Protein AF-A0A919PIM5-F1 (afdb_monomer_lite)

Structure (mmCIF, N/CA/C/O backbone):
data_AF-A0A919PIM5-F1
#
_entry.id   AF-A0A919PIM5-F1
#
loop_
_atom_site.group_PDB
_atom_site.id
_atom_site.type_symbol
_atom_site.label_atom_id
_atom_site.label_alt_id
_atom_site.label_comp_id
_atom_site.label_asym_id
_atom_site.label_entity_id
_atom_site.label_seq_id
_atom_site.pdbx_PDB_ins_code
_atom_site.Cartn_x
_atom_site.Cartn_y
_atom_site.Cartn_z
_atom_site.occupancy
_atom_site.B_iso_or_equiv
_atom_site.auth_seq_id
_atom_site.auth_comp_id
_atom_site.auth_asym_id
_atom_site.auth_atom_id
_atom_site.pdbx_PDB_model_num
ATOM 1 N N . MET A 1 1 ? -26.908 -2.841 55.190 1.00 84.25 1 MET A N 1
ATOM 2 C CA . MET A 1 1 ? -27.556 -1.511 55.148 1.00 84.25 1 MET A CA 1
ATOM 3 C C . MET A 1 1 ? -28.757 -1.420 56.087 1.00 84.25 1 MET A C 1
ATOM 5 O O . MET A 1 1 ? -28.678 -0.662 57.043 1.00 84.25 1 MET A O 1
ATOM 9 N N . TYR A 1 2 ? -29.807 -2.235 55.910 1.00 88.81 2 TYR A N 1
ATOM 10 C CA . TYR A 1 2 ? -30.991 -2.214 56.789 1.00 88.81 2 TYR A CA 1
ATOM 11 C C . TYR A 1 2 ? -30.668 -2.354 58.286 1.00 88.81 2 TYR A C 1
ATOM 13 O O . TYR A 1 2 ? -31.055 -1.501 59.070 1.00 88.81 2 TYR A O 1
ATOM 21 N N . SER A 1 3 ? -29.875 -3.364 58.670 1.00 88.00 3 SER A N 1
ATOM 22 C CA . SER A 1 3 ? -29.486 -3.593 60.074 1.00 88.00 3 SER A CA 1
ATOM 23 C C . SER A 1 3 ? -28.775 -2.399 60.724 1.00 88.00 3 SER A C 1
ATOM 25 O O . SER A 1 3 ? -28.866 -2.227 61.934 1.00 88.00 3 SER A O 1
ATOM 27 N N . TRP A 1 4 ? -28.063 -1.589 59.940 1.00 91.88 4 TRP A N 1
ATOM 28 C CA . TRP A 1 4 ? -27.381 -0.394 60.434 1.00 91.88 4 TRP A CA 1
ATOM 29 C C . TRP A 1 4 ? -28.363 0.777 60.596 1.00 91.88 4 TRP A C 1
ATOM 31 O O . TRP A 1 4 ? -28.367 1.431 61.636 1.00 91.88 4 TRP A O 1
ATOM 41 N N . LEU A 1 5 ? -29.252 0.989 59.614 1.00 89.44 5 LEU A N 1
ATOM 42 C CA . LEU A 1 5 ? -30.330 1.986 59.691 1.00 89.44 5 LEU A CA 1
ATOM 43 C C . LEU A 1 5 ? -31.285 1.687 60.854 1.00 89.44 5 LEU A C 1
ATOM 45 O O . LEU A 1 5 ? -31.635 2.583 61.613 1.00 89.44 5 LEU A O 1
ATOM 49 N N . GLU A 1 6 ? -31.653 0.419 61.039 1.00 90.81 6 GLU A N 1
ATOM 50 C CA . GLU A 1 6 ? -32.501 -0.028 62.143 1.00 90.81 6 GLU A CA 1
ATOM 51 C C . GLU A 1 6 ? -31.842 0.248 63.503 1.00 90.81 6 GLU A C 1
ATOM 53 O O . GLU A 1 6 ? -32.480 0.811 64.390 1.00 90.81 6 GLU A O 1
ATOM 58 N N . GLN A 1 7 ? -30.557 -0.083 63.675 1.00 90.69 7 GLN A N 1
ATOM 59 C CA . GLN A 1 7 ? -29.828 0.212 64.914 1.00 90.69 7 GLN A CA 1
ATOM 60 C C . GLN A 1 7 ? -29.729 1.716 65.195 1.00 90.69 7 GLN A C 1
ATOM 62 O O . GLN A 1 7 ? -29.878 2.122 66.346 1.00 90.69 7 GLN A O 1
ATOM 67 N N . ARG A 1 8 ? -29.530 2.541 64.159 1.00 93.50 8 ARG A N 1
ATOM 68 C CA . ARG A 1 8 ? -29.472 4.005 64.277 1.00 93.50 8 ARG A CA 1
ATOM 69 C C . ARG A 1 8 ? -30.796 4.593 64.764 1.00 93.50 8 ARG A C 1
ATOM 71 O O . ARG A 1 8 ? -30.799 5.382 65.702 1.00 93.50 8 ARG A O 1
ATOM 78 N N . GLU A 1 9 ? -31.911 4.189 64.160 1.00 90.94 9 GLU A N 1
ATOM 79 C CA . GLU A 1 9 ? -33.246 4.688 64.524 1.00 90.94 9 GLU A CA 1
ATOM 80 C C . GLU A 1 9 ? -33.717 4.164 65.896 1.00 90.94 9 GLU A C 1
ATOM 82 O O . GLU A 1 9 ? -34.540 4.799 66.554 1.00 90.94 9 GLU A O 1
ATOM 87 N N . LEU A 1 10 ? -33.194 3.018 66.355 1.00 91.31 10 LEU A N 1
ATOM 88 C CA . LEU A 1 10 ? -33.500 2.440 67.671 1.00 91.31 10 LEU A CA 1
ATOM 89 C C . LEU A 1 10 ? -32.611 2.964 68.813 1.00 91.31 10 LEU A C 1
ATOM 91 O O . LEU A 1 10 ? -32.917 2.681 69.973 1.00 91.31 10 LEU A O 1
ATOM 95 N N . ALA A 1 11 ? -31.528 3.692 68.518 1.00 90.56 11 ALA A N 1
ATOM 96 C CA . ALA A 1 11 ? -30.457 4.007 69.472 1.00 90.56 11 ALA A CA 1
ATOM 97 C C . ALA A 1 11 ? -30.903 4.839 70.690 1.00 90.56 11 ALA A C 1
ATOM 99 O O . ALA A 1 11 ? -30.301 4.736 71.756 1.00 90.56 11 ALA A O 1
ATOM 100 N N . THR A 1 12 ? -31.961 5.640 70.553 1.00 86.88 12 THR A N 1
ATOM 101 C CA . THR A 1 12 ? -32.475 6.536 71.605 1.00 86.88 12 THR A CA 1
ATOM 102 C C . THR A 1 12 ? -33.744 6.015 72.288 1.00 86.88 12 THR A C 1
ATOM 104 O O . THR A 1 12 ? -34.266 6.668 73.190 1.00 86.88 12 THR A O 1
ATOM 107 N N . LEU A 1 13 ? -34.246 4.839 71.887 1.00 89.56 13 LEU A N 1
ATOM 108 C CA . LEU A 1 13 ? -35.541 4.315 72.325 1.00 89.56 13 LEU A CA 1
ATOM 109 C C . LEU A 1 13 ? -35.400 3.213 73.382 1.00 89.56 13 LEU A C 1
ATOM 111 O O . LEU A 1 13 ? -34.677 2.227 73.205 1.00 89.56 13 LEU A O 1
ATOM 115 N N . GLY A 1 14 ? -36.169 3.340 74.467 1.00 86.88 14 GLY A N 1
ATOM 116 C CA . GLY A 1 14 ? -36.226 2.353 75.545 1.00 86.88 14 GLY A CA 1
ATOM 117 C C . GLY A 1 14 ? -36.721 0.979 75.075 1.00 86.88 14 GLY A C 1
ATOM 118 O O . GLY A 1 14 ? -37.491 0.855 74.123 1.00 86.88 14 GLY A O 1
ATOM 119 N N . ARG A 1 15 ? -36.303 -0.093 75.762 1.00 82.81 15 ARG A N 1
ATOM 120 C CA . ARG A 1 15 ? -36.605 -1.486 75.365 1.00 82.81 15 ARG A CA 1
ATOM 121 C C . ARG A 1 15 ? -38.103 -1.835 75.403 1.00 82.81 15 ARG A C 1
ATOM 123 O O . ARG A 1 15 ? -38.510 -2.768 74.719 1.00 82.81 15 ARG A O 1
ATOM 130 N N . PHE A 1 16 ? -38.896 -1.081 76.167 1.00 90.25 16 PHE A N 1
ATOM 131 C CA . PHE A 1 16 ? -40.342 -1.270 76.342 1.00 90.25 16 PHE A CA 1
ATOM 132 C C . PHE A 1 16 ? -41.207 -0.278 75.542 1.00 90.25 16 PHE A C 1
ATOM 134 O O . PHE A 1 16 ? -42.430 -0.373 75.591 1.00 90.25 16 PHE A O 1
ATOM 141 N N . ASP A 1 17 ? -40.608 0.648 74.783 1.00 91.38 17 ASP A N 1
ATOM 142 C CA . ASP A 1 17 ? -41.349 1.551 73.891 1.00 91.38 17 ASP A CA 1
ATOM 143 C C . ASP A 1 17 ? -41.721 0.831 72.583 1.00 91.38 17 ASP A C 1
ATOM 145 O O . ASP A 1 17 ? -41.105 1.003 71.531 1.00 91.38 17 ASP A O 1
ATOM 149 N N . PHE A 1 18 ? -42.701 -0.068 72.655 1.00 89.38 18 PHE A N 1
ATOM 150 C CA . PHE A 1 18 ? -43.084 -0.908 71.518 1.00 89.38 18 PHE A CA 1
ATOM 151 C C . PHE A 1 18 ? -43.616 -0.100 70.325 1.00 89.38 18 PHE A C 1
ATOM 153 O O . PHE A 1 18 ? -43.355 -0.472 69.179 1.00 89.38 18 PHE A O 1
ATOM 160 N N . ALA A 1 19 ? -44.329 1.001 70.584 1.00 91.38 19 ALA A N 1
ATOM 161 C CA . ALA A 1 19 ? -44.872 1.872 69.546 1.00 91.38 19 ALA A CA 1
ATOM 162 C C . ALA A 1 19 ? -43.752 2.650 68.838 1.00 91.38 19 ALA A C 1
ATOM 164 O O . ALA A 1 19 ? -43.601 2.516 67.621 1.00 91.38 19 ALA A O 1
ATOM 165 N N . GLY A 1 20 ? -42.889 3.345 69.590 1.00 91.19 20 GLY A N 1
ATOM 166 C CA . GLY A 1 20 ? -41.771 4.100 69.022 1.00 91.19 20 GLY A CA 1
ATOM 167 C C . GLY A 1 20 ? -40.767 3.209 68.291 1.00 91.19 20 GLY A C 1
ATOM 168 O O . GLY A 1 20 ? -40.281 3.566 67.218 1.00 91.19 20 GLY A O 1
ATOM 169 N N . ARG A 1 21 ? -40.507 1.991 68.791 1.00 92.25 21 ARG A N 1
ATOM 170 C CA . ARG A 1 21 ? -39.642 1.011 68.104 1.00 92.25 21 ARG A CA 1
ATOM 171 C C . ARG A 1 21 ? -40.252 0.492 66.797 1.00 92.25 21 ARG A C 1
ATOM 173 O O . ARG A 1 21 ? -39.505 0.221 65.856 1.00 92.25 21 ARG A O 1
ATOM 180 N N . ARG A 1 22 ? -41.581 0.337 66.711 1.00 91.56 22 ARG A N 1
ATOM 181 C CA . ARG A 1 22 ? -42.273 -0.051 65.466 1.00 91.56 22 ARG A CA 1
ATOM 182 C C . ARG A 1 22 ? -42.184 1.062 64.421 1.00 91.56 22 ARG A C 1
ATOM 184 O O . ARG A 1 22 ? -41.858 0.776 63.271 1.00 91.56 22 ARG A O 1
ATOM 191 N N . GLU A 1 23 ? -42.402 2.309 64.829 1.00 92.69 23 GLU A N 1
ATOM 192 C CA . GLU A 1 23 ? -42.236 3.478 63.959 1.00 92.69 23 GLU A CA 1
ATOM 193 C C . GLU A 1 23 ? -40.781 3.660 63.506 1.00 92.69 23 GLU A C 1
ATOM 195 O O . GLU A 1 23 ? -40.531 3.921 62.333 1.00 92.69 23 GLU A O 1
ATOM 200 N N . ALA A 1 24 ? -39.807 3.456 64.398 1.00 91.00 24 ALA A N 1
ATOM 201 C CA . ALA A 1 24 ? -38.383 3.511 64.068 1.00 91.00 24 ALA A CA 1
ATOM 202 C C . ALA A 1 24 ? -37.991 2.473 63.005 1.00 91.00 24 ALA A C 1
ATOM 204 O O . ALA A 1 24 ? -37.291 2.800 62.049 1.00 91.00 24 ALA A O 1
ATOM 205 N N . LYS A 1 25 ? -38.498 1.237 63.112 1.00 91.38 25 LYS A N 1
ATOM 206 C CA . LYS A 1 25 ? -38.302 0.201 62.083 1.00 91.38 25 LYS A CA 1
ATOM 207 C C . LYS A 1 25 ? -38.941 0.579 60.742 1.00 91.38 25 LYS A C 1
ATOM 209 O O . LYS A 1 25 ? -38.349 0.300 59.702 1.00 91.38 25 LYS A O 1
ATOM 214 N N . GLN A 1 26 ? -40.116 1.219 60.749 1.00 91.56 26 GLN A N 1
ATOM 215 C CA . GLN A 1 26 ? -40.754 1.729 59.527 1.00 91.56 26 GLN A CA 1
ATOM 216 C C . GLN A 1 26 ? -39.964 2.886 58.900 1.00 91.56 26 GLN A C 1
ATOM 218 O O . GLN A 1 26 ? -39.766 2.884 57.687 1.00 91.56 26 GLN A O 1
ATOM 223 N N . ARG A 1 27 ? -39.442 3.826 59.701 1.00 92.50 27 ARG A N 1
ATOM 224 C CA . ARG A 1 27 ? -38.530 4.875 59.212 1.00 92.50 27 ARG A CA 1
ATOM 225 C C . ARG A 1 27 ? -37.257 4.279 58.615 1.00 92.50 27 ARG A C 1
ATOM 227 O O . ARG A 1 27 ? -36.856 4.685 57.531 1.00 92.50 27 ARG A O 1
ATOM 234 N N . ALA A 1 28 ? -36.661 3.279 59.268 1.00 91.25 28 ALA A N 1
ATOM 235 C CA . ALA A 1 28 ? -35.485 2.579 58.753 1.00 91.25 28 ALA A CA 1
ATOM 236 C C . ALA A 1 28 ? -35.754 1.862 57.415 1.00 91.25 28 ALA A C 1
ATOM 238 O O . ALA A 1 28 ? -34.879 1.862 56.551 1.00 91.25 28 ALA A O 1
ATOM 239 N N . LEU A 1 29 ? -36.951 1.288 57.224 1.00 92.19 29 LEU A N 1
ATOM 240 C CA . LEU A 1 29 ? -37.386 0.725 55.936 1.00 92.19 29 LEU A CA 1
ATOM 241 C C . LEU A 1 29 ? -37.535 1.815 54.864 1.00 92.19 29 LEU A C 1
ATOM 243 O O . LEU A 1 29 ? -36.939 1.691 53.803 1.00 92.19 29 LEU A O 1
ATOM 247 N N . GLY A 1 30 ? -38.236 2.916 55.152 1.00 90.69 30 GLY A N 1
ATOM 248 C CA . GLY A 1 30 ? -38.385 4.014 54.186 1.00 90.69 30 GLY A CA 1
ATOM 249 C C . GLY A 1 30 ? -37.049 4.666 53.800 1.00 90.69 30 GLY A C 1
ATOM 250 O O . GLY A 1 30 ? -36.832 5.007 52.640 1.00 90.69 30 GLY A O 1
ATOM 251 N N . LEU A 1 31 ? -36.115 4.780 54.752 1.00 93.25 31 LEU A N 1
ATOM 252 C CA . LEU A 1 31 ? -34.742 5.223 54.491 1.00 93.25 31 LEU A CA 1
ATOM 253 C C . LEU A 1 31 ? -33.964 4.219 53.633 1.00 93.25 31 LEU A C 1
ATOM 255 O O . LEU A 1 31 ? -33.189 4.641 52.777 1.00 93.25 31 LEU A O 1
ATOM 259 N N . LEU A 1 32 ? -34.149 2.912 53.846 1.00 92.19 32 LEU A N 1
ATOM 260 C CA . LEU A 1 32 ? -33.545 1.879 53.005 1.00 92.19 32 LEU A CA 1
ATOM 261 C C . LEU A 1 32 ? -34.045 2.001 51.564 1.00 92.19 32 LEU A C 1
ATOM 263 O O . LEU A 1 32 ? -33.215 2.070 50.662 1.00 92.19 32 LEU A O 1
ATOM 267 N N . ASP A 1 33 ? -35.360 2.080 51.363 1.00 91.94 33 ASP A N 1
ATOM 268 C CA . ASP A 1 33 ? -35.970 2.197 50.035 1.00 91.94 33 ASP A CA 1
ATOM 269 C C . ASP A 1 33 ? -35.486 3.462 49.315 1.00 91.94 33 ASP A C 1
ATOM 271 O O . ASP A 1 33 ? -35.055 3.397 48.164 1.00 91.94 33 ASP A O 1
ATOM 275 N N . ALA A 1 34 ? -35.454 4.602 50.016 1.00 91.81 34 ALA A N 1
ATOM 276 C CA . ALA A 1 34 ? -34.923 5.853 49.480 1.00 91.81 34 ALA A CA 1
ATOM 277 C C . ALA A 1 34 ? -33.426 5.759 49.131 1.00 91.81 34 ALA A C 1
ATOM 279 O O . ALA A 1 34 ? -33.002 6.267 48.093 1.00 91.81 34 ALA A O 1
ATOM 280 N N . THR A 1 35 ? -32.623 5.088 49.964 1.00 92.25 35 THR A N 1
ATOM 281 C CA . THR A 1 35 ? -31.182 4.908 49.715 1.00 92.25 35 THR A CA 1
ATOM 282 C C . THR A 1 35 ? -30.939 4.002 48.509 1.00 92.25 35 THR A C 1
ATOM 284 O O . THR A 1 35 ? -30.123 4.331 47.653 1.00 92.25 35 THR A O 1
ATOM 287 N N . VAL A 1 36 ? -31.676 2.892 48.402 1.00 92.31 36 VAL A N 1
ATOM 288 C CA . VAL A 1 36 ? -31.594 1.974 47.257 1.00 92.31 36 VAL A CA 1
ATOM 289 C C . VAL A 1 36 ? -32.025 2.678 45.970 1.00 92.31 36 VAL A C 1
ATOM 291 O O . VAL A 1 36 ? -31.332 2.562 44.963 1.00 92.31 36 VAL A O 1
ATOM 294 N N . ALA A 1 37 ? -33.116 3.447 45.999 1.00 93.50 37 ALA A N 1
ATOM 295 C CA . ALA A 1 37 ? -33.576 4.215 44.845 1.00 93.50 37 ALA A CA 1
ATOM 296 C C . ALA A 1 37 ? -32.545 5.268 44.402 1.00 93.50 37 ALA A C 1
ATOM 298 O O . ALA A 1 37 ? -32.279 5.402 43.208 1.00 93.50 37 ALA A O 1
ATOM 299 N N . ALA A 1 38 ? -31.917 5.976 45.348 1.00 93.94 38 ALA A N 1
ATOM 300 C CA . ALA A 1 38 ? -30.8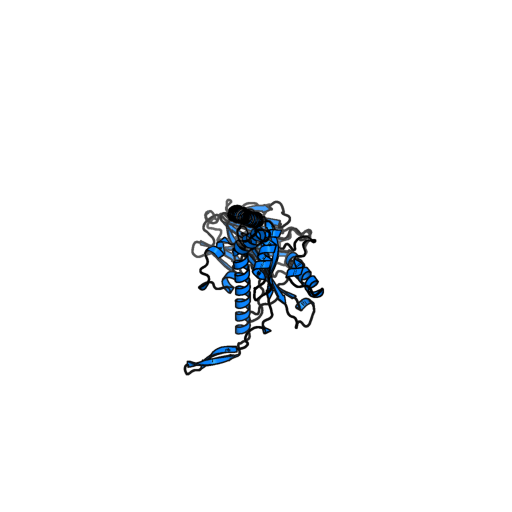59 6.941 45.050 1.00 93.94 38 ALA A CA 1
ATOM 301 C C . ALA A 1 38 ? -29.618 6.270 44.438 1.00 93.94 38 ALA A C 1
ATOM 303 O O . ALA A 1 38 ? -29.063 6.771 43.461 1.00 93.94 38 ALA A O 1
ATOM 304 N N . GLU A 1 39 ? -29.203 5.113 44.962 1.00 93.31 39 GLU A N 1
ATOM 305 C CA . GLU A 1 39 ? -28.069 4.352 44.430 1.00 93.31 39 GLU A CA 1
ATOM 306 C C . GLU A 1 39 ? -28.361 3.795 43.026 1.00 93.31 39 GLU A C 1
ATOM 308 O O . GLU A 1 39 ? -27.506 3.851 42.140 1.00 93.31 39 GLU A O 1
ATOM 313 N N . GLN A 1 40 ? -29.584 3.311 42.788 1.00 93.88 40 GLN A N 1
ATOM 314 C CA . GLN A 1 40 ? -30.034 2.876 41.465 1.00 93.88 40 GLN A CA 1
ATOM 315 C C . GLN A 1 40 ? -30.070 4.035 40.465 1.00 93.88 40 GLN A C 1
ATOM 317 O O . GLN A 1 40 ? -29.575 3.878 39.351 1.00 93.88 40 GLN A O 1
ATOM 322 N N . ALA A 1 41 ? -30.595 5.199 40.858 1.00 94.12 41 ALA A N 1
ATOM 323 C CA . ALA A 1 41 ? -30.610 6.393 40.017 1.00 94.12 41 ALA A CA 1
ATOM 324 C C . ALA A 1 41 ? -29.189 6.878 39.691 1.00 94.12 41 ALA A C 1
ATOM 326 O O . ALA A 1 41 ? -28.906 7.204 38.541 1.00 94.12 41 ALA A O 1
ATOM 327 N N . ALA A 1 42 ? -28.275 6.856 40.668 1.00 93.69 42 ALA A N 1
ATOM 328 C CA . ALA A 1 42 ? -26.872 7.203 40.453 1.00 93.69 42 ALA A CA 1
ATOM 329 C C . ALA A 1 42 ? -26.199 6.249 39.452 1.00 93.69 42 ALA A C 1
ATOM 331 O O . ALA A 1 42 ? -25.600 6.706 38.482 1.00 93.69 42 ALA A O 1
ATOM 332 N N . ARG A 1 43 ? -26.362 4.927 39.624 1.00 93.81 43 ARG A N 1
ATOM 333 C CA . ARG A 1 43 ? -25.834 3.919 38.685 1.00 93.81 43 ARG A CA 1
ATOM 334 C C . ARG A 1 43 ? -26.429 4.057 37.286 1.00 93.81 43 ARG A C 1
ATOM 336 O O . ARG A 1 43 ? -25.697 3.950 36.307 1.00 93.81 43 ARG A O 1
ATOM 343 N N . ALA A 1 44 ? -27.736 4.306 37.191 1.00 93.38 44 ALA A N 1
ATOM 344 C CA . ALA A 1 44 ? -28.408 4.543 35.918 1.00 93.38 44 ALA A CA 1
ATOM 345 C C . ALA A 1 44 ? -27.865 5.804 35.228 1.00 93.38 44 ALA A C 1
ATOM 347 O O . ALA A 1 44 ? -27.597 5.764 34.030 1.00 93.38 44 ALA A O 1
ATOM 348 N N . GLY A 1 45 ? -27.631 6.881 35.985 1.00 92.25 45 GLY A N 1
ATOM 349 C CA . GLY A 1 45 ? -27.005 8.105 35.487 1.00 92.25 45 GLY A CA 1
ATOM 350 C C . GLY A 1 45 ? -25.587 7.871 34.961 1.00 92.25 45 GLY A C 1
ATOM 351 O O . GLY A 1 45 ? -25.286 8.272 33.840 1.00 92.25 45 GLY A O 1
ATOM 352 N N . THR A 1 46 ? -24.736 7.160 35.713 1.00 93.56 46 THR A N 1
ATOM 353 C CA . THR A 1 46 ? -23.383 6.788 35.257 1.00 93.56 46 THR A CA 1
ATOM 354 C C . THR A 1 46 ? -23.431 5.951 33.979 1.00 93.56 46 THR A C 1
ATOM 356 O O . THR A 1 46 ? -22.705 6.237 33.031 1.00 93.56 46 THR A O 1
ATOM 359 N N . TYR A 1 47 ? -24.314 4.950 33.924 1.00 90.06 47 TYR A N 1
ATOM 360 C CA . TYR A 1 47 ? -24.465 4.088 32.751 1.00 90.06 47 TYR A CA 1
ATOM 361 C C . TYR A 1 47 ? -24.948 4.862 31.515 1.00 90.06 47 TYR A C 1
ATOM 363 O O . TYR A 1 47 ? -24.431 4.662 30.419 1.00 90.06 47 TYR A O 1
ATOM 371 N N . GLN A 1 48 ? -25.913 5.772 31.678 1.00 91.81 48 GLN A N 1
ATOM 372 C CA . GLN A 1 48 ? -26.393 6.627 30.589 1.00 91.81 48 GLN A CA 1
ATOM 373 C C . GLN A 1 48 ? -25.307 7.576 30.080 1.00 91.81 48 GLN A C 1
ATOM 375 O O . GLN A 1 48 ? -25.159 7.718 28.868 1.00 91.81 48 GLN A O 1
ATOM 380 N N . ALA A 1 49 ? -24.532 8.188 30.981 1.00 91.69 49 ALA A N 1
ATOM 381 C CA . ALA A 1 49 ? -23.413 9.048 30.606 1.00 91.69 49 ALA A CA 1
ATOM 382 C C . ALA A 1 49 ? -22.352 8.270 29.813 1.00 91.69 49 ALA A C 1
ATOM 384 O O . ALA A 1 49 ? -21.945 8.713 28.743 1.00 91.69 49 ALA A O 1
ATOM 385 N N . GLN A 1 50 ? -21.982 7.073 30.280 1.00 91.69 50 GLN A N 1
ATOM 386 C CA . GLN A 1 50 ? -21.045 6.201 29.571 1.00 91.69 50 GLN A CA 1
ATOM 387 C C . GLN A 1 50 ? -21.567 5.821 28.177 1.00 91.69 50 GLN A C 1
ATOM 389 O O . GLN A 1 50 ? -20.853 5.973 27.190 1.00 91.69 50 GLN A O 1
ATOM 394 N N . ARG A 1 51 ? -22.836 5.406 28.072 1.00 92.25 51 ARG A N 1
ATOM 395 C CA . ARG A 1 51 ? -23.477 5.074 26.789 1.00 92.25 51 ARG A CA 1
ATOM 396 C C . ARG A 1 51 ? -23.514 6.258 25.827 1.00 92.25 51 ARG A C 1
ATOM 398 O O . ARG A 1 51 ? -23.372 6.052 24.627 1.00 92.25 51 ARG A O 1
ATOM 405 N N . ALA A 1 52 ? -23.715 7.475 26.330 1.00 91.06 52 ALA A N 1
ATOM 406 C CA . ALA A 1 52 ? -23.689 8.681 25.509 1.00 91.06 52 ALA A CA 1
ATOM 407 C C . ALA A 1 52 ? -22.285 8.943 24.940 1.00 91.06 52 ALA A C 1
ATOM 409 O O . ALA A 1 52 ? -22.163 9.226 23.751 1.00 91.06 52 ALA A O 1
ATOM 410 N N . THR A 1 53 ? -21.233 8.782 25.751 1.00 89.56 53 THR A N 1
ATOM 411 C CA . THR A 1 53 ? -19.837 8.894 25.296 1.00 89.56 53 THR A CA 1
ATOM 412 C C . THR A 1 53 ? -19.483 7.815 24.273 1.00 89.56 53 THR A C 1
ATOM 414 O O . THR A 1 53 ? -18.955 8.137 23.213 1.00 89.56 53 THR A O 1
ATOM 417 N N . GLU A 1 54 ? -19.821 6.551 24.544 1.00 88.38 54 GLU A N 1
ATOM 418 C CA . GLU A 1 54 ? -19.590 5.432 23.618 1.00 88.38 54 GLU A CA 1
ATOM 419 C C . GLU A 1 54 ? -20.323 5.640 22.284 1.00 88.38 54 GLU A C 1
ATOM 421 O O . GLU A 1 54 ? -19.757 5.408 21.219 1.00 88.38 54 GLU A O 1
ATOM 426 N N . MET A 1 55 ? -21.570 6.122 22.325 1.00 92.38 55 MET A N 1
ATOM 427 C CA . MET A 1 55 ? -22.349 6.416 21.120 1.00 92.38 55 MET A CA 1
ATOM 428 C C . MET A 1 55 ? -21.762 7.580 20.314 1.00 92.38 55 MET A C 1
ATOM 430 O O . MET A 1 55 ? -21.767 7.532 19.085 1.00 92.38 55 MET A O 1
ATOM 434 N N . ALA A 1 56 ? -21.254 8.617 20.985 1.00 89.31 56 ALA A N 1
ATOM 435 C CA . ALA A 1 56 ? -20.596 9.737 20.320 1.00 89.31 56 ALA A CA 1
ATOM 436 C C . ALA A 1 56 ? -19.301 9.284 19.627 1.00 89.31 56 ALA A C 1
ATOM 438 O O . ALA A 1 56 ? -19.103 9.593 18.455 1.00 89.31 56 ALA A O 1
ATOM 439 N N . ALA A 1 57 ? -18.474 8.486 20.312 1.00 84.38 57 ALA A N 1
ATOM 440 C CA . ALA A 1 57 ? -17.259 7.909 19.738 1.00 84.38 57 ALA A CA 1
ATOM 441 C C . ALA A 1 57 ? -17.569 6.985 18.547 1.00 84.38 57 ALA A C 1
ATOM 443 O O . ALA A 1 57 ? -16.926 7.077 17.504 1.00 84.38 57 ALA A O 1
ATOM 444 N N . TRP A 1 58 ? -18.598 6.139 18.666 1.00 90.00 58 TRP A N 1
ATOM 445 C CA . TRP A 1 58 ? -19.049 5.282 17.568 1.00 90.00 58 TRP A CA 1
ATOM 446 C C . TRP A 1 58 ? -19.535 6.089 16.359 1.00 90.00 58 TRP A C 1
ATOM 448 O O . TRP A 1 58 ? -19.192 5.761 15.227 1.00 90.00 58 TRP A O 1
ATOM 458 N N . THR A 1 59 ? -20.307 7.154 16.590 1.00 93.00 59 THR A N 1
ATOM 459 C CA . THR A 1 59 ? -20.776 8.044 15.516 1.00 93.00 59 THR A CA 1
ATOM 460 C C . THR A 1 59 ? -19.597 8.675 14.778 1.00 93.00 59 THR A C 1
ATOM 462 O O . THR A 1 59 ? -19.527 8.552 13.559 1.00 93.00 59 THR A O 1
ATOM 465 N N . ALA A 1 60 ? -18.636 9.255 15.504 1.00 87.06 60 ALA A N 1
ATOM 466 C CA . ALA A 1 60 ? -17.445 9.865 14.908 1.00 87.06 60 ALA A CA 1
ATOM 467 C C . ALA A 1 60 ? -16.636 8.858 14.071 1.00 87.06 60 ALA A C 1
ATOM 469 O O . ALA A 1 60 ? -16.208 9.163 12.961 1.00 87.06 60 ALA A O 1
ATOM 470 N N . LEU A 1 61 ? -16.495 7.624 14.562 1.00 91.56 61 LEU A N 1
ATOM 471 C CA . LEU A 1 61 ? -15.813 6.552 13.842 1.00 91.56 61 LEU A CA 1
ATOM 472 C C . LEU A 1 61 ? -16.540 6.144 12.548 1.00 91.56 61 LEU A C 1
ATOM 474 O O . LEU A 1 61 ? -15.897 5.897 11.531 1.00 91.56 61 LEU A O 1
ATOM 478 N N . VAL A 1 62 ? -17.875 6.064 12.566 1.00 90.69 62 VAL A N 1
ATOM 479 C CA . VAL A 1 62 ? -18.687 5.744 11.375 1.00 90.69 62 VAL A CA 1
ATOM 480 C C . VAL A 1 62 ? -18.659 6.879 10.350 1.00 90.69 62 VAL A C 1
ATOM 482 O O . VAL A 1 62 ? -18.678 6.617 9.150 1.00 90.69 62 VAL A O 1
ATOM 485 N N . GLU A 1 63 ? -18.580 8.125 10.810 1.00 89.31 63 GLU A N 1
ATOM 486 C CA . GLU A 1 63 ? -18.428 9.314 9.965 1.00 89.31 63 GLU A CA 1
ATOM 487 C C . GLU A 1 63 ? -16.992 9.497 9.440 1.00 89.31 63 GLU A C 1
ATOM 489 O O . GLU A 1 63 ? -16.733 10.440 8.693 1.00 89.31 63 GLU A O 1
ATOM 494 N N . ASN A 1 64 ? -16.078 8.575 9.772 1.00 88.62 64 ASN A N 1
ATOM 495 C CA . ASN A 1 64 ? -14.655 8.631 9.442 1.00 88.62 64 ASN A CA 1
ATOM 496 C C . ASN A 1 64 ? -13.974 9.919 9.932 1.00 88.62 64 ASN A C 1
ATOM 498 O O . ASN A 1 64 ? -13.102 10.455 9.245 1.00 88.62 64 ASN A O 1
ATOM 502 N N . ASP A 1 65 ? -14.357 10.417 11.115 1.00 85.31 65 ASP A N 1
ATOM 503 C CA . ASP A 1 65 ? -13.622 11.501 11.765 1.00 85.31 65 ASP A CA 1
ATOM 504 C C . ASP A 1 65 ? -12.141 11.097 11.893 1.00 85.31 65 ASP A C 1
ATOM 506 O O . ASP A 1 65 ? -11.848 10.055 12.495 1.00 85.31 65 ASP A O 1
ATOM 510 N N . PRO A 1 66 ? -11.195 11.879 11.334 1.00 79.25 66 PRO A N 1
ATOM 511 C CA . PRO A 1 66 ? -9.796 11.477 11.304 1.00 79.25 66 PRO A CA 1
ATOM 512 C C . PRO A 1 66 ? -9.217 11.215 12.694 1.00 79.25 66 PRO A C 1
ATOM 514 O O . PRO A 1 66 ? -8.458 10.268 12.865 1.00 79.25 66 PRO A O 1
ATOM 517 N N . GLY A 1 67 ? -9.596 12.012 13.698 1.00 75.62 67 GLY A N 1
ATOM 518 C CA . GLY A 1 67 ? -9.133 11.820 15.070 1.00 75.62 67 GLY A CA 1
ATOM 519 C C . GLY A 1 67 ? -9.628 10.499 15.649 1.00 75.62 67 GLY A C 1
ATOM 520 O O . GLY A 1 67 ? -8.824 9.701 16.122 1.00 75.62 67 GLY A O 1
ATOM 521 N N . ALA A 1 68 ? -10.932 10.236 15.540 1.00 84.94 68 ALA A N 1
ATOM 522 C CA . ALA A 1 68 ? -11.544 9.009 16.043 1.00 84.94 68 ALA A CA 1
ATOM 523 C C . ALA A 1 68 ? -11.000 7.746 15.356 1.00 84.94 68 ALA A C 1
ATOM 525 O O . ALA A 1 68 ? -10.755 6.740 16.024 1.00 84.94 68 ALA A O 1
ATOM 526 N N . VAL A 1 69 ? -10.793 7.785 14.034 1.00 85.69 69 VAL A N 1
ATOM 527 C CA . VAL A 1 69 ? -10.206 6.662 13.287 1.00 85.69 69 VAL A CA 1
ATOM 528 C C . VAL A 1 69 ? -8.779 6.399 13.760 1.00 85.69 69 VAL A C 1
ATOM 530 O O . VAL A 1 69 ? -8.444 5.256 14.068 1.00 85.69 69 VAL A O 1
ATOM 533 N N . LEU A 1 70 ? -7.946 7.437 13.846 1.00 81.12 70 LEU A N 1
ATOM 534 C CA . LEU A 1 70 ? -6.549 7.290 14.251 1.00 81.12 70 LEU A CA 1
ATOM 535 C C . LEU A 1 70 ? -6.411 6.810 15.704 1.00 81.12 70 LEU A C 1
ATOM 537 O O . LEU A 1 70 ? -5.603 5.919 15.949 1.00 81.12 70 LEU A O 1
ATOM 541 N N . ASP A 1 71 ? -7.234 7.307 16.634 1.00 79.94 71 ASP A N 1
ATOM 542 C CA . ASP A 1 71 ? -7.243 6.861 18.039 1.00 79.94 71 ASP A CA 1
ATOM 543 C C . ASP A 1 71 ? -7.561 5.358 18.154 1.00 79.94 71 ASP A C 1
ATOM 545 O O . ASP A 1 71 ? -6.939 4.619 18.921 1.00 79.94 71 ASP A O 1
ATOM 549 N N . VAL A 1 72 ? -8.534 4.880 17.371 1.00 90.75 72 VAL A N 1
ATOM 550 C CA . VAL A 1 72 ? -8.925 3.464 17.362 1.00 90.75 72 VAL A CA 1
ATOM 551 C C . VAL A 1 72 ? -7.850 2.589 16.713 1.00 90.75 72 VAL A C 1
ATOM 553 O O . VAL A 1 72 ? -7.603 1.484 17.196 1.00 90.75 72 VAL A O 1
ATOM 556 N N . LEU A 1 73 ? -7.191 3.066 15.651 1.00 87.31 73 LEU A N 1
ATOM 557 C CA . LEU A 1 73 ? -6.061 2.364 15.032 1.00 87.31 73 LEU A CA 1
ATOM 558 C C . LEU A 1 73 ? -4.864 2.265 15.980 1.00 87.31 73 LEU A C 1
ATOM 560 O O . LEU A 1 73 ? -4.260 1.203 16.078 1.00 87.31 73 LEU A O 1
ATOM 564 N N . GLU A 1 74 ? -4.540 3.338 16.700 1.00 83.81 74 GLU A N 1
ATOM 565 C CA . GLU A 1 74 ? -3.468 3.342 17.699 1.00 83.81 74 GLU A CA 1
ATOM 566 C C . GLU A 1 74 ? -3.742 2.322 18.810 1.00 83.81 74 GLU A C 1
ATOM 568 O O . GLU A 1 74 ? -2.877 1.508 19.134 1.00 83.81 74 GLU A O 1
ATOM 573 N N . ALA A 1 75 ? -4.969 2.303 19.342 1.00 86.81 75 ALA A N 1
ATOM 574 C CA . ALA A 1 75 ? -5.370 1.326 20.348 1.00 86.81 75 ALA A CA 1
ATOM 575 C C . ALA A 1 75 ? -5.316 -0.118 19.821 1.00 86.81 75 ALA A C 1
ATOM 577 O O . ALA A 1 75 ? -4.931 -1.019 20.565 1.00 86.81 75 ALA A O 1
ATOM 578 N N . ALA A 1 76 ? -5.697 -0.335 18.558 1.00 91.56 76 ALA A N 1
ATOM 579 C CA . ALA A 1 76 ? -5.658 -1.647 17.920 1.00 91.56 76 ALA A CA 1
ATOM 580 C C . ALA A 1 76 ? -4.224 -2.129 17.673 1.00 91.56 76 ALA A C 1
ATOM 582 O O . ALA A 1 76 ? -3.929 -3.288 17.895 1.00 91.56 76 ALA A O 1
ATOM 583 N N . PHE A 1 77 ? -3.312 -1.248 17.259 1.00 91.19 77 PHE A N 1
ATOM 584 C CA . PHE A 1 77 ? -1.939 -1.643 16.939 1.00 91.19 77 PHE A CA 1
ATOM 585 C C . PHE A 1 77 ? -1.015 -1.757 18.153 1.00 91.19 77 PHE A C 1
ATOM 587 O O . PHE A 1 77 ? 0.130 -2.186 18.003 1.00 91.19 77 PHE A O 1
ATOM 594 N N . ALA A 1 78 ? -1.483 -1.387 19.346 1.00 86.38 78 ALA A N 1
ATOM 595 C CA . ALA A 1 78 ? -0.675 -1.354 20.560 1.00 86.38 78 ALA A CA 1
ATOM 596 C C . ALA A 1 78 ? -0.089 -2.723 20.963 1.00 86.38 78 ALA A C 1
ATOM 598 O O . ALA A 1 78 ? 0.932 -2.765 21.654 1.00 86.38 78 ALA A O 1
ATOM 599 N N . ASP A 1 79 ? -0.709 -3.834 20.555 1.00 87.75 79 ASP A N 1
ATOM 600 C CA . ASP A 1 79 ? -0.257 -5.199 20.848 1.00 87.75 79 ASP A CA 1
ATOM 601 C C . ASP A 1 79 ? 0.383 -5.919 19.647 1.00 87.75 79 ASP A C 1
ATOM 603 O O . ASP A 1 79 ? 0.759 -7.092 19.758 1.00 87.75 79 ASP A O 1
ATOM 607 N N . ASN A 1 80 ? 0.583 -5.222 18.523 1.00 87.62 80 ASN A N 1
ATOM 608 C CA . ASN A 1 80 ? 1.223 -5.802 17.349 1.00 87.62 80 ASN A CA 1
ATOM 609 C C . ASN A 1 80 ? 2.701 -6.142 17.597 1.00 87.62 80 ASN A C 1
ATOM 611 O O . ASN A 1 80 ? 3.460 -5.378 18.191 1.00 87.62 80 ASN A O 1
ATOM 615 N N . GLU A 1 81 ? 3.151 -7.284 17.057 1.00 85.56 81 GLU A N 1
ATOM 616 C CA . GLU A 1 81 ? 4.567 -7.693 17.129 1.00 85.56 81 GLU A CA 1
ATOM 617 C C . GLU A 1 81 ? 5.504 -6.690 16.436 1.00 85.56 81 GLU A C 1
ATOM 619 O O . GLU A 1 81 ? 6.677 -6.567 16.791 1.00 85.56 81 GLU A O 1
ATOM 624 N N . SER A 1 82 ? 4.999 -6.019 15.400 1.00 88.44 82 SER A N 1
ATOM 625 C CA . SER A 1 82 ? 5.692 -4.970 14.654 1.00 88.44 82 SER A CA 1
ATOM 626 C C . SER A 1 82 ? 4.983 -3.647 14.899 1.00 88.44 82 SER A C 1
ATOM 628 O O . SER A 1 82 ? 3.773 -3.561 14.714 1.00 88.44 82 SER A O 1
ATOM 630 N N . GLU A 1 83 ? 5.741 -2.627 15.299 1.00 88.00 83 GLU A N 1
ATOM 631 C CA . GLU A 1 83 ? 5.205 -1.293 15.577 1.00 88.00 83 GLU A CA 1
ATOM 632 C C . GLU A 1 83 ? 4.523 -0.730 14.320 1.00 88.00 83 GLU A C 1
ATOM 634 O O . GLU A 1 83 ? 5.122 -0.682 13.243 1.00 88.00 83 GLU A O 1
ATOM 639 N N . ALA A 1 84 ? 3.260 -0.334 14.450 1.00 90.00 84 ALA A N 1
ATOM 640 C CA . ALA A 1 84 ? 2.461 0.213 13.365 1.00 90.00 84 ALA A CA 1
ATOM 641 C C . ALA A 1 84 ? 1.648 1.408 13.861 1.00 90.00 84 ALA A C 1
ATOM 643 O O . ALA A 1 84 ? 1.217 1.434 15.011 1.00 90.00 84 ALA A O 1
ATOM 644 N N . VAL A 1 85 ? 1.427 2.394 12.993 1.00 82.62 85 VAL A N 1
ATOM 645 C CA . VAL A 1 85 ? 0.656 3.596 13.332 1.00 82.62 85 VAL A CA 1
ATOM 646 C C . VAL A 1 85 ? -0.136 4.088 12.126 1.00 82.62 85 VAL A C 1
ATOM 648 O O . VAL A 1 85 ? 0.330 4.004 10.986 1.00 82.62 85 VAL A O 1
ATOM 651 N N . GLY A 1 86 ? -1.335 4.615 12.373 1.00 82.50 86 GLY A N 1
ATOM 652 C CA . GLY A 1 86 ? -2.042 5.442 11.400 1.00 82.50 86 GLY A CA 1
ATOM 653 C C . GLY A 1 86 ? -1.504 6.872 11.447 1.00 82.50 86 GLY A C 1
ATOM 654 O O . GLY A 1 86 ? -1.482 7.480 12.510 1.00 82.50 86 GLY A O 1
ATOM 655 N N . VAL A 1 87 ? -1.073 7.417 10.311 1.00 77.25 87 VAL A N 1
ATOM 656 C CA . VAL A 1 87 ? -0.530 8.790 10.224 1.00 77.25 87 VAL A CA 1
ATOM 657 C C . VAL A 1 87 ? -1.482 9.772 9.547 1.00 77.25 87 VAL A C 1
ATOM 659 O O . VAL A 1 87 ? -1.308 10.982 9.665 1.00 77.25 87 VAL A O 1
ATOM 662 N N . ASN A 1 88 ? -2.482 9.263 8.826 1.00 75.94 88 ASN A N 1
ATOM 663 C CA . ASN A 1 88 ? -3.503 10.069 8.170 1.00 75.94 88 ASN A CA 1
ATOM 664 C C . ASN A 1 88 ? -4.801 9.270 8.013 1.00 75.94 88 ASN A C 1
ATOM 666 O O . ASN A 1 88 ? -4.768 8.045 7.875 1.00 75.94 88 ASN A O 1
ATOM 670 N N . CYS A 1 89 ? -5.921 9.982 7.982 1.00 79.69 89 CYS A N 1
ATOM 671 C CA . CYS A 1 89 ? -7.219 9.473 7.569 1.00 79.69 89 CYS A CA 1
ATOM 672 C C . CYS A 1 89 ? -7.913 10.574 6.770 1.00 79.69 89 CYS A C 1
ATOM 674 O O . CYS A 1 89 ? -8.168 11.654 7.301 1.00 79.69 89 CYS A O 1
ATOM 676 N N . GLU A 1 90 ? -8.210 10.306 5.503 1.00 80.12 90 GLU A N 1
ATOM 677 C CA . GLU A 1 90 ? -8.818 11.276 4.598 1.00 80.12 90 GLU A CA 1
ATOM 678 C C . GLU A 1 90 ? -10.102 10.732 3.966 1.00 80.12 90 GLU A C 1
ATOM 680 O O . GLU A 1 90 ? -10.199 9.534 3.679 1.00 80.12 90 GLU A O 1
ATOM 685 N N . PRO A 1 91 ? -11.118 11.585 3.761 1.00 77.19 91 PRO A N 1
ATOM 686 C CA . PRO A 1 91 ? -12.358 11.170 3.129 1.00 77.19 91 PRO A CA 1
ATOM 687 C C . PRO A 1 91 ? -12.136 10.862 1.644 1.00 77.19 91 PRO A C 1
ATOM 689 O O . PRO A 1 91 ? -11.472 11.608 0.927 1.00 77.19 91 PRO A O 1
ATOM 692 N N . THR A 1 92 ? -12.769 9.795 1.165 1.00 79.12 92 THR A N 1
ATOM 693 C CA . THR A 1 92 ? -12.830 9.421 -0.253 1.00 79.12 92 THR A CA 1
ATOM 694 C C . THR A 1 92 ? -14.290 9.348 -0.711 1.00 79.12 92 THR A C 1
ATOM 696 O O . THR A 1 92 ? -15.197 9.258 0.122 1.00 79.12 92 THR A O 1
ATOM 699 N N . PRO A 1 93 ? -14.580 9.346 -2.027 1.00 79.81 93 PRO A N 1
ATOM 700 C CA . PRO A 1 93 ? -15.953 9.200 -2.517 1.00 79.81 93 PRO A CA 1
ATOM 701 C C . PRO A 1 93 ? -16.664 7.925 -2.032 1.00 79.81 93 PRO A C 1
ATOM 703 O O . PRO A 1 93 ? -17.891 7.899 -1.954 1.00 79.81 93 PRO A O 1
ATOM 706 N N . SER A 1 94 ? -15.909 6.868 -1.717 1.00 79.81 94 SER A N 1
ATOM 707 C CA . SER A 1 94 ? -16.426 5.577 -1.252 1.00 79.81 94 SER A CA 1
ATOM 708 C C . SER A 1 94 ? -16.351 5.367 0.264 1.00 79.81 94 SER A C 1
ATOM 710 O O . SER A 1 94 ? -16.862 4.355 0.741 1.00 79.81 94 SER A O 1
ATOM 712 N N . GLY A 1 95 ? -15.743 6.283 1.023 1.00 90.50 95 GLY A N 1
ATOM 713 C CA . GLY A 1 95 ? -15.548 6.148 2.467 1.00 90.50 95 GLY A CA 1
ATOM 714 C C . GLY A 1 95 ? -14.366 6.979 2.956 1.00 90.50 95 GLY A C 1
ATOM 715 O O . GLY A 1 95 ? -14.393 8.204 2.879 1.00 90.50 95 GLY A O 1
ATOM 716 N N . ALA A 1 96 ? -13.340 6.313 3.478 1.00 88.12 96 ALA A N 1
ATOM 717 C CA . ALA A 1 96 ? -12.071 6.945 3.833 1.00 88.12 96 ALA A CA 1
ATOM 718 C C . ALA A 1 96 ? -10.857 6.091 3.440 1.00 88.12 96 ALA A C 1
ATOM 720 O O . ALA A 1 96 ? -10.957 4.859 3.335 1.00 88.12 96 ALA A O 1
ATOM 721 N N . LEU A 1 97 ? -9.723 6.766 3.253 1.00 87.50 97 LEU A N 1
ATOM 722 C CA . LEU A 1 97 ? -8.391 6.208 3.049 1.00 87.50 97 LEU A CA 1
ATOM 723 C C . LEU A 1 97 ? -7.540 6.493 4.289 1.00 87.50 97 LEU A C 1
ATOM 725 O O . LEU A 1 97 ? -7.431 7.636 4.727 1.00 87.50 97 LEU A O 1
ATOM 729 N N . VAL A 1 98 ? -6.925 5.452 4.849 1.00 87.62 98 VAL A N 1
ATOM 730 C CA . VAL A 1 98 ? -5.952 5.590 5.942 1.00 87.62 98 VAL A CA 1
ATOM 731 C C . VAL A 1 98 ? -4.530 5.370 5.447 1.00 87.62 98 VAL A C 1
ATOM 733 O O . VAL A 1 98 ? -4.264 4.438 4.686 1.00 87.62 98 VAL A O 1
ATOM 736 N N . SER A 1 99 ? -3.602 6.198 5.919 1.00 85.94 99 SER A N 1
ATOM 737 C CA . SER A 1 99 ? -2.164 6.008 5.716 1.00 85.94 99 SER A CA 1
ATOM 738 C C . SER A 1 99 ? -1.568 5.312 6.925 1.00 85.94 99 SER A C 1
ATOM 740 O O . SER A 1 99 ? -1.648 5.831 8.037 1.00 85.94 99 SER A O 1
ATOM 742 N N . LEU A 1 100 ? -0.943 4.162 6.710 1.00 90.94 100 LEU A N 1
ATOM 743 C CA . LEU A 1 100 ? -0.327 3.344 7.744 1.00 90.94 100 LEU A CA 1
ATOM 744 C C . LEU A 1 100 ? 1.188 3.314 7.549 1.00 90.94 100 LEU A C 1
ATOM 746 O O . LEU A 1 100 ? 1.677 3.123 6.433 1.00 90.94 100 LEU A O 1
ATOM 750 N N . VAL A 1 101 ? 1.935 3.439 8.640 1.00 87.94 101 VAL A N 1
ATOM 751 C CA . VAL A 1 101 ? 3.377 3.178 8.666 1.00 87.94 101 VAL A CA 1
ATOM 752 C C . VAL A 1 101 ? 3.620 1.934 9.505 1.00 87.94 101 VAL A C 1
ATOM 754 O O . VAL A 1 101 ? 3.132 1.846 10.627 1.00 87.94 101 VAL A O 1
ATOM 757 N N . VAL A 1 102 ? 4.362 0.972 8.956 1.00 94.38 102 VAL A N 1
ATOM 758 C CA . VAL A 1 102 ? 4.693 -0.296 9.619 1.00 94.38 102 VAL A CA 1
ATOM 759 C C . VAL A 1 102 ? 6.203 -0.428 9.732 1.00 94.38 102 VAL A C 1
ATOM 761 O O . VAL A 1 102 ? 6.924 -0.389 8.734 1.00 94.38 102 VAL A O 1
ATOM 764 N N . MET A 1 103 ? 6.687 -0.623 10.949 1.00 91.19 103 MET A N 1
ATOM 765 C CA . MET A 1 103 ? 8.101 -0.770 11.254 1.00 91.19 103 MET A CA 1
ATOM 766 C C . MET A 1 103 ? 8.506 -2.234 11.265 1.00 91.19 103 MET A C 1
ATOM 768 O O . MET A 1 103 ? 7.912 -3.059 11.952 1.00 91.19 103 MET A O 1
ATOM 772 N N . VAL A 1 104 ? 9.575 -2.559 10.544 1.00 93.94 104 VAL A N 1
ATOM 773 C CA . VAL A 1 104 ? 10.118 -3.919 10.485 1.00 93.94 104 VAL A CA 1
ATOM 774 C C . VAL A 1 104 ? 11.588 -3.961 10.885 1.00 93.94 104 VAL A C 1
ATOM 776 O O . VAL A 1 104 ? 12.354 -3.027 10.651 1.00 93.94 104 VAL A O 1
ATOM 779 N N . GLY A 1 105 ? 12.006 -5.075 11.482 1.00 91.62 105 GLY A N 1
ATOM 780 C CA . GLY A 1 105 ? 13.414 -5.355 11.755 1.00 91.62 105 GLY A CA 1
ATOM 781 C C . GLY A 1 105 ? 14.183 -5.809 10.512 1.00 91.62 105 GLY A C 1
ATOM 782 O O . GLY A 1 105 ? 13.652 -5.903 9.402 1.00 91.62 105 GLY A O 1
ATOM 783 N N . THR A 1 106 ? 15.459 -6.127 10.702 1.00 91.25 106 THR A N 1
ATOM 784 C CA . THR A 1 106 ? 16.317 -6.699 9.657 1.00 91.25 106 THR A CA 1
ATOM 785 C C . THR A 1 106 ? 16.183 -8.221 9.596 1.00 91.25 106 THR A C 1
ATOM 787 O O . THR A 1 106 ? 15.569 -8.851 10.453 1.00 91.25 106 THR A O 1
ATOM 790 N N . THR A 1 107 ? 16.828 -8.858 8.617 1.00 87.75 107 THR A N 1
ATOM 791 C CA . THR A 1 107 ? 16.909 -10.326 8.550 1.00 87.75 107 THR A CA 1
ATOM 792 C C . THR A 1 107 ? 17.620 -10.957 9.752 1.00 87.75 107 THR A C 1
ATOM 794 O O . THR A 1 107 ? 17.548 -12.172 9.913 1.00 87.75 107 THR A O 1
ATOM 797 N N . ALA A 1 108 ? 18.313 -10.172 10.588 1.00 85.75 108 ALA A N 1
ATOM 798 C CA . ALA A 1 108 ? 19.018 -10.668 11.769 1.00 85.75 108 ALA A CA 1
ATOM 799 C C . ALA A 1 108 ? 18.073 -11.207 12.856 1.00 85.75 108 ALA A C 1
ATOM 801 O O . ALA A 1 108 ? 18.498 -12.000 13.691 1.00 85.75 108 ALA A O 1
ATOM 802 N N . THR A 1 109 ? 16.796 -10.814 12.840 1.00 82.19 109 THR A N 1
ATOM 803 C CA . THR A 1 109 ? 15.783 -11.337 13.771 1.00 82.19 109 THR A CA 1
ATOM 804 C C . THR A 1 109 ? 15.225 -12.694 13.335 1.00 82.19 109 THR A C 1
ATOM 806 O O . THR A 1 109 ? 14.512 -13.344 14.098 1.00 82.19 109 THR A O 1
ATOM 809 N N . LEU A 1 110 ? 15.543 -13.152 12.118 1.00 89.75 110 LEU A N 1
ATOM 810 C CA . LEU A 1 110 ? 14.993 -14.387 11.572 1.00 89.75 110 LEU A CA 1
ATOM 811 C C . LEU A 1 110 ? 15.789 -15.631 11.994 1.00 89.75 110 LEU A C 1
ATOM 813 O O . LEU A 1 110 ? 17.017 -15.592 12.087 1.00 89.75 110 LEU A O 1
ATOM 817 N N . PRO A 1 111 ? 15.125 -16.793 12.143 1.00 91.69 111 PRO A N 1
ATOM 818 C CA . PRO A 1 111 ? 15.806 -18.044 12.459 1.00 91.69 111 PRO A CA 1
ATOM 819 C C . PRO A 1 111 ? 16.813 -18.465 11.379 1.00 91.69 111 PRO A C 1
ATOM 821 O O . PRO A 1 111 ? 16.434 -18.771 10.249 1.00 91.69 111 PRO A O 1
ATOM 824 N N . GLU A 1 112 ? 18.090 -18.610 11.744 1.00 91.94 112 GLU A N 1
ATOM 825 C CA . GLU A 1 112 ? 19.160 -19.013 10.814 1.00 91.94 112 GLU A CA 1
ATOM 826 C C . GLU A 1 112 ? 19.069 -20.468 10.327 1.00 91.94 112 GLU A C 1
ATOM 828 O O . GLU A 1 112 ? 19.726 -20.850 9.354 1.00 91.94 112 GLU A O 1
ATOM 833 N N . ARG A 1 113 ? 18.295 -21.321 11.007 1.00 93.69 113 ARG A N 1
ATOM 834 C CA . ARG A 1 113 ? 18.142 -22.744 10.668 1.00 93.69 113 ARG A CA 1
ATOM 835 C C . ARG A 1 113 ? 16.717 -23.052 10.222 1.00 93.69 113 ARG A C 1
ATOM 837 O O . ARG A 1 113 ? 15.758 -22.411 10.648 1.00 93.69 113 ARG A O 1
ATOM 844 N N . LYS A 1 114 ? 16.576 -24.053 9.351 1.00 92.38 114 LYS A N 1
ATOM 845 C CA . LYS A 1 114 ? 15.283 -24.596 8.918 1.00 92.38 114 LYS A CA 1
ATOM 846 C C . LYS A 1 114 ? 15.137 -26.068 9.310 1.00 92.38 114 LYS A C 1
ATOM 848 O O . LYS A 1 114 ? 16.135 -26.799 9.258 1.00 92.38 114 LYS A O 1
ATOM 853 N N . PRO A 1 115 ? 13.924 -26.517 9.678 1.00 93.31 115 PRO A N 1
ATOM 854 C CA . PRO A 1 115 ? 13.634 -27.935 9.833 1.00 93.31 115 PRO A CA 1
ATOM 855 C C . PRO A 1 115 ? 13.885 -28.670 8.515 1.00 93.31 115 PRO A C 1
ATOM 857 O O . PRO A 1 115 ? 13.548 -28.183 7.438 1.00 93.31 115 PRO A O 1
ATOM 860 N N . THR A 1 116 ? 14.493 -29.844 8.602 1.00 93.12 116 THR A N 1
ATOM 861 C CA . THR A 1 116 ? 14.774 -30.739 7.473 1.00 93.12 116 THR A CA 1
ATOM 862 C C . THR A 1 116 ? 14.602 -32.186 7.927 1.00 93.12 116 THR A C 1
ATOM 864 O O . THR A 1 116 ? 14.284 -32.451 9.088 1.00 93.12 116 THR A O 1
ATOM 867 N N . ARG A 1 117 ? 14.811 -33.142 7.022 1.00 94.06 117 ARG A N 1
ATOM 868 C CA . ARG A 1 117 ? 14.902 -34.562 7.363 1.00 94.06 117 ARG A CA 1
ATOM 869 C C . ARG A 1 117 ? 16.214 -35.134 6.845 1.00 94.06 117 ARG A C 1
ATOM 871 O O . ARG A 1 117 ? 16.714 -34.688 5.814 1.00 94.06 117 ARG A O 1
ATOM 878 N N . THR A 1 118 ? 16.782 -36.096 7.565 1.00 92.44 118 THR A N 1
ATOM 879 C CA . THR A 1 118 ? 17.920 -36.883 7.067 1.00 92.44 118 THR A CA 1
ATOM 880 C C . THR A 1 118 ? 17.472 -37.799 5.925 1.00 92.44 118 THR A C 1
ATOM 882 O O . THR A 1 118 ? 16.274 -37.998 5.719 1.00 92.44 118 THR A O 1
ATOM 885 N N . ALA A 1 119 ? 18.418 -38.420 5.215 1.00 89.31 119 ALA A N 1
ATOM 886 C CA . ALA A 1 119 ? 18.102 -39.429 4.197 1.00 89.31 119 ALA A CA 1
ATOM 887 C C . ALA A 1 119 ? 17.271 -40.608 4.753 1.00 89.31 119 ALA A C 1
ATOM 889 O O . ALA A 1 119 ? 16.490 -41.208 4.025 1.00 89.31 119 ALA A O 1
ATOM 890 N N . ALA A 1 120 ? 17.390 -40.896 6.055 1.00 91.62 120 ALA A N 1
ATOM 891 C CA . ALA A 1 120 ? 16.602 -41.907 6.762 1.00 91.62 120 ALA A CA 1
ATOM 892 C C . ALA A 1 120 ? 15.244 -41.384 7.291 1.00 91.62 120 ALA A C 1
ATOM 894 O O . ALA A 1 120 ? 14.557 -42.086 8.025 1.00 91.62 120 ALA A O 1
ATOM 895 N N . GLY A 1 121 ? 14.858 -40.142 6.975 1.00 90.88 121 GLY A N 1
ATOM 896 C CA . GLY A 1 121 ? 13.572 -39.548 7.356 1.00 90.88 121 GLY A CA 1
ATOM 897 C C . GLY A 1 121 ? 13.506 -38.948 8.767 1.00 90.88 121 GLY A C 1
ATOM 898 O O . GLY A 1 121 ? 12.483 -38.351 9.118 1.00 90.88 121 GLY A O 1
ATOM 899 N N . ALA A 1 122 ? 14.573 -39.042 9.566 1.00 92.62 122 ALA A N 1
ATOM 900 C CA . ALA A 1 122 ? 14.613 -38.481 10.918 1.00 92.62 122 ALA A CA 1
ATOM 901 C C . ALA A 1 122 ? 14.611 -36.936 10.890 1.00 92.62 122 ALA A C 1
ATOM 903 O O . ALA A 1 122 ? 15.271 -36.360 10.018 1.00 92.62 122 ALA A O 1
ATOM 904 N N . PRO A 1 123 ? 13.911 -36.246 11.816 1.00 95.12 123 PRO A N 1
ATOM 905 C CA . PRO A 1 123 ? 13.963 -34.788 11.928 1.00 95.12 123 PRO A CA 1
ATOM 906 C C . PRO A 1 123 ? 15.397 -34.279 12.115 1.00 95.12 123 PRO A C 1
ATOM 908 O O . PRO A 1 123 ? 16.167 -34.828 12.899 1.00 95.12 123 PRO A O 1
ATOM 911 N N . SER A 1 124 ? 15.756 -33.222 11.395 1.00 93.44 124 SER A N 1
ATOM 912 C CA . SER A 1 124 ? 17.068 -32.573 11.450 1.00 93.44 124 SER A CA 1
ATOM 913 C C . SER A 1 124 ? 16.923 -31.061 11.252 1.00 93.44 124 SER A C 1
ATOM 915 O O . SER A 1 124 ? 15.840 -30.558 10.953 1.00 93.44 124 SER A O 1
ATOM 917 N N . SER A 1 125 ? 18.014 -30.309 11.389 1.00 94.25 125 SER A N 1
ATOM 918 C CA . SER A 1 125 ? 18.054 -28.878 11.088 1.00 94.25 125 SER A CA 1
ATOM 919 C C . SER A 1 125 ? 19.242 -28.532 10.197 1.00 94.25 125 SER A C 1
ATOM 921 O O . SER A 1 125 ? 20.378 -28.923 10.469 1.00 94.25 125 SER A O 1
ATOM 923 N N . ALA A 1 126 ? 18.996 -27.739 9.159 1.00 93.19 126 ALA A N 1
ATOM 924 C CA . ALA A 1 126 ? 20.030 -27.244 8.255 1.00 93.19 126 ALA A CA 1
ATOM 925 C C . ALA A 1 126 ? 20.145 -25.723 8.362 1.00 93.19 126 ALA A C 1
ATOM 927 O O . ALA A 1 126 ? 19.162 -25.049 8.673 1.00 93.19 126 ALA A O 1
ATOM 928 N N . LYS A 1 127 ? 21.336 -25.179 8.093 1.00 95.75 127 LYS A N 1
ATOM 929 C CA . LYS A 1 127 ? 21.513 -23.730 7.948 1.00 95.75 127 LYS A CA 1
ATOM 930 C C . LYS A 1 127 ? 20.699 -23.251 6.743 1.00 95.75 127 LYS A C 1
ATOM 932 O O . LYS A 1 127 ? 20.707 -23.898 5.696 1.00 95.75 127 LYS A O 1
ATOM 937 N N . ARG A 1 128 ? 19.979 -22.143 6.897 1.00 94.94 128 ARG A N 1
ATOM 938 C CA . ARG A 1 128 ? 19.277 -21.489 5.795 1.00 94.94 128 ARG A CA 1
ATOM 939 C C . ARG A 1 128 ? 20.288 -20.885 4.834 1.00 94.94 128 ARG A C 1
ATOM 941 O O . ARG A 1 128 ? 21.293 -20.305 5.243 1.00 94.94 128 ARG A O 1
ATOM 948 N N . THR A 1 129 ? 20.020 -21.037 3.546 1.00 93.69 129 THR A N 1
ATOM 949 C CA . THR A 1 129 ? 20.760 -20.315 2.515 1.00 93.69 129 THR A CA 1
ATOM 950 C C . THR A 1 129 ? 20.369 -18.838 2.525 1.00 93.69 129 THR A C 1
ATOM 952 O O . THR A 1 129 ? 19.343 -18.448 3.082 1.00 93.69 129 THR A O 1
ATOM 955 N N . LYS A 1 130 ? 21.163 -18.011 1.843 1.00 90.88 130 LYS A N 1
ATOM 956 C CA . LYS A 1 130 ? 20.860 -16.591 1.638 1.00 90.88 130 LYS A CA 1
ATOM 957 C C . LYS A 1 130 ? 19.483 -16.377 0.984 1.00 90.88 130 LYS A C 1
ATOM 959 O O . LYS A 1 130 ? 18.720 -15.522 1.415 1.00 90.88 130 LYS A O 1
ATOM 964 N N . LYS A 1 131 ? 19.135 -17.223 0.006 1.00 90.94 131 LYS A N 1
ATOM 965 C CA . LYS A 1 131 ? 17.819 -17.225 -0.649 1.00 90.94 131 LYS A CA 1
ATOM 966 C C . LYS A 1 131 ? 16.692 -17.621 0.313 1.00 90.94 131 LYS A C 1
ATOM 968 O O . LYS A 1 131 ? 15.672 -16.947 0.342 1.00 90.94 131 LYS A O 1
ATOM 973 N N . ASP A 1 132 ? 16.893 -18.662 1.131 1.00 93.38 132 ASP A N 1
ATOM 974 C CA . ASP A 1 132 ? 15.890 -19.090 2.124 1.00 93.38 132 ASP A CA 1
ATOM 975 C C . ASP A 1 132 ? 15.575 -17.981 3.146 1.00 93.38 132 ASP A C 1
ATOM 977 O O . ASP A 1 132 ? 14.443 -17.881 3.615 1.00 93.38 132 ASP A O 1
ATOM 981 N N . LEU A 1 133 ? 16.581 -17.188 3.538 1.00 94.00 133 LEU A N 1
ATOM 982 C CA . LEU A 1 133 ? 16.400 -16.058 4.454 1.00 94.00 133 LEU A CA 1
ATOM 983 C C . LEU A 1 133 ? 15.665 -14.897 3.781 1.00 94.00 133 LEU A C 1
ATOM 985 O O . LEU A 1 133 ? 14.741 -14.356 4.380 1.00 94.00 133 LEU A O 1
ATOM 989 N N . ALA A 1 134 ? 16.030 -14.549 2.544 1.00 91.88 134 ALA A N 1
ATOM 990 C CA . ALA A 1 134 ? 15.352 -13.500 1.781 1.00 91.88 134 ALA A CA 1
ATOM 991 C C . ALA A 1 134 ? 13.863 -13.820 1.557 1.00 91.88 134 ALA A C 1
ATOM 993 O O . ALA A 1 134 ? 13.005 -12.959 1.743 1.00 91.88 134 ALA A O 1
ATOM 994 N N . GLU A 1 135 ? 13.549 -15.072 1.218 1.00 92.62 135 GLU A N 1
ATOM 995 C CA . GLU A 1 135 ? 12.172 -15.536 1.035 1.00 92.62 135 GLU A CA 1
ATOM 996 C C . GLU A 1 135 ? 11.380 -15.525 2.348 1.00 92.62 135 GLU A C 1
ATOM 998 O O . GLU A 1 135 ? 10.245 -15.049 2.383 1.00 92.62 135 GLU A O 1
ATOM 1003 N N . LEU A 1 136 ? 11.988 -15.998 3.444 1.00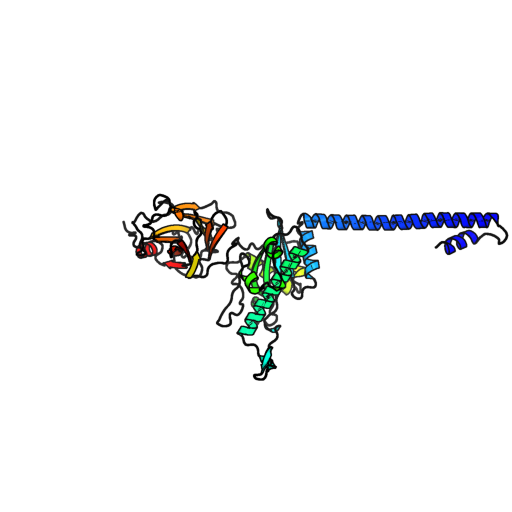 95.06 136 LEU A N 1
ATOM 1004 C CA . LEU A 1 136 ? 11.359 -15.959 4.764 1.00 95.06 136 LEU A CA 1
ATOM 1005 C C . LEU A 1 136 ? 11.083 -14.519 5.213 1.00 95.06 136 LEU A C 1
ATOM 1007 O O . LEU A 1 136 ? 10.008 -14.250 5.741 1.00 95.06 136 LEU A O 1
ATOM 1011 N N . TYR A 1 137 ? 12.026 -13.606 4.977 1.00 95.25 137 TYR A N 1
ATOM 1012 C CA . TYR A 1 137 ? 11.880 -12.193 5.315 1.00 95.25 137 TYR A CA 1
ATOM 1013 C C . TYR A 1 137 ? 10.746 -11.532 4.543 1.00 95.25 137 TYR A C 1
ATOM 1015 O O . TYR A 1 137 ? 9.900 -10.884 5.151 1.00 95.25 137 TYR A O 1
ATOM 1023 N N . LEU A 1 138 ? 10.680 -11.747 3.225 1.00 95.06 138 LEU A N 1
ATOM 1024 C CA . LEU A 1 138 ? 9.602 -11.208 2.402 1.00 95.06 138 LEU A CA 1
ATOM 1025 C C . LEU A 1 138 ? 8.237 -11.752 2.837 1.00 95.06 138 LEU A C 1
ATOM 1027 O O . LEU A 1 138 ? 7.280 -10.992 2.930 1.00 95.06 138 LEU A O 1
ATOM 1031 N N . ARG A 1 139 ? 8.148 -13.052 3.144 1.00 95.19 139 ARG A N 1
ATOM 1032 C CA . ARG A 1 139 ? 6.908 -13.666 3.635 1.00 95.19 139 ARG A CA 1
ATOM 1033 C C . ARG A 1 139 ? 6.484 -13.116 4.992 1.00 95.19 139 ARG A C 1
ATOM 1035 O O . ARG A 1 139 ? 5.298 -12.859 5.183 1.00 95.19 139 ARG A O 1
ATOM 1042 N N . TRP A 1 140 ? 7.425 -12.949 5.918 1.00 95.81 140 TRP A N 1
ATOM 1043 C CA . TRP A 1 140 ? 7.154 -12.346 7.221 1.00 95.81 140 TRP A CA 1
ATOM 1044 C C . TRP A 1 140 ? 6.664 -10.903 7.059 1.00 95.81 140 TRP A C 1
ATOM 1046 O O . TRP A 1 140 ? 5.558 -10.611 7.495 1.00 95.81 140 TRP A O 1
ATOM 1056 N N . LEU A 1 141 ? 7.395 -10.062 6.315 1.00 96.50 141 LEU A N 1
ATOM 1057 C CA . LEU A 1 141 ? 7.006 -8.675 6.029 1.00 96.50 141 LEU A CA 1
ATOM 1058 C C . LEU A 1 141 ? 5.610 -8.598 5.405 1.00 96.50 141 LEU A C 1
ATOM 1060 O O . LEU A 1 141 ? 4.770 -7.834 5.868 1.00 96.50 141 LEU A O 1
ATOM 1064 N N . ALA A 1 142 ? 5.345 -9.416 4.385 1.00 96.06 142 ALA A N 1
ATOM 1065 C CA . ALA A 1 142 ? 4.042 -9.466 3.734 1.00 96.06 142 ALA A CA 1
ATOM 1066 C C . ALA A 1 142 ? 2.921 -9.867 4.704 1.00 96.06 142 ALA A C 1
ATOM 1068 O O . ALA A 1 142 ? 1.835 -9.296 4.667 1.00 96.06 142 ALA A O 1
ATOM 1069 N N . SER A 1 143 ? 3.188 -10.828 5.594 1.00 95.62 143 SER A N 1
ATOM 1070 C CA . SER A 1 143 ? 2.213 -11.268 6.595 1.00 95.62 143 SER A CA 1
ATOM 1071 C C . SER A 1 143 ? 1.931 -10.170 7.616 1.00 95.62 143 SER A C 1
ATOM 1073 O O . SER A 1 143 ? 0.768 -9.946 7.936 1.00 95.62 143 SER A O 1
ATOM 1075 N N . THR A 1 144 ? 2.967 -9.456 8.070 1.00 96.00 144 THR A N 1
ATOM 1076 C CA . THR A 1 144 ? 2.832 -8.299 8.964 1.00 96.00 144 THR A CA 1
ATOM 1077 C C . THR A 1 144 ? 1.957 -7.226 8.325 1.00 96.00 144 THR A C 1
ATOM 1079 O O . THR A 1 144 ? 0.965 -6.824 8.919 1.00 96.00 144 THR A O 1
ATOM 1082 N N . VAL A 1 145 ? 2.251 -6.829 7.081 1.00 96.81 145 VAL A N 1
ATOM 1083 C CA . VAL A 1 145 ? 1.462 -5.815 6.359 1.00 96.81 145 VAL A CA 1
ATOM 1084 C C . VAL A 1 145 ? -0.006 -6.220 6.255 1.00 96.81 145 VAL A C 1
ATOM 1086 O O . VAL A 1 145 ? -0.889 -5.437 6.598 1.00 96.81 145 VAL A O 1
ATOM 1089 N N . LEU A 1 146 ? -0.288 -7.447 5.809 1.00 96.12 146 LEU A N 1
ATOM 1090 C CA . LEU A 1 146 ? -1.669 -7.899 5.639 1.00 96.12 146 LEU A CA 1
ATOM 1091 C C . LEU A 1 146 ? -2.413 -8.045 6.970 1.00 96.12 146 LEU A C 1
ATOM 1093 O O . LEU A 1 146 ? -3.618 -7.796 7.006 1.00 96.12 146 LEU A O 1
ATOM 1097 N N . ALA A 1 147 ? -1.725 -8.428 8.049 1.00 95.38 147 ALA A N 1
ATOM 1098 C CA . ALA A 1 147 ? -2.306 -8.469 9.388 1.00 95.38 147 ALA A CA 1
ATOM 1099 C C . ALA A 1 147 ? -2.694 -7.061 9.862 1.00 95.38 147 ALA A C 1
ATOM 1101 O O . ALA A 1 147 ? -3.853 -6.852 10.215 1.00 95.38 147 ALA A O 1
ATOM 1102 N N . THR A 1 148 ? -1.783 -6.088 9.753 1.00 96.88 148 THR A N 1
ATOM 1103 C CA . THR A 1 148 ? -2.039 -4.688 10.124 1.00 96.88 148 THR A CA 1
ATOM 1104 C C . THR A 1 148 ? -3.185 -4.084 9.308 1.00 96.88 148 THR A C 1
ATOM 1106 O O . THR A 1 148 ? -4.079 -3.452 9.862 1.00 96.88 148 THR A O 1
ATOM 1109 N N . VAL A 1 149 ? -3.224 -4.315 7.991 1.00 97.00 149 VAL A N 1
ATOM 1110 C CA . VAL A 1 149 ? -4.318 -3.824 7.130 1.00 97.00 149 VAL A CA 1
ATOM 1111 C C . VAL A 1 149 ? -5.655 -4.467 7.503 1.00 97.00 149 VAL A C 1
ATOM 1113 O O . VAL A 1 149 ? -6.684 -3.792 7.560 1.00 97.00 149 VAL A O 1
ATOM 1116 N N . LYS A 1 150 ? -5.664 -5.780 7.762 1.00 95.56 150 LYS A N 1
ATOM 1117 C CA . LYS A 1 150 ? -6.874 -6.496 8.181 1.00 95.56 150 LYS A CA 1
ATOM 1118 C C . LYS A 1 150 ? -7.417 -5.936 9.491 1.00 95.56 150 LYS A C 1
ATOM 1120 O O . LYS A 1 150 ? -8.626 -5.753 9.612 1.00 95.56 150 LYS A O 1
ATOM 1125 N N . GLU A 1 151 ? -6.536 -5.692 10.450 1.00 96.19 151 GLU A N 1
ATOM 1126 C CA . GLU A 1 151 ? -6.878 -5.105 11.738 1.00 96.19 151 GLU A CA 1
ATOM 1127 C C . GLU A 1 151 ? -7.422 -3.685 11.584 1.00 96.19 151 GLU A C 1
ATOM 1129 O O . GLU A 1 151 ? -8.508 -3.405 12.087 1.00 96.19 151 GLU A O 1
ATOM 1134 N N . ALA A 1 152 ? -6.763 -2.843 10.780 1.00 96.44 152 ALA A N 1
ATOM 1135 C CA . ALA A 1 152 ? -7.230 -1.492 10.479 1.00 96.44 152 ALA A CA 1
ATOM 1136 C C . ALA A 1 152 ? -8.678 -1.489 9.969 1.00 96.44 152 ALA A C 1
ATOM 1138 O O . ALA A 1 152 ? -9.540 -0.762 10.467 1.00 96.44 152 ALA A O 1
ATOM 1139 N N . PHE A 1 153 ? -8.978 -2.366 9.008 1.00 96.38 153 PHE A N 1
ATOM 1140 C CA . PHE A 1 153 ? -10.334 -2.500 8.489 1.00 96.38 153 PHE A CA 1
ATOM 1141 C C . PHE A 1 153 ? -11.315 -3.105 9.498 1.00 96.38 153 PHE A C 1
ATOM 1143 O O . PHE A 1 153 ? -12.508 -2.796 9.439 1.00 96.38 153 PHE A O 1
ATOM 1150 N N . ALA A 1 154 ? -10.861 -3.964 10.409 1.00 94.69 154 ALA A N 1
ATOM 1151 C CA . ALA A 1 154 ? -11.724 -4.551 11.427 1.00 94.69 154 ALA A CA 1
ATOM 1152 C C . ALA A 1 154 ? -12.209 -3.504 12.439 1.00 94.69 154 ALA A C 1
ATOM 1154 O O . ALA A 1 154 ? -13.369 -3.560 12.848 1.00 94.69 154 ALA A O 1
ATOM 1155 N N . VAL A 1 155 ? -11.350 -2.550 12.808 1.00 95.25 155 VAL A N 1
ATOM 1156 C CA . VAL A 1 155 ? -11.650 -1.570 13.860 1.00 95.25 155 VAL A CA 1
ATOM 1157 C C . VAL A 1 155 ? -12.258 -0.267 13.340 1.00 95.25 155 VAL A C 1
ATOM 1159 O O . VAL A 1 155 ? -13.025 0.356 14.063 1.00 95.25 155 VAL A O 1
ATOM 1162 N N . ALA A 1 156 ? -11.998 0.118 12.086 1.00 95.31 156 ALA A N 1
ATOM 1163 C CA . ALA A 1 156 ? -12.527 1.344 11.485 1.00 95.31 156 ALA A CA 1
ATOM 1164 C C . ALA A 1 156 ? -13.485 1.027 10.317 1.00 95.31 156 ALA A C 1
ATOM 1166 O O . ALA A 1 156 ? -13.043 0.937 9.174 1.00 95.31 156 ALA A O 1
ATOM 1167 N N . PRO A 1 157 ? -14.795 0.813 10.550 1.00 93.06 157 PRO A N 1
ATOM 1168 C CA . PRO A 1 157 ? -15.714 0.230 9.564 1.00 93.06 157 PRO A CA 1
ATOM 1169 C C . PRO A 1 157 ? -15.953 1.081 8.307 1.00 93.06 157 PRO A C 1
ATOM 1171 O O . PRO A 1 157 ? -16.191 0.508 7.243 1.00 93.06 157 PRO A O 1
ATOM 1174 N N . GLY A 1 158 ? -15.889 2.412 8.410 1.00 92.75 158 GLY A N 1
ATOM 1175 C CA . GLY A 1 158 ? -16.086 3.329 7.279 1.00 92.75 158 GLY A CA 1
ATOM 1176 C C . GLY A 1 158 ? -14.844 3.525 6.399 1.00 92.75 158 GLY A C 1
ATOM 1177 O O . GLY A 1 158 ? -14.954 4.050 5.289 1.00 92.75 158 GLY A O 1
ATOM 1178 N N . VAL A 1 159 ? -13.676 3.057 6.851 1.00 94.56 159 VAL A N 1
ATOM 1179 C CA . VAL A 1 159 ? -12.432 3.089 6.076 1.00 94.56 159 VAL A CA 1
ATOM 1180 C C . VAL A 1 159 ? -12.514 2.041 4.977 1.00 94.56 159 VAL A C 1
ATOM 1182 O O . VAL A 1 159 ? -12.669 0.851 5.252 1.00 94.56 159 VAL A O 1
ATOM 1185 N N . THR A 1 160 ? -12.402 2.459 3.724 1.00 94.50 160 THR A N 1
ATOM 1186 C CA . THR A 1 160 ? -12.512 1.567 2.559 1.00 94.50 160 THR A CA 1
ATOM 1187 C C . THR A 1 160 ? -11.169 1.226 1.939 1.00 94.50 160 THR A C 1
ATOM 1189 O O . THR A 1 160 ? -11.058 0.206 1.252 1.00 94.50 160 THR A O 1
ATOM 1192 N N . GLU A 1 161 ? -10.150 2.031 2.227 1.00 93.81 161 GLU A N 1
ATOM 1193 C CA . GLU A 1 161 ? -8.823 1.920 1.641 1.00 93.81 161 GLU A CA 1
ATOM 1194 C C . GLU A 1 161 ? -7.750 2.120 2.709 1.00 93.81 161 GLU A C 1
ATOM 1196 O O . GLU A 1 161 ? -7.923 2.899 3.644 1.00 93.81 161 GLU A O 1
ATOM 1201 N N . ALA A 1 162 ? -6.641 1.403 2.575 1.00 94.62 162 ALA A N 1
ATOM 1202 C CA . ALA A 1 162 ? -5.464 1.570 3.410 1.00 94.62 162 ALA A CA 1
ATOM 1203 C C . ALA A 1 162 ? -4.230 1.593 2.517 1.00 94.62 162 ALA A C 1
ATOM 1205 O O . ALA A 1 162 ? -4.004 0.658 1.750 1.00 94.62 162 ALA A O 1
ATOM 1206 N N . GLN A 1 163 ? -3.417 2.632 2.631 1.00 92.75 163 GLN A N 1
ATOM 1207 C CA . GLN A 1 163 ? -2.096 2.676 2.019 1.00 92.75 163 GLN A CA 1
ATOM 1208 C C . GLN A 1 163 ? -1.034 2.489 3.087 1.00 92.75 163 GLN A C 1
ATOM 1210 O O . GLN A 1 163 ? -1.134 3.029 4.184 1.00 92.75 163 GLN A O 1
ATOM 1215 N N . VAL A 1 164 ? -0.029 1.683 2.778 1.00 94.94 164 VAL A N 1
ATOM 1216 C CA . VAL A 1 164 ? 0.960 1.224 3.747 1.00 94.94 164 VAL A CA 1
ATOM 1217 C C . VAL A 1 164 ? 2.341 1.608 3.262 1.00 94.94 164 VAL A C 1
ATOM 1219 O O . VAL A 1 164 ? 2.697 1.280 2.134 1.00 94.94 164 VAL A O 1
ATOM 1222 N N . LEU A 1 165 ? 3.131 2.229 4.133 1.00 93.25 165 LEU A N 1
ATOM 1223 C CA . LEU A 1 165 ? 4.573 2.378 3.987 1.00 93.25 165 LEU A CA 1
ATOM 1224 C C . LEU A 1 165 ? 5.266 1.491 5.023 1.00 93.25 165 LEU A C 1
ATOM 1226 O O . LEU A 1 165 ? 5.076 1.649 6.227 1.00 93.25 165 LEU A O 1
ATOM 1230 N N . VAL A 1 166 ? 6.101 0.566 4.563 1.00 95.88 166 VAL A N 1
ATOM 1231 C CA . VAL A 1 166 ? 6.928 -0.264 5.442 1.00 95.88 166 VAL A CA 1
ATOM 1232 C C . VAL A 1 166 ? 8.309 0.352 5.555 1.00 95.88 166 VAL A C 1
ATOM 1234 O O . VAL A 1 166 ? 8.998 0.519 4.546 1.00 95.88 166 VAL A O 1
ATOM 1237 N N . ILE A 1 167 ? 8.746 0.627 6.779 1.00 93.19 167 ILE A N 1
ATOM 1238 C CA . ILE A 1 167 ? 10.067 1.171 7.080 1.00 93.19 167 ILE A CA 1
ATOM 1239 C C . ILE A 1 167 ? 10.852 0.132 7.872 1.00 93.19 167 ILE A C 1
ATOM 1241 O O . ILE A 1 167 ? 10.439 -0.329 8.933 1.00 93.19 167 ILE A O 1
ATOM 1245 N N . ARG A 1 168 ? 12.023 -0.247 7.368 1.00 94.44 168 ARG A N 1
ATOM 1246 C CA . ARG A 1 168 ? 12.964 -1.075 8.113 1.00 94.44 168 ARG A CA 1
ATOM 1247 C C . ARG A 1 168 ? 13.798 -0.213 9.034 1.00 94.44 168 ARG A C 1
ATOM 1249 O O . ARG A 1 168 ? 14.419 0.740 8.572 1.00 94.44 168 ARG A O 1
ATOM 1256 N N . ARG A 1 169 ? 13.899 -0.636 10.290 1.00 91.25 169 ARG A N 1
ATOM 1257 C CA . ARG A 1 169 ? 14.847 -0.115 11.272 1.00 91.25 169 ARG A CA 1
ATOM 1258 C C . ARG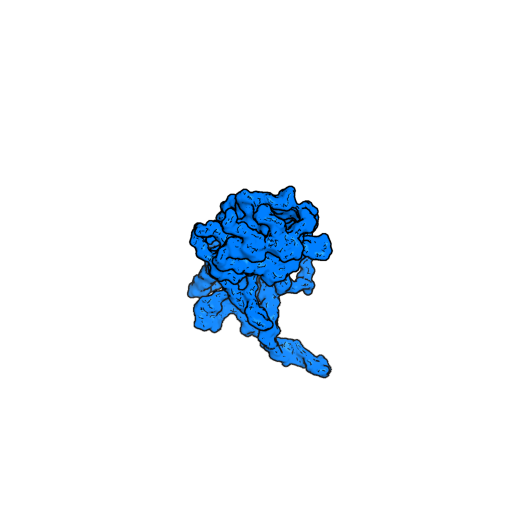 A 1 169 ? 16.056 -1.034 11.382 1.00 91.25 169 ARG A C 1
ATOM 1260 O O . ARG A 1 169 ? 15.910 -2.228 11.648 1.00 91.25 169 ARG A O 1
ATOM 1267 N N . ASP A 1 170 ? 17.245 -0.470 11.216 1.00 91.25 170 ASP A N 1
ATOM 1268 C CA . ASP A 1 170 ? 18.517 -1.163 11.407 1.00 91.25 170 ASP A CA 1
ATOM 1269 C C . ASP A 1 170 ? 19.394 -0.423 12.430 1.00 91.25 170 ASP A C 1
ATOM 1271 O O . ASP A 1 170 ? 20.174 0.459 12.069 1.00 91.25 170 ASP A O 1
ATOM 1275 N N . PRO A 1 171 ? 19.303 -0.781 13.726 1.00 86.69 171 PRO A N 1
ATOM 1276 C CA . PRO A 1 171 ? 20.148 -0.193 14.765 1.00 86.69 171 PRO A CA 1
ATOM 1277 C C . PRO A 1 171 ? 21.647 -0.458 14.576 1.00 86.69 171 PRO A C 1
ATOM 1279 O O . PRO A 1 171 ? 22.458 0.193 15.227 1.00 86.69 171 PRO A O 1
ATOM 1282 N N . ALA A 1 172 ? 22.016 -1.423 13.727 1.00 87.38 172 ALA A N 1
ATOM 1283 C CA . ALA A 1 172 ? 23.399 -1.767 13.419 1.00 87.38 172 ALA A CA 1
ATOM 1284 C C . ALA A 1 172 ? 23.898 -1.116 12.115 1.00 87.38 172 ALA A C 1
ATOM 1286 O O . ALA A 1 172 ? 25.004 -1.431 11.667 1.00 87.38 172 ALA A O 1
ATOM 1287 N N . ALA A 1 173 ? 23.110 -0.225 11.501 1.00 85.31 173 ALA A N 1
ATOM 1288 C CA . ALA A 1 173 ? 23.509 0.486 10.297 1.00 85.31 173 ALA A CA 1
ATOM 1289 C C . ALA A 1 173 ? 24.813 1.268 10.519 1.00 85.31 173 ALA A C 1
ATOM 1291 O O . ALA A 1 173 ? 24.990 1.963 11.520 1.00 85.31 173 ALA A O 1
ATOM 1292 N N . ALA A 1 174 ? 25.734 1.155 9.559 1.00 80.62 174 ALA A N 1
ATOM 1293 C CA . ALA A 1 174 ? 27.028 1.833 9.620 1.00 80.62 174 ALA A CA 1
ATOM 1294 C C . ALA A 1 174 ? 26.914 3.351 9.402 1.00 80.62 174 ALA A C 1
ATOM 1296 O O . ALA A 1 174 ? 27.793 4.097 9.832 1.00 80.62 174 ALA A O 1
ATOM 1297 N N . ASP A 1 175 ? 25.850 3.801 8.732 1.00 76.94 175 ASP A N 1
ATOM 1298 C CA . ASP A 1 175 ? 25.568 5.208 8.479 1.00 76.94 175 ASP A CA 1
ATOM 1299 C C . ASP A 1 175 ? 24.160 5.598 8.989 1.00 76.94 175 ASP A C 1
ATOM 1301 O O . ASP A 1 175 ? 23.262 4.748 9.025 1.00 76.94 175 ASP A O 1
ATOM 1305 N N . PRO A 1 176 ? 23.935 6.874 9.368 1.00 70.12 176 PRO A N 1
ATOM 1306 C CA . PRO A 1 176 ? 22.633 7.336 9.860 1.00 70.12 176 PRO A CA 1
ATOM 1307 C C . PRO A 1 176 ? 21.490 7.243 8.839 1.00 70.12 176 PRO A C 1
ATOM 1309 O O . PRO A 1 176 ? 20.338 7.094 9.232 1.00 70.12 176 PRO A O 1
ATOM 1312 N N . SER A 1 177 ? 21.783 7.323 7.538 1.00 68.81 177 SER A N 1
ATOM 1313 C CA . SER A 1 177 ? 20.778 7.195 6.473 1.00 68.81 177 SER A CA 1
ATOM 1314 C C . SER A 1 177 ? 20.316 5.750 6.244 1.00 68.81 177 SER A C 1
ATOM 1316 O O . SER A 1 177 ? 19.238 5.532 5.706 1.00 68.81 177 SER A O 1
ATOM 1318 N N . GLY A 1 178 ? 21.093 4.763 6.693 1.00 77.81 178 GLY A N 1
ATOM 1319 C CA . GLY A 1 178 ? 20.761 3.342 6.669 1.00 77.81 178 GLY A CA 1
ATOM 1320 C C . GLY A 1 178 ? 19.982 2.871 7.897 1.00 77.81 178 GLY A C 1
ATOM 1321 O O . GLY A 1 178 ? 19.478 1.746 7.890 1.00 77.81 178 GLY A O 1
ATOM 1322 N N . TYR A 1 179 ? 19.869 3.715 8.930 1.00 87.19 179 TYR A N 1
ATOM 1323 C CA . TYR A 1 179 ? 19.135 3.402 10.157 1.00 87.19 179 TYR A CA 1
ATOM 1324 C C . TYR A 1 179 ? 17.642 3.184 9.892 1.00 87.19 179 TYR A C 1
ATOM 1326 O O . TYR A 1 179 ? 17.056 2.257 10.452 1.00 87.19 179 TYR A O 1
ATOM 1334 N N . LEU A 1 180 ? 17.044 3.992 9.011 1.00 89.75 180 LEU A N 1
ATOM 1335 C CA . LEU A 1 180 ? 15.681 3.811 8.518 1.00 89.75 180 LEU A CA 1
ATOM 1336 C C . LEU A 1 180 ? 15.680 3.702 6.999 1.00 89.75 180 LEU A C 1
ATOM 1338 O O . LEU A 1 180 ? 16.300 4.507 6.312 1.00 89.75 180 LEU A O 1
ATOM 1342 N N . ALA A 1 181 ? 14.939 2.737 6.468 1.00 92.31 181 ALA A N 1
ATOM 1343 C CA . ALA A 1 181 ? 14.819 2.546 5.031 1.00 92.31 181 ALA A CA 1
ATOM 1344 C C . ALA A 1 181 ? 13.392 2.164 4.641 1.00 92.31 181 ALA A C 1
ATOM 1346 O O . ALA A 1 181 ? 12.855 1.189 5.160 1.00 92.31 181 ALA A O 1
ATOM 1347 N N . ALA A 1 182 ? 12.793 2.882 3.693 1.00 92.38 182 ALA A N 1
ATOM 1348 C CA . ALA A 1 182 ? 11.530 2.465 3.090 1.00 92.38 182 ALA A CA 1
ATOM 1349 C C . ALA A 1 182 ? 11.742 1.154 2.316 1.00 92.38 182 ALA A C 1
ATOM 1351 O O . ALA A 1 182 ? 12.609 1.085 1.449 1.00 92.38 182 ALA A O 1
ATOM 1352 N N . MET A 1 183 ? 10.980 0.109 2.631 1.00 94.56 183 MET A N 1
ATOM 1353 C CA . MET A 1 183 ? 11.136 -1.228 2.041 1.00 94.56 183 MET A CA 1
ATOM 1354 C C . MET A 1 183 ? 9.994 -1.610 1.106 1.00 94.56 183 MET A C 1
ATOM 1356 O O . MET A 1 183 ? 10.195 -2.390 0.174 1.00 94.56 183 MET A O 1
ATOM 1360 N N . TYR A 1 184 ? 8.797 -1.101 1.382 1.00 95.25 184 TYR A N 1
ATOM 1361 C CA . TYR A 1 184 ? 7.594 -1.379 0.613 1.00 95.25 184 TYR A CA 1
ATOM 1362 C C . TYR A 1 184 ? 6.622 -0.210 0.717 1.00 95.25 184 TYR A C 1
ATOM 1364 O O . TYR A 1 184 ? 6.515 0.396 1.781 1.00 95.25 184 TYR A O 1
ATOM 1372 N N . ALA A 1 185 ? 5.899 0.064 -0.364 1.00 91.44 185 ALA A N 1
ATOM 1373 C CA . ALA A 1 185 ? 4.698 0.884 -0.334 1.00 91.44 185 ALA A CA 1
ATOM 1374 C C . ALA A 1 185 ? 3.595 0.184 -1.136 1.00 91.44 185 ALA A C 1
ATOM 1376 O O . ALA A 1 185 ? 3.910 -0.471 -2.124 1.00 91.44 185 ALA A O 1
ATOM 1377 N N . GLY A 1 186 ? 2.333 0.289 -0.736 1.00 87.62 186 GLY A N 1
ATOM 1378 C CA . GLY A 1 186 ? 1.220 -0.262 -1.516 1.00 87.62 186 GLY A CA 1
ATOM 1379 C C . GLY A 1 186 ? -0.142 0.076 -0.927 1.00 87.62 186 GLY A C 1
ATOM 1380 O O . GLY A 1 186 ? -0.236 0.479 0.234 1.00 87.62 186 GLY A O 1
ATOM 1381 N N . ARG A 1 187 ? -1.195 -0.078 -1.730 1.00 89.38 187 ARG A N 1
ATOM 1382 C CA . ARG A 1 187 ? -2.578 0.257 -1.377 1.00 89.38 187 ARG A CA 1
ATOM 1383 C C . ARG A 1 187 ? -3.456 -0.992 -1.337 1.00 89.38 187 ARG A C 1
ATOM 1385 O O . ARG A 1 187 ? -3.308 -1.914 -2.131 1.00 89.38 187 ARG A O 1
ATOM 1392 N N . PHE A 1 188 ? -4.389 -1.034 -0.395 1.00 92.12 188 PHE A N 1
ATOM 1393 C CA . PHE A 1 188 ? -5.290 -2.155 -0.152 1.00 92.12 188 PHE A CA 1
ATOM 1394 C C . PHE A 1 188 ? -6.727 -1.661 -0.046 1.00 92.12 188 PHE A C 1
ATOM 1396 O O . PHE A 1 188 ? -7.002 -0.684 0.641 1.00 92.12 188 PHE A O 1
ATOM 1403 N N . HIS A 1 189 ? -7.657 -2.388 -0.665 1.00 91.38 189 HIS A N 1
ATOM 1404 C CA . HIS A 1 189 ? -9.087 -2.091 -0.592 1.00 91.38 189 HIS A CA 1
ATOM 1405 C C . HIS A 1 189 ? -9.805 -3.108 0.292 1.00 91.38 189 HIS A C 1
ATOM 1407 O O . HIS A 1 189 ? -9.637 -4.322 0.121 1.00 91.38 189 HIS A O 1
ATOM 1413 N N . ARG A 1 190 ? -10.684 -2.628 1.178 1.00 93.81 190 ARG A N 1
ATOM 1414 C CA . ARG A 1 190 ? -11.494 -3.461 2.082 1.00 93.81 190 ARG A CA 1
ATOM 1415 C C . ARG A 1 190 ? -12.232 -4.575 1.341 1.00 93.81 190 ARG A C 1
ATOM 1417 O O . ARG A 1 190 ? -12.224 -5.720 1.789 1.00 93.81 190 ARG A O 1
ATOM 1424 N N . GLN A 1 191 ? -12.868 -4.249 0.213 1.00 88.31 191 GLN A N 1
ATOM 1425 C CA . GLN A 1 191 ? -13.688 -5.201 -0.545 1.00 88.31 191 GLN A CA 1
ATOM 1426 C C . GLN A 1 191 ? -12.886 -6.417 -1.022 1.00 88.31 191 GLN A C 1
ATOM 1428 O O . GLN A 1 191 ? -13.397 -7.535 -0.992 1.00 88.31 191 GLN A O 1
ATOM 1433 N N . ARG A 1 192 ? -11.614 -6.222 -1.392 1.00 85.81 192 ARG A N 1
ATOM 1434 C CA . ARG A 1 192 ? -10.733 -7.313 -1.816 1.00 85.81 192 ARG A CA 1
ATOM 1435 C C . ARG A 1 192 ? -10.470 -8.285 -0.667 1.00 85.81 192 ARG A C 1
ATOM 1437 O O . ARG A 1 192 ? -10.621 -9.488 -0.853 1.00 85.81 192 ARG A O 1
ATOM 1444 N N . LEU A 1 193 ? -10.133 -7.768 0.517 1.00 89.06 193 LEU A N 1
ATOM 1445 C CA . LEU A 1 193 ? -9.821 -8.580 1.700 1.00 89.06 193 LEU A CA 1
ATOM 1446 C C . LEU A 1 193 ? -11.057 -9.287 2.276 1.00 89.06 193 LEU A C 1
ATOM 1448 O O . LEU A 1 193 ? -10.937 -10.381 2.828 1.00 89.06 193 LEU A O 1
ATOM 1452 N N . ALA A 1 194 ? -12.245 -8.691 2.144 1.00 85.75 194 ALA A N 1
ATOM 1453 C CA . ALA A 1 194 ? -13.493 -9.265 2.651 1.00 85.75 194 ALA A CA 1
ATOM 1454 C C . ALA A 1 194 ? -13.833 -10.628 2.016 1.00 85.75 194 ALA A C 1
ATOM 1456 O O . ALA A 1 194 ? -14.462 -11.465 2.660 1.00 85.75 194 ALA A O 1
ATOM 1457 N N . GLY A 1 195 ? -13.395 -10.867 0.774 1.00 84.88 195 GLY A N 1
ATOM 1458 C CA . GLY A 1 195 ? -13.605 -12.130 0.060 1.00 84.88 195 GLY A CA 1
ATOM 1459 C C . GLY A 1 195 ? -12.543 -13.206 0.316 1.00 84.88 195 GLY A C 1
ATOM 1460 O O . GLY A 1 195 ? -12.633 -14.293 -0.254 1.00 84.88 195 GLY A O 1
ATOM 1461 N N . TRP A 1 196 ? -11.511 -12.930 1.119 1.00 89.06 196 TRP A N 1
ATOM 1462 C CA . TRP A 1 196 ? -10.370 -13.834 1.252 1.00 89.06 196 TRP A CA 1
ATOM 1463 C C . TRP A 1 196 ? -10.634 -15.034 2.160 1.00 89.06 196 TRP A C 1
ATOM 1465 O O . TRP A 1 196 ? -11.085 -14.915 3.300 1.00 89.06 196 TRP A O 1
ATOM 1475 N N . ASN A 1 197 ? -10.196 -16.204 1.694 1.00 90.19 197 ASN A N 1
ATOM 1476 C CA . ASN A 1 197 ? -9.986 -17.368 2.544 1.00 90.19 197 ASN A CA 1
ATOM 1477 C C . ASN A 1 197 ? -8.593 -17.285 3.193 1.00 90.19 197 ASN A C 1
ATOM 1479 O O . ASN A 1 197 ? -7.635 -17.849 2.671 1.00 90.19 197 ASN A O 1
ATOM 1483 N N . TRP A 1 198 ? -8.480 -16.566 4.314 1.00 90.31 198 TRP A N 1
ATOM 1484 C CA . TRP A 1 198 ? -7.204 -16.236 4.974 1.00 90.31 198 TRP A CA 1
ATOM 1485 C C . TRP A 1 198 ? -6.197 -17.396 5.121 1.00 90.31 198 TRP A C 1
ATOM 1487 O O . TRP A 1 198 ? -5.032 -17.186 4.796 1.00 90.31 198 TRP A O 1
ATOM 1497 N N . PRO A 1 199 ? -6.583 -18.622 5.532 1.00 92.00 199 PRO A N 1
ATOM 1498 C CA . PRO A 1 199 ? -5.657 -19.759 5.596 1.00 92.00 199 PRO A CA 1
ATOM 1499 C C . PRO A 1 199 ? -5.019 -20.176 4.260 1.00 92.00 199 PRO A C 1
ATOM 1501 O O . PRO A 1 199 ? -4.009 -20.874 4.266 1.00 92.00 199 PRO A O 1
ATOM 1504 N N . ALA A 1 200 ? -5.624 -19.806 3.130 1.00 89.00 200 ALA A N 1
ATOM 1505 C CA . ALA A 1 200 ? -5.164 -20.144 1.785 1.00 89.00 200 ALA A CA 1
ATOM 1506 C C . ALA A 1 200 ? -4.488 -18.968 1.059 1.00 89.00 200 ALA A C 1
ATOM 1508 O O . ALA A 1 200 ? -4.027 -19.141 -0.067 1.00 89.00 200 ALA A O 1
ATOM 1509 N N . VAL A 1 201 ? -4.438 -17.784 1.676 1.00 89.62 201 VAL A N 1
ATOM 1510 C CA . VAL A 1 201 ? -3.801 -16.600 1.092 1.00 89.62 201 VAL A CA 1
ATOM 1511 C C . VAL A 1 201 ? -2.284 -16.780 1.099 1.00 89.62 201 VAL A C 1
ATOM 1513 O O . VAL A 1 201 ? -1.695 -17.033 2.152 1.00 89.62 201 VAL A O 1
ATOM 1516 N N . ASP A 1 202 ? -1.640 -16.611 -0.060 1.00 89.50 202 ASP A N 1
ATOM 1517 C CA . ASP A 1 202 ? -0.196 -16.377 -0.100 1.00 89.50 202 ASP A CA 1
ATOM 1518 C C . ASP A 1 202 ? 0.058 -14.881 0.131 1.00 89.50 202 ASP A C 1
ATOM 1520 O O . ASP A 1 202 ? -0.250 -14.060 -0.741 1.00 89.50 202 ASP A O 1
ATOM 1524 N N . PRO A 1 203 ? 0.619 -14.496 1.289 1.00 91.81 203 PRO A N 1
ATOM 1525 C CA . PRO A 1 203 ? 0.777 -13.093 1.627 1.00 91.81 203 PRO A CA 1
ATOM 1526 C C . PRO A 1 203 ? 1.719 -12.370 0.661 1.00 91.81 203 PRO A C 1
ATOM 1528 O O . PRO A 1 203 ? 1.526 -11.188 0.396 1.00 91.81 203 PRO A O 1
ATOM 1531 N N . VAL A 1 204 ? 2.719 -13.060 0.101 1.00 87.19 204 VAL A N 1
ATOM 1532 C CA . VAL A 1 204 ? 3.688 -12.445 -0.815 1.00 87.19 204 VAL A CA 1
ATOM 1533 C C . VAL A 1 204 ? 3.031 -12.124 -2.148 1.00 87.19 204 VAL A C 1
ATOM 1535 O O . VAL A 1 204 ? 3.267 -11.049 -2.695 1.00 87.19 204 VAL A O 1
ATOM 1538 N N . GLU A 1 205 ? 2.203 -13.029 -2.674 1.00 81.69 205 GLU A N 1
ATOM 1539 C CA . GLU A 1 205 ? 1.469 -12.749 -3.908 1.00 81.69 205 GLU A CA 1
ATOM 1540 C C . GLU A 1 205 ? 0.517 -11.570 -3.729 1.00 81.69 205 GLU A C 1
ATOM 1542 O O . GLU A 1 205 ? 0.486 -10.681 -4.578 1.00 81.69 205 GLU A O 1
ATOM 1547 N N . GLU A 1 206 ? -0.219 -11.524 -2.619 1.00 86.94 206 GLU A N 1
ATOM 1548 C CA . GLU A 1 206 ? -1.171 -10.442 -2.379 1.00 86.94 206 GLU A CA 1
ATOM 1549 C C . GLU A 1 206 ? -0.482 -9.097 -2.132 1.00 86.94 206 GLU A C 1
ATOM 1551 O O . GLU A 1 206 ? -0.939 -8.089 -2.667 1.00 86.94 206 GLU A O 1
ATOM 1556 N N . LEU A 1 207 ? 0.656 -9.082 -1.428 1.00 87.06 207 LEU A N 1
ATOM 1557 C CA . LEU A 1 207 ? 1.491 -7.890 -1.256 1.00 87.06 207 LEU A CA 1
ATOM 1558 C C . LEU A 1 207 ? 1.983 -7.341 -2.607 1.00 87.06 207 LEU A C 1
ATOM 1560 O O . LEU A 1 207 ? 1.960 -6.133 -2.834 1.00 87.06 207 LEU A O 1
ATOM 1564 N N . LEU A 1 208 ? 2.421 -8.224 -3.512 1.00 78.31 208 LEU A N 1
ATOM 1565 C CA . LEU A 1 208 ? 2.908 -7.850 -4.847 1.00 78.31 208 LEU A CA 1
ATOM 1566 C C . LEU A 1 208 ? 1.781 -7.464 -5.814 1.00 78.31 208 LEU A C 1
ATOM 1568 O O . LEU A 1 208 ? 2.026 -6.734 -6.771 1.00 78.31 208 LEU A O 1
ATOM 1572 N N . ARG A 1 209 ? 0.565 -7.976 -5.593 1.00 77.94 209 ARG A N 1
ATOM 1573 C CA . ARG A 1 209 ? -0.638 -7.640 -6.368 1.00 77.94 209 ARG A CA 1
ATOM 1574 C C . ARG A 1 209 ? -1.397 -6.440 -5.805 1.00 77.94 209 ARG A C 1
ATOM 1576 O O . ARG A 1 209 ? -2.445 -6.099 -6.352 1.00 77.94 209 ARG A O 1
ATOM 1583 N N . ALA A 1 210 ? -0.982 -5.885 -4.672 1.00 76.56 210 ALA A N 1
ATOM 1584 C CA . ALA A 1 210 ? -1.599 -4.683 -4.134 1.00 76.56 210 ALA A CA 1
ATOM 1585 C C . ALA A 1 210 ? -1.473 -3.556 -5.176 1.00 76.56 210 ALA A C 1
ATOM 1587 O O . ALA A 1 210 ? -0.402 -3.437 -5.784 1.00 76.56 210 ALA A O 1
ATOM 1588 N N . PRO A 1 211 ? -2.539 -2.775 -5.427 1.00 74.38 211 PRO A N 1
ATOM 1589 C CA . PRO A 1 211 ? -2.423 -1.543 -6.189 1.00 74.38 211 PRO A CA 1
ATOM 1590 C C . PRO A 1 211 ? -1.209 -0.738 -5.729 1.00 74.38 211 PRO A C 1
ATOM 1592 O O . PRO A 1 211 ? -0.925 -0.625 -4.533 1.00 74.38 211 PRO A O 1
ATOM 1595 N N . ASP A 1 212 ? -0.446 -0.281 -6.713 1.00 72.06 212 ASP A N 1
ATOM 1596 C CA . ASP A 1 212 ? 0.703 0.598 -6.521 1.00 72.06 212 ASP A CA 1
ATOM 1597 C C . ASP A 1 212 ? 1.822 0.015 -5.643 1.00 72.06 212 ASP A C 1
ATOM 1599 O O . ASP A 1 212 ? 2.623 0.736 -5.044 1.00 72.06 212 ASP A O 1
ATOM 1603 N N . ALA A 1 213 ? 1.905 -1.318 -5.586 1.00 79.69 213 ALA A N 1
ATOM 1604 C CA . ALA A 1 213 ? 2.955 -2.029 -4.876 1.00 79.69 213 ALA A CA 1
ATOM 1605 C C . ALA A 1 213 ? 4.352 -1.640 -5.392 1.00 79.69 213 ALA A C 1
ATOM 1607 O O . ALA A 1 213 ? 4.766 -1.994 -6.500 1.00 79.69 213 ALA A O 1
ATOM 1608 N N . ARG A 1 214 ? 5.129 -0.979 -4.536 1.00 84.56 214 ARG A N 1
ATOM 1609 C CA . ARG A 1 214 ? 6.545 -0.665 -4.728 1.00 84.56 214 ARG A CA 1
ATOM 1610 C C . ARG A 1 214 ? 7.372 -1.587 -3.860 1.00 84.56 214 ARG A C 1
ATOM 1612 O O . ARG A 1 214 ? 7.238 -1.594 -2.640 1.00 84.56 214 ARG A O 1
ATOM 1619 N N . LEU A 1 215 ? 8.241 -2.367 -4.493 1.00 89.31 215 LEU A N 1
ATOM 1620 C CA . LEU A 1 215 ? 9.111 -3.315 -3.811 1.00 89.31 215 LEU A CA 1
ATOM 1621 C C . LEU A 1 215 ? 10.359 -3.586 -4.649 1.00 89.31 215 LEU A C 1
ATOM 1623 O O . LEU A 1 215 ? 10.256 -4.032 -5.792 1.00 89.31 215 LEU A O 1
ATOM 1627 N N . HIS A 1 216 ? 11.544 -3.380 -4.078 1.00 86.69 216 HIS A N 1
ATOM 1628 C CA . HIS A 1 216 ? 12.803 -3.610 -4.785 1.00 86.69 216 HIS A CA 1
ATOM 1629 C C . HIS A 1 216 ? 13.491 -4.888 -4.305 1.00 86.69 216 HIS A C 1
ATOM 1631 O O . HIS A 1 216 ? 13.665 -5.120 -3.109 1.00 86.69 216 HIS A O 1
ATOM 1637 N N . ARG A 1 217 ? 13.913 -5.732 -5.256 1.00 87.56 217 ARG A N 1
ATOM 1638 C CA . ARG A 1 217 ? 14.695 -6.948 -4.988 1.00 87.56 217 ARG A CA 1
ATOM 1639 C C . ARG A 1 217 ? 15.958 -6.971 -5.828 1.00 87.56 217 ARG A C 1
ATOM 1641 O O . ARG A 1 217 ? 15.910 -6.649 -7.012 1.00 87.56 217 ARG A O 1
ATOM 1648 N N . LYS A 1 218 ? 17.080 -7.390 -5.239 1.00 80.19 218 LYS A N 1
ATOM 1649 C CA . LYS A 1 218 ? 18.384 -7.399 -5.917 1.00 80.19 218 LYS A CA 1
ATOM 1650 C C . LYS A 1 218 ? 19.099 -8.745 -5.811 1.00 80.19 218 LYS A C 1
ATOM 1652 O O . LYS A 1 218 ? 19.012 -9.462 -4.815 1.00 80.19 218 LYS A O 1
ATOM 1657 N N . GLY A 1 219 ? 19.870 -9.050 -6.856 1.00 81.12 219 GLY A N 1
ATOM 1658 C CA . GLY A 1 219 ? 20.746 -10.216 -6.924 1.00 81.12 219 GLY A CA 1
ATOM 1659 C C . GLY A 1 219 ? 20.006 -11.546 -7.090 1.00 81.12 219 GLY A C 1
ATOM 1660 O O . GLY A 1 219 ? 18.783 -11.616 -7.121 1.00 81.12 219 GLY A O 1
ATOM 1661 N N . VAL A 1 220 ? 20.774 -12.635 -7.181 1.00 77.44 220 VAL A N 1
ATOM 1662 C CA . VAL A 1 220 ? 20.250 -13.991 -7.450 1.00 77.44 220 VAL A CA 1
ATOM 1663 C C . VAL A 1 220 ? 19.382 -14.527 -6.302 1.00 77.44 220 VAL A C 1
ATOM 1665 O O . VAL A 1 220 ? 18.481 -15.333 -6.518 1.00 77.44 220 VAL A O 1
ATOM 1668 N N . ALA A 1 221 ? 19.639 -14.069 -5.075 1.00 78.06 221 ALA A N 1
ATOM 1669 C CA . ALA A 1 221 ? 18.845 -14.425 -3.902 1.00 78.06 221 ALA A CA 1
ATOM 1670 C C . ALA A 1 221 ? 17.538 -13.617 -3.783 1.00 78.06 221 ALA A C 1
ATOM 1672 O O . ALA A 1 221 ? 16.738 -13.942 -2.912 1.00 78.06 221 ALA A O 1
ATOM 1673 N N . LEU A 1 222 ? 17.321 -12.615 -4.654 1.00 84.56 222 LEU A N 1
ATOM 1674 C CA . LEU A 1 222 ? 16.169 -11.706 -4.637 1.00 84.56 222 LEU A CA 1
ATOM 1675 C C . LEU A 1 222 ? 15.973 -11.019 -3.277 1.00 84.56 222 LEU A C 1
ATOM 1677 O O . LEU A 1 222 ? 14.861 -10.955 -2.755 1.00 84.56 222 LEU A O 1
ATOM 1681 N N . GLU A 1 223 ? 17.062 -10.512 -2.701 1.00 87.75 223 GLU A N 1
ATOM 1682 C CA . GLU A 1 223 ? 17.022 -9.836 -1.403 1.00 87.75 223 GLU A CA 1
ATOM 1683 C C . GLU A 1 223 ? 16.231 -8.544 -1.491 1.00 87.75 223 GLU A C 1
ATOM 1685 O O . GLU A 1 223 ? 16.422 -7.778 -2.437 1.00 87.75 223 GLU A O 1
ATOM 1690 N N . LEU A 1 224 ? 15.391 -8.294 -0.489 1.00 90.50 224 LEU A N 1
ATOM 1691 C CA . LEU A 1 224 ? 14.677 -7.034 -0.368 1.00 90.50 224 LEU A CA 1
ATOM 1692 C C . LEU A 1 224 ? 15.677 -5.902 -0.108 1.00 90.50 224 LEU A C 1
ATOM 1694 O O . LEU A 1 224 ? 16.464 -5.964 0.840 1.00 90.50 224 LEU A O 1
ATOM 1698 N N . VAL A 1 225 ? 15.641 -4.876 -0.951 1.00 89.62 225 VAL A N 1
ATOM 1699 C CA . VAL A 1 225 ? 16.473 -3.676 -0.819 1.00 89.62 225 VAL A CA 1
ATOM 1700 C C . VAL A 1 225 ? 15.583 -2.444 -0.658 1.00 89.62 225 VAL A C 1
ATOM 1702 O O . VAL A 1 225 ? 14.416 -2.502 -1.047 1.00 89.62 225 VAL A O 1
ATOM 1705 N N . PRO A 1 226 ? 16.104 -1.352 -0.070 1.00 91.62 226 PRO A N 1
ATOM 1706 C CA . PRO A 1 226 ? 15.339 -0.123 0.086 1.00 91.62 226 PRO A CA 1
ATOM 1707 C C . PRO A 1 226 ? 14.762 0.397 -1.236 1.00 91.62 226 PRO A C 1
ATOM 1709 O O . PRO A 1 226 ? 15.361 0.230 -2.305 1.00 91.62 226 PRO A O 1
ATOM 1712 N N . LEU A 1 227 ? 13.607 1.049 -1.142 1.00 86.88 227 LEU A N 1
ATOM 1713 C CA . LEU A 1 227 ? 13.014 1.811 -2.229 1.00 86.88 227 LEU A CA 1
ATOM 1714 C C . LEU A 1 227 ? 13.915 2.996 -2.582 1.00 86.88 227 LEU A C 1
ATOM 1716 O O . LEU A 1 227 ? 14.522 3.625 -1.713 1.00 86.88 227 LEU A O 1
ATOM 1720 N N . GLU A 1 228 ? 13.983 3.309 -3.871 1.00 84.06 228 GLU A N 1
ATOM 1721 C CA . GLU A 1 228 ? 14.634 4.528 -4.340 1.00 84.06 228 GLU A CA 1
ATOM 1722 C C . GLU A 1 228 ? 13.625 5.668 -4.222 1.00 84.06 228 GLU A C 1
ATOM 1724 O O . GLU A 1 228 ? 12.643 5.714 -4.954 1.00 84.06 228 GLU A O 1
ATOM 1729 N N . LEU A 1 229 ? 13.844 6.566 -3.261 1.00 76.75 229 LEU A N 1
ATOM 1730 C CA . LEU A 1 229 ? 12.881 7.622 -2.932 1.00 76.75 229 LEU A CA 1
ATOM 1731 C C . LEU A 1 229 ? 13.081 8.913 -3.728 1.00 76.75 229 LEU A C 1
ATOM 1733 O O . LEU A 1 229 ? 12.413 9.905 -3.459 1.00 76.75 229 LEU A O 1
ATOM 1737 N N . ARG A 1 230 ? 14.005 8.920 -4.697 1.00 73.31 230 ARG A N 1
ATOM 1738 C CA . ARG A 1 230 ? 14.312 10.109 -5.504 1.00 73.31 230 ARG A CA 1
ATOM 1739 C C . ARG A 1 230 ? 13.065 10.668 -6.193 1.00 73.31 230 ARG A C 1
ATOM 1741 O O . ARG A 1 230 ? 12.921 11.882 -6.259 1.00 73.31 230 ARG A O 1
ATOM 1748 N N . ASP A 1 231 ? 12.188 9.779 -6.646 1.00 60.31 231 ASP A N 1
ATOM 1749 C CA . ASP A 1 231 ? 10.953 10.117 -7.358 1.00 60.31 231 ASP A CA 1
ATOM 1750 C C . ASP A 1 231 ? 9.708 10.036 -6.448 1.00 60.31 231 ASP A C 1
ATOM 1752 O O . ASP A 1 231 ? 8.577 10.160 -6.912 1.00 60.31 231 ASP A O 1
ATOM 1756 N N . GLU A 1 232 ? 9.912 9.855 -5.136 1.00 68.12 232 GLU A N 1
ATOM 1757 C CA . GLU A 1 232 ? 8.861 9.641 -4.133 1.00 68.12 232 GLU A CA 1
ATOM 1758 C C . GLU A 1 232 ? 8.959 10.662 -2.988 1.00 68.12 232 GLU A C 1
ATOM 1760 O O . GLU A 1 232 ? 9.232 10.285 -1.843 1.00 68.12 232 GLU A O 1
ATOM 1765 N N . PRO A 1 233 ? 8.755 11.966 -3.262 1.00 66.94 233 PRO A N 1
ATOM 1766 C CA . PRO A 1 233 ? 8.966 13.028 -2.278 1.00 66.94 233 PRO A CA 1
ATOM 1767 C C . PRO A 1 233 ? 8.068 12.883 -1.046 1.00 66.94 233 PRO A C 1
ATOM 1769 O O . PRO A 1 233 ? 8.489 13.206 0.061 1.00 66.94 233 PRO A O 1
ATOM 1772 N N . GLU A 1 234 ? 6.862 12.344 -1.210 1.00 66.88 234 GLU A N 1
ATOM 1773 C CA . GLU A 1 234 ? 5.930 12.118 -0.106 1.00 66.88 234 GLU A CA 1
ATOM 1774 C C . GLU A 1 234 ? 6.381 10.958 0.795 1.00 66.88 234 GLU A C 1
ATOM 1776 O O . GLU A 1 234 ? 6.413 11.099 2.017 1.00 66.88 234 GLU A O 1
ATOM 1781 N N . LEU A 1 235 ? 6.833 9.838 0.215 1.00 77.38 235 LEU A N 1
ATOM 1782 C CA . LEU A 1 235 ? 7.420 8.737 0.991 1.00 77.38 235 LEU A CA 1
ATOM 1783 C C . LEU A 1 235 ? 8.725 9.171 1.672 1.00 77.38 235 LEU A C 1
ATOM 1785 O O . LEU A 1 235 ? 8.989 8.784 2.811 1.00 77.38 235 LEU A O 1
ATOM 1789 N N . ALA A 1 236 ? 9.530 9.996 0.995 1.00 76.44 236 ALA A N 1
ATOM 1790 C CA . ALA A 1 236 ? 10.730 10.596 1.565 1.00 76.44 236 ALA A CA 1
ATOM 1791 C C . ALA A 1 236 ? 10.397 11.524 2.741 1.00 76.44 236 ALA A C 1
ATOM 1793 O O . ALA A 1 236 ? 11.085 11.476 3.760 1.00 76.44 236 ALA A O 1
ATOM 1794 N N . ALA A 1 237 ? 9.332 12.323 2.635 1.00 68.12 237 ALA A N 1
ATOM 1795 C CA . ALA A 1 237 ? 8.867 13.198 3.705 1.00 68.12 237 ALA A CA 1
ATOM 1796 C C . ALA A 1 237 ? 8.393 12.400 4.927 1.00 68.12 237 ALA A C 1
ATOM 1798 O O . ALA A 1 237 ? 8.789 12.719 6.048 1.00 68.12 237 ALA A O 1
ATOM 1799 N N . VAL A 1 238 ? 7.625 11.322 4.722 1.00 72.31 238 VAL A N 1
ATOM 1800 C CA . VAL A 1 238 ? 7.207 10.422 5.810 1.00 72.31 238 VAL A CA 1
ATOM 1801 C C . VAL A 1 238 ? 8.429 9.779 6.468 1.00 72.31 238 VAL A C 1
ATOM 1803 O O . VAL A 1 238 ? 8.559 9.819 7.688 1.00 72.31 238 VAL A O 1
ATOM 1806 N N . LEU A 1 239 ? 9.370 9.241 5.682 1.00 82.19 239 LEU A N 1
ATOM 1807 C CA . LEU A 1 239 ? 10.598 8.640 6.212 1.00 82.19 239 LEU A CA 1
ATOM 1808 C C . LEU A 1 239 ? 11.440 9.654 7.006 1.00 82.19 239 LEU A C 1
ATOM 1810 O O . LEU A 1 239 ? 11.989 9.307 8.052 1.00 82.19 239 LEU A O 1
ATOM 1814 N N . ALA A 1 240 ? 11.526 10.902 6.539 1.00 75.88 240 ALA A N 1
ATOM 1815 C CA . ALA A 1 240 ? 12.233 11.978 7.228 1.00 75.88 240 ALA A CA 1
ATOM 1816 C C . ALA A 1 240 ? 11.545 12.379 8.542 1.00 75.88 240 ALA A C 1
ATOM 1818 O O . ALA A 1 240 ? 12.229 12.548 9.552 1.00 75.88 240 ALA A O 1
ATOM 1819 N N . ALA A 1 241 ? 10.211 12.479 8.555 1.00 70.06 241 ALA A N 1
ATOM 1820 C CA . ALA A 1 241 ? 9.431 12.752 9.761 1.00 70.06 241 ALA A CA 1
ATOM 1821 C C . ALA A 1 241 ? 9.608 11.638 10.804 1.00 70.06 241 ALA A C 1
ATOM 1823 O O . ALA A 1 241 ? 9.874 11.917 11.974 1.00 70.06 241 ALA A O 1
ATOM 1824 N N . VAL A 1 242 ? 9.578 10.376 10.360 1.00 75.06 242 VAL A N 1
ATOM 1825 C CA . VAL A 1 242 ? 9.877 9.221 11.213 1.00 75.06 242 VAL A CA 1
ATOM 1826 C C . VAL A 1 242 ? 11.304 9.298 11.752 1.00 75.06 242 VAL A C 1
ATOM 1828 O O . VAL A 1 242 ? 11.520 9.164 12.955 1.00 75.06 242 VAL A O 1
ATOM 1831 N N . GLY A 1 243 ? 12.285 9.588 10.898 1.00 73.12 243 GLY A N 1
ATOM 1832 C CA . GLY A 1 243 ? 13.674 9.766 11.317 1.00 73.12 243 GLY A CA 1
ATOM 1833 C C . GLY A 1 243 ? 13.857 10.852 12.378 1.00 73.12 243 GLY A C 1
ATOM 1834 O O . GLY A 1 243 ? 14.590 10.636 13.345 1.00 73.12 243 GLY A O 1
ATOM 1835 N N . ALA A 1 244 ? 13.170 11.988 12.235 1.00 68.62 244 ALA A N 1
ATOM 1836 C CA . ALA A 1 244 ? 13.232 13.092 13.187 1.00 68.62 244 ALA A CA 1
ATOM 1837 C C . ALA A 1 244 ? 12.697 12.699 14.574 1.00 68.62 244 ALA A C 1
ATOM 1839 O O . ALA A 1 244 ? 13.347 13.000 15.577 1.00 68.62 244 ALA A O 1
ATOM 1840 N N . ALA A 1 245 ? 11.577 11.973 14.637 1.00 66.62 245 ALA A N 1
ATOM 1841 C CA . ALA A 1 245 ? 11.019 11.495 15.901 1.00 66.62 245 ALA A CA 1
ATOM 1842 C C . ALA A 1 245 ? 11.963 10.514 16.614 1.00 66.62 245 ALA A C 1
ATOM 1844 O O . ALA A 1 245 ? 12.340 10.737 17.768 1.00 66.62 245 ALA A O 1
ATOM 1845 N N . TYR A 1 246 ? 12.464 9.490 15.914 1.00 68.25 246 TYR A N 1
ATOM 1846 C CA . TYR A 1 246 ? 13.405 8.541 16.525 1.00 68.25 246 TYR A CA 1
ATOM 1847 C C . TYR A 1 246 ? 14.720 9.206 16.964 1.00 68.25 246 TYR A C 1
ATOM 1849 O O . TYR A 1 246 ? 15.301 8.796 17.970 1.00 68.25 246 TYR A O 1
ATOM 1857 N N . ALA A 1 247 ? 15.192 10.241 16.259 1.00 67.31 247 ALA A N 1
ATOM 1858 C CA . ALA A 1 247 ? 16.360 11.020 16.679 1.00 67.31 247 ALA A CA 1
ATOM 1859 C C . ALA A 1 247 ? 16.109 11.815 17.976 1.00 67.31 247 ALA A C 1
ATOM 1861 O O . ALA A 1 247 ? 17.034 12.009 18.764 1.00 67.31 247 ALA A O 1
ATOM 1862 N N . GLY A 1 248 ? 14.864 12.234 18.220 1.00 60.47 248 GLY A N 1
ATOM 1863 C CA . GLY A 1 248 ? 14.417 12.879 19.457 1.00 60.47 248 GLY A CA 1
ATOM 1864 C C . GLY A 1 248 ? 14.174 11.921 20.630 1.00 60.47 248 GLY A C 1
ATOM 1865 O O . GLY A 1 248 ? 13.817 12.380 21.713 1.00 60.47 248 GLY A O 1
ATOM 1866 N N . GLY A 1 249 ? 14.366 10.609 20.442 1.00 59.81 249 GLY A N 1
ATOM 1867 C CA . GLY A 1 249 ? 14.053 9.583 21.443 1.00 59.81 249 GLY A CA 1
ATOM 1868 C C . GLY A 1 249 ? 12.566 9.228 21.528 1.00 59.81 249 GLY A C 1
ATOM 1869 O O . GLY A 1 249 ? 12.161 8.574 22.486 1.00 59.81 249 GLY A O 1
ATOM 1870 N N . GLN A 1 250 ? 11.779 9.660 20.542 1.00 60.34 250 GLN A N 1
ATOM 1871 C CA . GLN A 1 250 ? 10.356 9.373 20.408 1.00 60.34 250 GLN A CA 1
ATOM 1872 C C . GLN A 1 250 ? 10.123 8.059 19.634 1.00 60.34 250 GLN A C 1
ATOM 1874 O O . GLN A 1 250 ? 11.004 7.590 18.905 1.00 60.34 250 GLN A O 1
ATOM 1879 N N . SER A 1 251 ? 8.951 7.449 19.813 1.00 59.78 251 SER A N 1
ATOM 1880 C CA . SER A 1 251 ? 8.493 6.254 19.086 1.00 59.78 251 SER A CA 1
ATOM 1881 C C . SER A 1 251 ? 7.666 6.628 17.851 1.00 59.78 251 SER A C 1
ATOM 1883 O O . SER A 1 251 ? 7.322 7.791 17.648 1.00 59.78 251 SER A O 1
ATOM 1885 N N . LEU A 1 252 ? 7.301 5.646 17.023 1.00 58.88 252 LEU A N 1
ATOM 1886 C CA . LEU A 1 252 ? 6.433 5.857 15.862 1.00 58.88 252 LEU A CA 1
ATOM 1887 C C . LEU A 1 252 ? 5.056 6.421 16.262 1.00 58.88 252 LEU A C 1
ATOM 1889 O O . LEU A 1 252 ? 4.478 7.206 15.516 1.00 58.88 252 LEU A O 1
ATOM 1893 N N . THR A 1 253 ? 4.558 6.057 17.447 1.00 55.28 253 THR A N 1
ATOM 1894 C CA . THR A 1 253 ? 3.297 6.555 18.028 1.00 55.28 253 THR A CA 1
ATOM 1895 C C . THR A 1 253 ? 3.340 8.048 18.362 1.00 55.28 253 THR A C 1
ATOM 1897 O O . THR A 1 253 ? 2.327 8.728 18.268 1.00 55.28 253 THR A O 1
ATOM 1900 N N . ASP A 1 254 ? 4.518 8.594 18.670 1.00 50.88 254 ASP A N 1
ATOM 1901 C CA . ASP A 1 254 ? 4.690 10.008 19.026 1.00 50.88 254 ASP A CA 1
ATOM 1902 C C . ASP A 1 254 ? 4.723 10.932 17.789 1.00 50.88 254 ASP A C 1
ATOM 1904 O O . ASP A 1 254 ? 4.562 12.145 17.910 1.00 50.88 254 ASP A O 1
ATOM 1908 N N . ILE A 1 255 ? 4.911 10.375 16.581 1.00 52.88 255 ILE A N 1
ATOM 1909 C CA . ILE A 1 255 ? 4.832 11.115 15.302 1.00 52.88 255 ILE A CA 1
ATOM 1910 C C . ILE A 1 255 ? 3.399 11.584 15.029 1.00 52.88 255 ILE A C 1
ATOM 1912 O O . ILE A 1 255 ? 3.189 12.526 14.268 1.00 52.88 255 ILE A O 1
ATOM 1916 N N . ALA A 1 256 ? 2.411 10.964 15.678 1.00 48.53 256 ALA A N 1
ATOM 1917 C CA . ALA A 1 256 ? 1.013 11.343 15.576 1.00 48.53 256 ALA A CA 1
ATOM 1918 C C . ALA A 1 256 ? 0.687 12.696 16.243 1.00 48.53 256 ALA A C 1
ATOM 1920 O O . ALA A 1 256 ? -0.491 13.036 16.311 1.00 48.53 256 ALA A O 1
ATOM 1921 N N . ASP A 1 257 ? 1.667 13.479 16.729 1.00 42.41 257 ASP A N 1
ATOM 1922 C CA . ASP A 1 257 ? 1.415 14.781 17.356 1.00 42.41 257 ASP A CA 1
ATOM 1923 C C . ASP A 1 257 ? 0.923 15.827 16.324 1.00 42.41 257 ASP A C 1
ATOM 1925 O O . ASP A 1 257 ? 1.640 16.334 15.455 1.00 42.41 257 ASP A O 1
ATOM 1929 N N . ARG A 1 258 ? -0.383 16.099 16.417 1.00 50.81 258 ARG A N 1
ATOM 1930 C CA . ARG A 1 258 ? -1.323 16.579 15.384 1.00 50.81 258 ARG A CA 1
ATOM 1931 C C . ARG A 1 258 ? -1.238 18.084 15.089 1.00 50.81 258 ARG A C 1
ATOM 1933 O O . ARG A 1 258 ? -2.264 18.762 15.054 1.00 50.81 258 ARG A O 1
ATOM 1940 N N . SER A 1 259 ? -0.038 18.643 14.921 1.00 36.56 259 SER A N 1
ATOM 1941 C CA . SER A 1 259 ? 0.159 20.100 14.749 1.00 36.56 259 SER A CA 1
ATOM 1942 C C . SER A 1 259 ? 0.859 20.531 13.449 1.00 36.56 259 SER A C 1
ATOM 1944 O O . SER A 1 259 ? 0.929 21.728 13.163 1.00 36.56 259 SER A O 1
ATOM 1946 N N . GLY A 1 260 ? 1.306 19.579 12.622 1.00 38.41 260 GLY A N 1
ATOM 1947 C CA . GLY A 1 260 ? 1.759 19.805 11.242 1.00 38.41 260 GLY A CA 1
ATOM 1948 C C . GLY A 1 260 ? 0.761 19.266 10.207 1.00 38.41 260 GLY A C 1
ATOM 1949 O O . GLY A 1 260 ? -0.128 18.497 10.576 1.00 38.41 260 GLY A O 1
ATOM 1950 N N . PRO A 1 261 ? 0.867 19.650 8.917 1.00 29.97 261 PRO A N 1
ATOM 1951 C CA . PRO A 1 261 ? 0.056 19.029 7.869 1.00 29.97 261 PRO A CA 1
ATOM 1952 C C . PRO A 1 261 ? 0.272 17.505 7.904 1.00 29.97 261 PRO A C 1
ATOM 1954 O O . PRO A 1 261 ? 1.422 17.082 8.063 1.00 29.97 261 PRO A O 1
ATOM 1957 N N . PRO A 1 262 ? -0.792 16.684 7.800 1.00 37.69 262 PRO A N 1
ATOM 1958 C CA . PRO A 1 262 ? -0.663 15.235 7.887 1.00 37.69 262 PRO A CA 1
ATOM 1959 C C . PRO A 1 262 ? 0.353 14.762 6.853 1.00 37.69 262 PRO A C 1
ATOM 1961 O O . PRO A 1 262 ? 0.352 15.240 5.713 1.00 37.69 262 PRO A O 1
ATOM 1964 N N . ALA A 1 263 ? 1.233 13.842 7.254 1.00 41.72 263 ALA A N 1
ATOM 1965 C CA . ALA A 1 263 ? 2.170 13.201 6.345 1.00 41.72 263 ALA A CA 1
ATOM 1966 C C . ALA A 1 263 ? 1.356 12.379 5.332 1.00 41.72 263 ALA A C 1
ATOM 1968 O O . ALA A 1 263 ? 1.012 11.218 5.551 1.00 41.72 263 ALA A O 1
ATOM 1969 N N . THR A 1 264 ? 0.961 13.046 4.255 1.00 39.28 264 THR A N 1
ATOM 1970 C CA . THR A 1 264 ? 0.102 12.507 3.212 1.00 39.28 264 THR A CA 1
ATOM 1971 C C . THR A 1 264 ? 1.022 11.989 2.124 1.00 39.28 264 THR A C 1
ATOM 1973 O O . THR A 1 264 ? 1.890 12.721 1.652 1.00 39.28 264 THR A O 1
ATOM 1976 N N . PHE A 1 265 ? 0.869 10.721 1.761 1.00 36.41 265 PHE A N 1
ATOM 1977 C CA . PHE A 1 265 ? 1.499 10.168 0.573 1.00 36.41 265 PHE A CA 1
ATOM 1978 C C . PHE A 1 265 ? 0.415 9.517 -0.265 1.00 36.41 265 PHE A C 1
ATOM 1980 O O . PHE A 1 265 ? -0.321 8.699 0.256 1.00 36.41 265 PHE A O 1
ATOM 1987 N N . HIS A 1 266 ? 0.275 9.889 -1.527 1.00 37.16 266 HIS A N 1
ATOM 1988 C CA . HIS A 1 266 ? -0.623 9.246 -2.468 1.00 37.16 266 HIS A CA 1
ATOM 1989 C C . HIS A 1 266 ? 0.204 8.284 -3.308 1.00 37.16 266 HIS A C 1
ATOM 1991 O O . HIS A 1 266 ? 1.147 8.675 -3.998 1.00 37.16 266 HIS A O 1
ATOM 1997 N N . ILE A 1 267 ? -0.149 7.003 -3.259 1.00 40.97 267 ILE A N 1
ATOM 1998 C CA . ILE A 1 267 ? 0.348 6.060 -4.252 1.00 40.97 267 ILE A CA 1
ATOM 1999 C C . ILE A 1 267 ? -0.612 6.142 -5.449 1.00 40.97 267 ILE A C 1
ATOM 2001 O O . ILE A 1 267 ? -1.804 5.906 -5.291 1.00 40.97 267 ILE A O 1
ATOM 2005 N N . ASP A 1 268 ? -0.116 6.637 -6.588 1.00 37.31 268 ASP A N 1
ATOM 2006 C CA . ASP A 1 268 ? -0.927 6.952 -7.776 1.00 37.31 268 ASP A CA 1
ATOM 2007 C C . ASP A 1 268 ? -1.708 5.736 -8.294 1.00 37.31 268 ASP A C 1
ATOM 2009 O O . ASP A 1 268 ? -1.077 4.755 -8.666 1.00 37.31 268 ASP A O 1
ATOM 2013 N N . ASP A 1 269 ? -3.032 5.879 -8.441 1.00 33.16 269 ASP A N 1
ATOM 2014 C CA . ASP A 1 269 ? -3.998 4.859 -8.882 1.00 33.16 269 ASP A CA 1
ATOM 2015 C C . ASP A 1 269 ? -3.551 4.011 -10.085 1.00 33.16 269 ASP A C 1
ATOM 2017 O O . ASP A 1 269 ? -3.699 4.401 -11.251 1.00 33.16 269 ASP A O 1
ATOM 2021 N N . VAL A 1 270 ? -3.109 2.782 -9.818 1.00 37.00 270 VAL A N 1
ATOM 2022 C CA . VAL A 1 270 ? -3.030 1.714 -10.810 1.00 37.00 270 VAL A CA 1
ATOM 2023 C C . VAL A 1 270 ? -3.488 0.376 -10.208 1.00 37.00 270 VAL A C 1
ATOM 2025 O O . VAL A 1 270 ? -2.776 -0.324 -9.488 1.00 37.00 270 VAL A O 1
ATOM 2028 N N . THR A 1 271 ? -4.685 -0.059 -10.608 1.00 34.84 271 THR A N 1
ATOM 2029 C CA . THR A 1 271 ? -5.329 -1.325 -10.199 1.00 34.84 271 THR A CA 1
ATOM 2030 C C . THR A 1 271 ? -4.783 -2.585 -10.897 1.00 34.84 271 THR A C 1
ATOM 2032 O O . THR A 1 271 ? -5.276 -3.688 -10.655 1.00 34.84 271 THR A O 1
ATOM 2035 N N . VAL A 1 272 ? -3.747 -2.464 -11.737 1.00 41.66 272 VAL A N 1
ATOM 2036 C CA . VAL A 1 272 ? -3.133 -3.570 -12.499 1.00 41.66 272 VAL A CA 1
ATOM 2037 C C . VAL A 1 272 ? -1.660 -3.715 -12.138 1.00 41.66 272 VAL A C 1
ATOM 2039 O O . VAL A 1 272 ? -0.920 -2.738 -12.155 1.00 41.66 272 VAL A O 1
ATOM 2042 N N . VAL A 1 273 ? -1.202 -4.948 -11.887 1.00 45.50 273 VAL A N 1
ATOM 2043 C CA . VAL A 1 273 ? 0.228 -5.234 -11.670 1.00 45.50 273 VAL A CA 1
ATOM 2044 C C . VAL A 1 273 ? 1.043 -4.686 -12.850 1.00 45.50 273 VAL A C 1
ATOM 2046 O O . VAL A 1 273 ? 0.828 -5.137 -13.982 1.00 45.50 273 VAL A O 1
ATOM 2049 N N . PRO A 1 274 ? 1.992 -3.760 -12.612 1.00 59.56 274 PRO A N 1
ATOM 2050 C CA . PRO A 1 274 ? 2.818 -3.204 -13.669 1.00 59.56 274 PRO A CA 1
ATOM 2051 C C . PRO A 1 274 ? 3.532 -4.293 -14.469 1.00 59.56 274 PRO A C 1
ATOM 2053 O O . PRO A 1 274 ? 4.176 -5.191 -13.919 1.00 59.56 274 PRO A O 1
ATOM 2056 N N . MET A 1 275 ? 3.436 -4.213 -15.790 1.00 68.88 275 MET A N 1
ATOM 2057 C CA . MET A 1 275 ? 4.103 -5.137 -16.692 1.00 68.88 275 MET A CA 1
ATOM 2058 C C . MET A 1 275 ? 5.621 -4.915 -16.646 1.00 68.88 275 MET A C 1
ATOM 2060 O O . MET A 1 275 ? 6.077 -3.790 -16.838 1.00 68.88 275 MET A O 1
ATOM 2064 N N . PRO A 1 276 ? 6.447 -5.961 -16.466 1.00 59.88 276 PRO A N 1
ATOM 2065 C CA . PRO A 1 276 ? 7.886 -5.843 -16.673 1.00 59.88 276 PRO A CA 1
ATOM 2066 C C . PRO A 1 276 ? 8.214 -5.493 -18.130 1.00 59.88 276 PRO A C 1
ATOM 2068 O O . PRO A 1 276 ? 7.519 -5.936 -19.048 1.00 59.88 276 PRO A O 1
ATOM 2071 N N . LYS A 1 277 ? 9.326 -4.786 -18.370 1.00 74.56 277 LYS A N 1
ATOM 2072 C CA . LYS A 1 277 ? 9.843 -4.555 -19.730 1.00 74.56 277 LYS A CA 1
ATOM 2073 C C . LYS A 1 277 ? 9.959 -5.886 -20.488 1.00 74.56 277 LYS A C 1
ATOM 2075 O O . LYS A 1 277 ? 10.548 -6.848 -20.000 1.00 74.56 277 LYS A O 1
ATOM 2080 N N . GLY A 1 278 ? 9.378 -5.944 -21.683 1.00 72.62 278 GLY A N 1
ATOM 2081 C CA . GLY A 1 278 ? 9.315 -7.131 -22.535 1.00 72.62 278 GLY A CA 1
ATOM 2082 C C . GLY A 1 278 ? 8.117 -8.057 -22.286 1.00 72.62 278 GLY A C 1
ATOM 2083 O O . GLY A 1 278 ? 7.831 -8.887 -23.157 1.00 72.62 278 GLY A O 1
ATOM 2084 N N . ALA A 1 279 ? 7.403 -7.921 -21.162 1.00 62.78 279 ALA A N 1
ATOM 2085 C CA . ALA A 1 279 ? 6.206 -8.708 -20.871 1.00 62.78 279 ALA A CA 1
ATOM 2086 C C . ALA A 1 279 ? 5.056 -8.357 -21.824 1.00 62.78 279 ALA A C 1
ATOM 2088 O O . ALA A 1 279 ? 5.020 -7.275 -22.411 1.00 62.78 279 ALA A O 1
ATOM 2089 N N . ASN A 1 280 ? 4.110 -9.283 -21.992 1.00 89.56 280 ASN A N 1
ATOM 2090 C CA . ASN A 1 280 ? 2.926 -9.072 -22.819 1.00 89.56 280 ASN A CA 1
ATOM 2091 C C . ASN A 1 280 ? 1.686 -9.752 -22.228 1.00 89.56 280 ASN A C 1
ATOM 2093 O O . ASN A 1 280 ? 1.801 -10.820 -21.628 1.00 89.56 280 ASN A O 1
ATOM 2097 N N . THR A 1 281 ? 0.513 -9.165 -22.452 1.00 80.75 281 THR A N 1
ATOM 2098 C CA . THR A 1 281 ? -0.785 -9.716 -22.034 1.00 80.75 281 THR A CA 1
ATOM 2099 C C . THR A 1 281 ? -1.806 -9.653 -23.172 1.00 80.75 281 THR A C 1
ATOM 2101 O O . THR A 1 281 ? -1.580 -8.988 -24.187 1.00 80.75 281 THR A O 1
ATOM 2104 N N . ALA A 1 282 ? -2.893 -10.415 -23.047 1.00 90.19 282 ALA A N 1
ATOM 2105 C CA . ALA A 1 282 ? -3.999 -10.381 -23.999 1.00 90.19 282 ALA A CA 1
ATOM 2106 C C . ALA A 1 282 ? -4.806 -9.086 -23.839 1.00 90.19 282 ALA A C 1
ATOM 2108 O O . ALA A 1 282 ? -4.974 -8.599 -22.724 1.00 90.19 282 ALA A O 1
ATOM 2109 N N . MET A 1 283 ? -5.303 -8.554 -24.953 1.00 92.12 283 MET A N 1
ATOM 2110 C CA . MET A 1 283 ? -6.194 -7.396 -24.975 1.00 92.12 283 MET A CA 1
ATOM 2111 C C . MET A 1 283 ? -7.653 -7.844 -25.107 1.00 92.12 283 MET A C 1
ATOM 2113 O O . MET A 1 283 ? -7.916 -8.861 -25.761 1.00 92.12 283 MET A O 1
ATOM 2117 N N . PRO A 1 284 ? -8.611 -7.100 -24.530 1.00 87.94 284 PRO A N 1
ATOM 2118 C CA . PRO A 1 284 ? -10.024 -7.373 -24.734 1.00 87.94 284 PRO A CA 1
ATOM 2119 C C . PRO A 1 284 ? -10.430 -7.077 -26.187 1.00 87.94 284 PRO A C 1
ATOM 2121 O O . PRO A 1 284 ? -9.755 -6.347 -26.913 1.00 87.94 284 PRO A O 1
ATOM 2124 N N . SER A 1 285 ? -11.550 -7.653 -26.627 1.00 91.25 285 SER A N 1
ATOM 2125 C CA . SER A 1 285 ? -12.102 -7.445 -27.979 1.00 91.25 285 SER A CA 1
ATOM 2126 C C . SER A 1 285 ? -13.084 -6.266 -28.023 1.00 91.25 285 SER A C 1
ATOM 2128 O O . SER A 1 285 ? -14.163 -6.374 -28.597 1.00 91.25 285 SER A O 1
ATOM 2130 N N . VAL A 1 286 ? -12.712 -5.156 -27.385 1.00 91.75 286 VAL A N 1
ATOM 2131 C CA . VAL A 1 286 ? -13.472 -3.895 -27.317 1.00 91.75 286 VAL A CA 1
ATOM 2132 C C . VAL A 1 286 ? -12.526 -2.717 -27.592 1.00 91.75 286 VAL A C 1
ATOM 2134 O O . VAL A 1 286 ? -11.306 -2.917 -27.583 1.00 91.75 286 VAL A O 1
ATOM 2137 N N . PRO A 1 287 ? -13.037 -1.503 -27.863 1.00 94.81 287 PRO A N 1
ATOM 2138 C CA . PRO A 1 287 ? -12.202 -0.311 -27.944 1.00 94.81 287 PRO A CA 1
ATOM 2139 C C . PRO A 1 287 ? -11.446 -0.045 -26.638 1.00 94.81 287 PRO A C 1
ATOM 2141 O O . PRO A 1 287 ? -11.962 -0.291 -25.548 1.00 94.81 287 PRO A O 1
ATOM 2144 N N . VAL A 1 288 ? -10.231 0.483 -26.755 1.00 94.62 288 VAL A N 1
ATOM 2145 C CA . VAL A 1 288 ? -9.366 0.804 -25.615 1.00 94.62 288 VAL A CA 1
ATOM 2146 C C . VAL A 1 288 ? -8.775 2.200 -25.747 1.00 94.62 288 VAL A C 1
ATOM 2148 O O . VAL A 1 288 ? -8.599 2.703 -26.858 1.00 94.62 288 VAL A O 1
ATOM 2151 N N . THR A 1 289 ? -8.407 2.797 -24.621 1.00 93.50 289 THR A N 1
ATOM 2152 C CA . THR A 1 289 ? -7.637 4.039 -24.570 1.00 93.50 289 THR A CA 1
ATOM 2153 C C . THR A 1 289 ? -6.250 3.737 -24.032 1.00 93.50 289 THR A C 1
ATOM 2155 O O . THR A 1 289 ? -6.097 3.093 -22.997 1.00 93.50 289 THR A O 1
ATOM 2158 N N . VAL A 1 290 ? -5.227 4.186 -24.747 1.00 94.81 290 VAL A N 1
ATOM 2159 C CA . VAL A 1 290 ? -3.847 4.190 -24.277 1.00 94.81 290 VAL A CA 1
ATOM 2160 C C . VAL A 1 290 ? -3.532 5.587 -23.770 1.00 94.81 290 VAL A C 1
ATOM 2162 O O . VAL A 1 290 ? -3.560 6.532 -24.551 1.00 94.81 290 VAL A O 1
ATOM 2165 N N . THR A 1 291 ? -3.208 5.708 -22.490 1.00 90.50 291 THR A N 1
ATOM 2166 C CA . THR A 1 291 ? -2.905 6.979 -21.831 1.00 90.50 291 THR A CA 1
ATOM 2167 C C . THR A 1 291 ? -1.468 6.966 -21.347 1.00 90.50 291 THR A C 1
ATOM 2169 O O . THR A 1 291 ? -1.076 6.107 -20.555 1.00 90.50 291 THR A O 1
ATOM 2172 N N . LEU A 1 292 ? -0.675 7.921 -21.820 1.00 90.44 292 LEU A N 1
ATOM 2173 C CA . LEU A 1 292 ? 0.599 8.265 -21.214 1.00 90.44 292 LEU A CA 1
ATOM 2174 C C . LEU A 1 292 ? 0.340 9.246 -20.068 1.00 90.44 292 LEU A C 1
ATOM 2176 O O . LEU A 1 292 ? -0.463 10.163 -20.218 1.00 90.44 292 LEU A O 1
ATOM 2180 N N . ALA A 1 293 ? 1.022 9.057 -18.944 1.00 83.81 293 ALA A N 1
ATOM 2181 C CA . ALA A 1 293 ? 0.935 9.928 -17.781 1.00 83.81 293 ALA A CA 1
ATOM 2182 C C . ALA A 1 293 ? 2.332 10.255 -17.243 1.00 83.81 293 ALA A C 1
ATOM 2184 O O . ALA A 1 293 ? 3.220 9.397 -17.260 1.00 83.81 293 ALA A O 1
ATOM 2185 N N . TRP A 1 294 ? 2.510 11.485 -16.765 1.00 82.00 294 TRP A N 1
ATOM 2186 C CA . TRP A 1 294 ? 3.735 11.969 -16.126 1.00 82.00 294 TRP A CA 1
ATOM 2187 C C . TRP A 1 294 ? 3.430 13.017 -15.047 1.00 82.00 294 TRP A C 1
ATOM 2189 O O . TRP A 1 294 ? 2.292 13.475 -14.904 1.00 82.00 294 TRP A O 1
ATOM 2199 N N . ASP A 1 295 ? 4.449 13.365 -14.261 1.00 77.06 295 ASP A N 1
ATOM 2200 C CA . ASP A 1 295 ? 4.357 14.382 -13.214 1.00 77.06 295 ASP A CA 1
ATOM 2201 C C . ASP A 1 295 ? 4.396 15.810 -13.812 1.00 77.06 295 ASP A C 1
ATOM 2203 O O . ASP A 1 295 ? 5.406 16.179 -14.431 1.00 77.06 295 ASP A O 1
ATOM 2207 N N . PRO A 1 296 ? 3.349 16.640 -13.610 1.00 66.88 296 PRO A N 1
ATOM 2208 C CA . PRO A 1 296 ? 3.290 18.018 -14.098 1.00 66.88 296 PRO A CA 1
ATOM 2209 C C . PRO A 1 296 ? 4.293 18.954 -13.405 1.00 66.88 296 PRO A C 1
ATOM 2211 O O . PRO A 1 296 ? 4.599 20.017 -13.945 1.00 66.88 296 PRO A O 1
ATOM 2214 N N . ALA A 1 297 ? 4.835 18.583 -12.237 1.00 66.19 297 ALA A N 1
ATOM 2215 C CA . ALA A 1 297 ? 5.887 19.329 -11.546 1.00 66.19 297 ALA A CA 1
ATOM 2216 C C . ALA A 1 297 ? 7.271 19.169 -12.203 1.00 66.19 297 ALA A C 1
ATOM 2218 O O . ALA A 1 297 ? 8.218 19.862 -11.816 1.00 66.19 297 ALA A O 1
ATOM 2219 N N . THR A 1 298 ? 7.398 18.311 -13.225 1.00 67.19 298 THR A N 1
ATOM 2220 C CA . THR A 1 298 ? 8.586 18.238 -14.085 1.00 67.19 298 THR A CA 1
ATOM 2221 C C . THR A 1 298 ? 8.701 19.539 -14.894 1.00 67.19 298 THR A C 1
ATOM 2223 O O . THR A 1 298 ? 8.171 19.666 -15.996 1.00 67.19 298 THR A O 1
ATOM 2226 N N . ALA A 1 299 ? 9.344 20.551 -14.305 1.00 54.44 299 ALA A N 1
ATOM 2227 C CA . ALA A 1 299 ? 9.300 21.931 -14.779 1.00 54.44 299 ALA A CA 1
ATOM 2228 C C . ALA A 1 299 ? 9.668 22.080 -16.267 1.00 54.44 299 ALA A C 1
ATOM 2230 O O . ALA A 1 299 ? 10.792 21.792 -16.678 1.00 54.44 299 ALA A O 1
ATOM 2231 N N . GLY A 1 300 ? 8.717 22.602 -17.048 1.00 61.38 300 GLY A N 1
ATOM 2232 C CA . GLY A 1 300 ? 8.908 22.977 -18.450 1.00 61.38 300 GLY A CA 1
ATOM 2233 C C . GLY A 1 300 ? 8.995 21.811 -19.430 1.00 61.38 300 GLY A C 1
ATOM 2234 O O . GLY A 1 300 ? 9.392 22.051 -20.562 1.00 61.38 300 GLY A O 1
ATOM 2235 N N . VAL A 1 301 ? 8.668 20.584 -19.010 1.00 72.62 301 VAL A N 1
ATOM 2236 C CA . VAL A 1 301 ? 8.707 19.413 -19.889 1.00 72.62 301 VAL A CA 1
ATOM 2237 C C . VAL A 1 301 ? 7.338 19.147 -20.478 1.00 72.62 301 VAL A C 1
ATOM 2239 O O . VAL A 1 301 ? 6.383 18.891 -19.742 1.00 72.62 301 VAL A O 1
ATOM 2242 N N . ASP A 1 302 ? 7.275 19.162 -21.803 1.00 79.94 302 ASP A N 1
ATOM 2243 C CA . ASP A 1 302 ? 6.093 18.761 -22.540 1.00 79.94 302 ASP A CA 1
ATOM 2244 C C . ASP A 1 302 ? 6.374 17.504 -23.369 1.00 79.94 302 ASP A C 1
ATOM 2246 O O . ASP A 1 302 ? 7.466 17.303 -23.914 1.00 79.94 302 ASP A O 1
ATOM 2250 N N . LEU A 1 303 ? 5.387 16.614 -23.388 1.00 88.44 303 LEU A N 1
ATOM 2251 C CA . LEU A 1 303 ? 5.481 15.313 -24.029 1.00 88.44 303 LEU A CA 1
ATOM 2252 C C . LEU A 1 303 ? 4.376 15.159 -25.056 1.00 88.44 303 LEU A C 1
ATOM 2254 O O . LEU A 1 303 ? 3.213 15.465 -24.795 1.00 88.44 303 LEU A O 1
ATOM 2258 N N . ASP A 1 304 ? 4.760 14.596 -26.194 1.00 89.19 304 ASP A N 1
ATOM 2259 C CA . ASP A 1 304 ? 3.841 14.225 -27.254 1.00 89.19 304 ASP A CA 1
ATOM 2260 C C . ASP A 1 304 ? 3.734 12.708 -27.350 1.00 89.19 304 ASP A C 1
ATOM 2262 O O . ASP A 1 304 ? 4.744 11.994 -27.414 1.00 89.19 304 ASP A O 1
ATOM 2266 N N . VAL A 1 305 ? 2.496 12.215 -27.397 1.00 92.81 305 VAL A N 1
ATOM 2267 C CA . VAL A 1 305 ? 2.201 10.816 -27.703 1.00 92.81 305 VAL A CA 1
ATOM 2268 C C . VAL A 1 305 ? 1.868 10.671 -29.181 1.00 92.81 305 VAL A C 1
ATOM 2270 O O . VAL A 1 305 ? 1.069 11.412 -29.755 1.00 92.81 305 VAL A O 1
ATOM 2273 N N . SER A 1 306 ? 2.459 9.657 -29.805 1.00 93.81 306 SER A N 1
ATOM 2274 C CA . SER A 1 306 ? 2.171 9.290 -31.187 1.00 93.81 306 SER A CA 1
ATOM 2275 C C . SER A 1 306 ? 1.920 7.794 -31.335 1.00 93.81 306 SER A C 1
ATOM 2277 O O . SER A 1 306 ? 2.380 6.972 -30.540 1.00 93.81 306 SER A O 1
ATOM 2279 N N . ALA A 1 307 ? 1.166 7.433 -32.369 1.00 95.94 307 ALA A N 1
ATOM 2280 C CA . ALA A 1 307 ? 0.887 6.057 -32.738 1.00 95.94 307 ALA A CA 1
ATOM 2281 C C . ALA A 1 307 ? 1.337 5.789 -34.176 1.00 95.94 307 ALA A C 1
ATOM 2283 O O . ALA A 1 307 ? 0.874 6.446 -35.105 1.00 95.94 307 ALA A O 1
ATOM 2284 N N . LEU A 1 308 ? 2.212 4.803 -34.372 1.00 95.81 308 LEU A N 1
ATOM 2285 C CA . LEU A 1 308 ? 2.662 4.366 -35.694 1.00 95.81 308 LEU A CA 1
ATOM 2286 C C . LEU A 1 308 ? 1.910 3.089 -36.081 1.00 95.81 308 LEU A C 1
ATOM 2288 O O . LEU A 1 308 ? 1.906 2.106 -35.334 1.00 95.81 308 LEU A O 1
ATOM 2292 N N . LEU A 1 309 ? 1.261 3.103 -37.245 1.00 96.38 309 LEU A N 1
ATOM 2293 C CA . LEU A 1 309 ? 0.437 2.002 -37.732 1.00 96.38 309 LEU A CA 1
ATOM 2294 C C . LEU A 1 309 ? 1.253 1.131 -38.687 1.00 96.38 309 LEU A C 1
ATOM 2296 O O . LEU A 1 309 ? 1.499 1.492 -39.840 1.00 96.38 309 LEU A O 1
ATOM 2300 N N . CYS A 1 310 ? 1.664 -0.034 -38.198 1.00 96.56 310 CYS A N 1
ATOM 2301 C CA . CYS A 1 310 ? 2.601 -0.914 -38.876 1.00 96.56 310 CYS A CA 1
ATOM 2302 C C . CYS A 1 310 ? 1.927 -2.100 -39.579 1.00 96.56 310 CYS A C 1
ATOM 2304 O O . CYS A 1 310 ? 0.994 -2.723 -39.054 1.00 96.56 310 CYS A O 1
ATOM 2306 N N . GLY A 1 311 ? 2.474 -2.459 -40.741 1.00 95.06 311 GLY A N 1
ATOM 2307 C CA . GLY A 1 311 ? 2.175 -3.689 -41.463 1.00 95.06 311 GLY A CA 1
ATOM 2308 C C . GLY A 1 311 ? 2.874 -4.917 -40.874 1.00 95.06 311 GLY A C 1
ATOM 2309 O O . GLY A 1 311 ? 3.563 -4.855 -39.853 1.00 95.06 311 GLY A O 1
ATOM 2310 N N . GLY A 1 312 ? 2.687 -6.070 -41.522 1.00 92.62 312 GLY A N 1
ATOM 2311 C CA . GLY A 1 312 ? 3.268 -7.348 -41.081 1.00 92.62 312 GLY A CA 1
ATOM 2312 C C . GLY A 1 312 ? 4.800 -7.416 -41.155 1.00 92.62 312 GLY A C 1
ATOM 2313 O O . GLY A 1 312 ? 5.402 -8.273 -40.515 1.00 92.62 312 GLY A O 1
ATOM 2314 N N . ASP A 1 313 ? 5.427 -6.508 -41.898 1.00 92.00 313 ASP A N 1
ATOM 2315 C CA . ASP A 1 313 ? 6.879 -6.320 -41.979 1.00 92.00 313 ASP A CA 1
ATOM 2316 C C . ASP A 1 313 ? 7.441 -5.445 -40.842 1.00 92.00 313 ASP A C 1
ATOM 2318 O O . ASP A 1 313 ? 8.653 -5.255 -40.743 1.00 92.00 313 ASP A O 1
ATOM 2322 N N . GLY A 1 314 ? 6.570 -4.926 -39.970 1.00 90.75 314 GLY A N 1
ATOM 2323 C CA . GLY A 1 314 ? 6.938 -4.059 -38.858 1.00 90.75 314 GLY A CA 1
ATOM 2324 C C . GLY A 1 314 ? 7.198 -2.604 -39.248 1.00 90.75 314 GLY A C 1
ATOM 2325 O O . GLY A 1 314 ? 7.580 -1.838 -38.366 1.00 90.75 314 GLY A O 1
ATOM 2326 N N . ARG A 1 315 ? 6.971 -2.215 -40.510 1.00 93.19 315 ARG A N 1
ATOM 2327 C CA . ARG A 1 315 ? 7.118 -0.836 -40.997 1.00 93.19 315 ARG A CA 1
ATOM 2328 C C . ARG A 1 315 ? 5.777 -0.124 -41.062 1.00 93.19 315 ARG A C 1
ATOM 2330 O O . ARG A 1 315 ? 4.735 -0.772 -41.162 1.00 93.19 315 ARG A O 1
ATOM 2337 N N . VAL A 1 316 ? 5.800 1.204 -40.985 1.00 92.62 316 VAL A N 1
ATOM 2338 C CA . VAL A 1 316 ? 4.596 2.029 -41.133 1.00 92.62 316 VAL A CA 1
ATOM 2339 C C . VAL A 1 316 ? 3.983 1.808 -42.519 1.00 92.62 316 VAL A C 1
ATOM 2341 O O . VAL A 1 316 ? 4.693 1.780 -43.520 1.00 92.62 316 VAL A O 1
ATOM 2344 N N . LEU A 1 317 ? 2.661 1.621 -42.574 1.00 89.62 317 LEU A N 1
ATOM 2345 C CA . LEU A 1 317 ? 1.945 1.263 -43.807 1.00 89.62 317 LEU A CA 1
ATOM 2346 C C . LEU A 1 317 ? 2.037 2.329 -44.909 1.00 89.62 317 LEU A C 1
ATOM 2348 O O . LEU A 1 317 ? 2.028 1.989 -46.091 1.00 89.62 317 LEU A O 1
ATOM 2352 N N . ALA A 1 318 ? 2.087 3.599 -44.517 1.00 82.31 318 ALA A N 1
ATOM 2353 C CA . ALA A 1 318 ? 2.231 4.759 -45.388 1.00 82.31 318 ALA A CA 1
ATOM 2354 C C . ALA A 1 318 ? 2.752 5.954 -44.562 1.00 82.31 318 ALA A C 1
ATOM 2356 O O . ALA A 1 318 ? 2.582 5.949 -43.344 1.00 82.31 318 ALA A O 1
ATOM 2357 N N . PRO A 1 319 ? 3.367 6.984 -45.170 1.00 69.25 319 PRO A N 1
ATOM 2358 C CA . PRO A 1 319 ? 3.873 8.146 -44.428 1.00 69.25 319 PRO A CA 1
ATOM 2359 C C . PRO A 1 319 ? 2.812 8.852 -43.564 1.00 69.25 319 PRO A C 1
ATOM 2361 O O . PRO A 1 319 ? 3.128 9.371 -42.501 1.00 69.25 319 PRO A O 1
ATOM 2364 N N . ASP A 1 320 ? 1.545 8.808 -43.979 1.00 71.00 320 ASP A N 1
ATOM 2365 C CA . ASP A 1 320 ? 0.381 9.337 -43.261 1.00 71.00 320 ASP A CA 1
ATOM 2366 C C . ASP A 1 320 ? -0.232 8.330 -42.265 1.00 71.00 320 ASP A C 1
ATOM 2368 O O . ASP A 1 320 ? -1.290 8.574 -41.692 1.00 71.00 320 ASP A O 1
ATOM 2372 N N . ALA A 1 321 ? 0.407 7.188 -42.019 1.00 81.56 321 ALA A N 1
ATOM 2373 C CA . ALA A 1 321 ? -0.038 6.201 -41.039 1.00 81.56 321 ALA A CA 1
ATOM 2374 C C . ALA A 1 321 ? 0.655 6.396 -39.674 1.00 81.56 321 ALA A C 1
ATOM 2376 O O . ALA A 1 321 ? 0.886 5.442 -38.927 1.00 81.56 321 ALA A O 1
ATOM 2377 N N . MET A 1 322 ? 0.959 7.654 -39.347 1.00 87.75 322 MET A N 1
ATOM 2378 C CA . MET A 1 322 ? 1.379 8.120 -38.032 1.00 87.75 322 MET A CA 1
ATOM 2379 C C . MET A 1 322 ? 0.304 9.061 -37.475 1.00 87.75 322 MET A C 1
ATOM 2381 O O . MET A 1 322 ? -0.079 10.033 -38.117 1.00 87.75 322 MET A O 1
ATOM 2385 N N . VAL A 1 323 ? -0.204 8.757 -36.283 1.00 87.12 323 VAL A N 1
ATOM 2386 C CA . VAL A 1 323 ? -1.252 9.528 -35.603 1.00 87.12 323 VAL A CA 1
ATOM 2387 C C . VAL A 1 323 ? -0.639 10.284 -34.435 1.00 87.12 323 VAL A C 1
ATOM 2389 O O . VAL A 1 323 ? 0.043 9.692 -33.605 1.00 87.12 323 VAL A O 1
ATOM 2392 N N . PHE A 1 324 ? -0.883 11.587 -34.385 1.00 84.00 324 PHE A N 1
ATOM 2393 C CA . PHE A 1 324 ? -0.411 12.525 -33.361 1.00 84.00 324 PHE A CA 1
ATOM 2394 C C . PHE A 1 324 ? -1.302 13.777 -33.403 1.00 84.00 324 PHE A C 1
ATOM 2396 O O . PHE A 1 324 ? -2.241 13.831 -34.196 1.00 84.00 324 PHE A O 1
ATOM 2403 N N . TYR A 1 325 ? -1.053 14.796 -32.580 1.00 76.25 325 TYR A N 1
ATOM 2404 C CA . TYR A 1 325 ? -1.982 15.930 -32.450 1.00 76.25 325 TYR A CA 1
ATOM 2405 C C . TYR A 1 325 ? -2.291 16.669 -33.777 1.00 76.25 325 TYR A C 1
ATOM 2407 O O . TYR A 1 325 ? -3.441 17.046 -34.000 1.00 76.25 325 TYR A O 1
ATOM 2415 N N . ASN A 1 326 ? -1.322 16.820 -34.694 1.00 78.19 326 ASN A N 1
ATOM 2416 C CA . ASN A 1 326 ? -1.545 17.441 -36.017 1.00 78.19 326 ASN A CA 1
ATOM 2417 C C . ASN A 1 326 ? -2.147 16.487 -37.060 1.00 78.19 326 ASN A C 1
ATOM 2419 O O . ASN A 1 326 ? -2.612 16.932 -38.108 1.00 78.19 326 ASN A O 1
ATOM 2423 N N . GLN A 1 327 ? -2.154 15.186 -36.781 1.00 83.38 327 GLN A N 1
ATOM 2424 C CA . GLN A 1 327 ? -2.766 14.168 -37.622 1.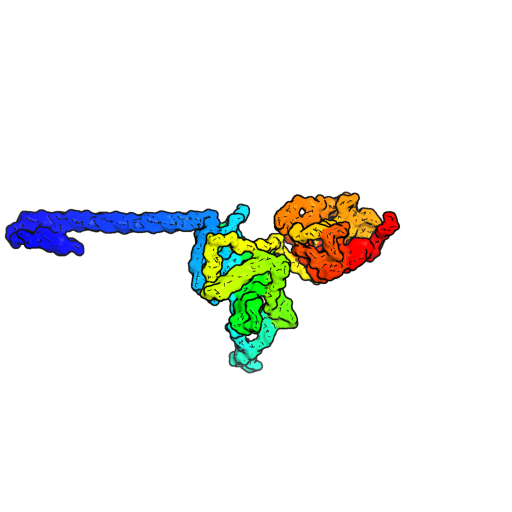00 83.38 327 GLN A CA 1
ATOM 2425 C C . GLN A 1 327 ? -3.626 13.245 -36.745 1.00 83.38 327 GLN A C 1
ATOM 2427 O O . GLN A 1 327 ? -3.212 12.139 -36.393 1.00 83.38 327 GLN A O 1
ATOM 2432 N N . PRO A 1 328 ? -4.829 13.696 -36.345 1.00 86.38 328 PRO A N 1
ATOM 2433 C CA . PRO A 1 328 ? -5.525 13.151 -35.181 1.00 86.38 328 PRO A CA 1
ATOM 2434 C C . PRO A 1 328 ? -6.220 11.809 -35.427 1.00 86.38 328 PRO A C 1
ATOM 2436 O O . PRO A 1 328 ? -6.835 11.267 -34.510 1.00 86.38 328 PRO A O 1
ATOM 2439 N N . ALA A 1 329 ? -6.174 11.262 -36.644 1.00 89.56 329 ALA A N 1
ATOM 2440 C CA . ALA A 1 329 ? -6.797 9.985 -36.960 1.00 89.56 329 ALA A CA 1
ATOM 2441 C C . ALA A 1 329 ? -6.032 9.214 -38.040 1.00 89.56 329 ALA A C 1
ATOM 2443 O O . ALA A 1 329 ? -5.507 9.796 -38.987 1.00 89.56 329 ALA A O 1
ATOM 2444 N N . GLY A 1 330 ? -6.039 7.888 -37.913 1.00 89.62 330 GLY A N 1
ATOM 2445 C CA . GLY A 1 330 ? -5.457 6.936 -38.856 1.00 89.62 330 GLY A CA 1
ATOM 2446 C C . GLY A 1 330 ? -6.334 5.693 -39.001 1.00 89.62 330 GLY A C 1
ATOM 2447 O O . GLY A 1 330 ? -7.282 5.491 -38.237 1.00 89.62 330 GLY A O 1
ATOM 2448 N N . ALA A 1 331 ? -6.043 4.863 -40.008 1.00 89.00 331 ALA A N 1
ATOM 2449 C CA . ALA A 1 331 ? -6.755 3.604 -40.265 1.00 89.00 331 ALA A CA 1
ATOM 2450 C C . ALA A 1 331 ? -8.292 3.743 -40.326 1.00 89.00 331 ALA A C 1
ATOM 2452 O O . ALA A 1 331 ? -9.029 2.971 -39.716 1.00 89.00 331 ALA A O 1
ATOM 2453 N N . GLY A 1 332 ? -8.787 4.758 -41.044 1.00 85.94 332 GLY A N 1
ATOM 2454 C CA . GLY A 1 332 ? -10.228 5.003 -41.176 1.00 85.94 332 GLY A CA 1
ATOM 2455 C C . GLY A 1 332 ? -10.915 5.456 -39.881 1.00 85.94 332 GLY A C 1
ATOM 2456 O O . GLY A 1 332 ? -12.132 5.351 -39.780 1.00 85.94 332 GLY A O 1
ATOM 2457 N N . GLY A 1 333 ? -10.150 5.945 -38.897 1.00 89.38 333 GLY A N 1
ATOM 2458 C CA . GLY A 1 333 ? -10.653 6.384 -37.593 1.00 89.38 333 GLY A CA 1
ATOM 2459 C C . GLY A 1 333 ? -10.518 5.342 -36.480 1.00 89.38 333 GLY A C 1
ATOM 2460 O O . GLY A 1 333 ? -10.890 5.639 -35.348 1.00 89.38 333 GLY A O 1
ATOM 2461 N N . ALA A 1 334 ? -9.963 4.161 -36.773 1.00 93.44 334 ALA A N 1
ATOM 2462 C CA . ALA A 1 334 ? -9.719 3.124 -35.770 1.00 93.44 334 ALA A CA 1
ATOM 2463 C C . ALA A 1 334 ? -8.567 3.466 -34.806 1.00 93.44 334 ALA A C 1
ATOM 2465 O O . ALA A 1 334 ? -8.486 2.898 -33.722 1.00 93.44 334 ALA A O 1
ATOM 2466 N N . VAL A 1 335 ? -7.684 4.397 -35.180 1.00 95.62 335 VAL A N 1
ATOM 2467 C CA . VAL A 1 335 ? -6.685 4.996 -34.283 1.00 95.62 335 VAL A CA 1
ATOM 2468 C C . VAL A 1 335 ? -6.940 6.490 -34.244 1.00 95.62 335 VAL A C 1
ATOM 2470 O O . VAL A 1 335 ? -6.997 7.121 -35.302 1.00 95.62 335 VAL A O 1
ATOM 2473 N N . ARG A 1 336 ? -7.104 7.063 -33.051 1.00 94.06 336 ARG A N 1
ATOM 2474 C CA . ARG A 1 336 ? -7.386 8.493 -32.884 1.00 94.06 336 ARG A CA 1
ATOM 2475 C C . ARG A 1 336 ? -6.565 9.098 -31.761 1.00 94.06 336 ARG A C 1
ATOM 2477 O O . ARG A 1 336 ? -6.549 8.553 -30.663 1.00 94.06 336 ARG A O 1
ATOM 2484 N N . ALA A 1 337 ? -5.962 10.252 -32.014 1.00 90.94 337 ALA A N 1
ATOM 2485 C CA . ALA A 1 337 ? -5.466 11.102 -30.946 1.00 90.94 337 ALA A CA 1
ATOM 2486 C C . ALA A 1 337 ? -6.666 11.669 -30.179 1.00 90.94 337 ALA A C 1
ATOM 2488 O O . ALA A 1 337 ? -7.572 12.264 -30.770 1.00 90.94 337 ALA A O 1
ATOM 2489 N N . VAL A 1 338 ? -6.696 11.424 -28.873 1.00 86.81 338 VAL A N 1
ATOM 2490 C CA . VAL A 1 338 ? -7.667 12.024 -27.949 1.00 86.81 338 VAL A CA 1
ATOM 2491 C C . VAL A 1 338 ? -7.122 13.361 -27.453 1.00 86.81 338 VAL A C 1
ATOM 2493 O O . VAL A 1 338 ? -7.880 14.320 -27.326 1.00 86.81 338 VAL A O 1
ATOM 2496 N N . GLY A 1 339 ? -5.801 13.436 -27.287 1.00 76.06 339 GLY A N 1
ATOM 2497 C CA . GLY A 1 339 ? -5.101 14.612 -26.802 1.00 76.06 339 GLY A CA 1
ATOM 2498 C C . GLY A 1 339 ? -5.002 14.629 -25.283 1.00 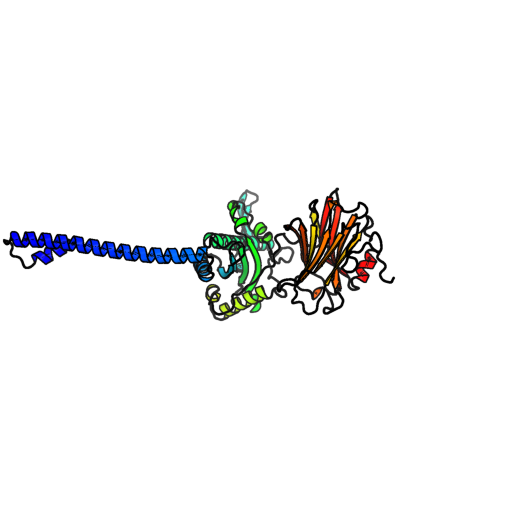76.06 339 GLY A C 1
ATOM 2499 O O . GLY A 1 339 ? -5.279 13.639 -24.601 1.00 76.06 339 GLY A O 1
ATOM 2500 N N . ARG A 1 340 ? -4.581 15.784 -24.775 1.00 79.56 340 ARG A N 1
ATOM 2501 C CA . ARG A 1 340 ? -4.272 16.001 -23.365 1.00 79.56 340 ARG A CA 1
ATOM 2502 C C . ARG A 1 340 ? -5.523 16.360 -22.575 1.00 79.56 340 ARG A C 1
ATOM 2504 O O . ARG A 1 340 ? -6.331 17.173 -23.032 1.00 79.56 340 ARG A O 1
ATOM 2511 N N . ASP A 1 341 ? -5.647 15.810 -21.374 1.00 69.69 341 ASP A N 1
ATOM 2512 C CA . ASP A 1 341 ? -6.633 16.297 -20.411 1.00 69.69 341 ASP A CA 1
ATOM 2513 C C . ASP A 1 341 ? -6.157 17.617 -19.784 1.00 69.69 341 ASP A C 1
ATOM 2515 O O . ASP A 1 341 ? -4.989 18.001 -19.899 1.00 69.69 341 ASP A O 1
ATOM 2519 N N . GLN A 1 342 ? -7.055 18.336 -19.097 1.00 55.50 342 GLN A N 1
ATOM 2520 C CA . GLN A 1 342 ? -6.612 19.458 -18.267 1.00 55.50 342 GLN A CA 1
ATOM 2521 C C . GLN A 1 342 ? -5.644 18.930 -17.199 1.00 55.50 342 GLN A C 1
ATOM 2523 O O . GLN A 1 342 ? -6.026 18.020 -16.457 1.00 55.50 342 GLN A O 1
ATOM 2528 N N . PRO A 1 343 ? -4.422 19.488 -17.091 1.00 56.50 343 PRO A N 1
ATOM 2529 C CA . PRO A 1 343 ? -3.467 19.052 -16.086 1.00 56.50 343 PRO A CA 1
ATOM 2530 C C . PRO A 1 343 ? -4.089 19.178 -14.697 1.00 56.50 343 PRO A C 1
ATOM 2532 O O . PRO A 1 343 ? -4.589 20.242 -14.324 1.00 56.50 343 PRO A O 1
ATOM 2535 N N . SER A 1 344 ? -4.055 18.094 -13.930 1.00 50.50 344 SER A N 1
ATOM 2536 C CA . SER A 1 344 ? -4.360 18.150 -12.502 1.00 50.50 344 SER A CA 1
ATOM 2537 C C . SER A 1 344 ? -3.083 18.475 -11.725 1.00 50.50 344 SER A C 1
ATOM 2539 O O . SER A 1 344 ? -1.982 18.384 -12.265 1.00 50.50 344 SER A O 1
ATOM 2541 N N . ALA A 1 345 ? -3.199 18.802 -10.436 1.00 48.84 345 ALA A N 1
ATOM 2542 C CA . ALA A 1 345 ? -2.020 18.937 -9.576 1.00 48.84 345 ALA A CA 1
ATOM 2543 C C . ALA A 1 345 ? -1.227 17.618 -9.421 1.00 48.84 345 ALA A C 1
ATOM 2545 O O . ALA A 1 345 ? -0.089 17.657 -8.970 1.00 48.84 345 ALA A O 1
ATOM 2546 N N . ALA A 1 346 ? -1.818 16.471 -9.788 1.00 45.78 346 ALA A N 1
ATOM 2547 C CA . ALA A 1 346 ? -1.269 15.137 -9.552 1.00 45.78 346 ALA A CA 1
ATOM 2548 C C . ALA A 1 346 ? -0.698 14.451 -10.810 1.00 45.78 346 ALA A C 1
ATOM 2550 O O . ALA A 1 346 ? 0.171 13.593 -10.694 1.00 45.78 346 ALA A O 1
ATOM 2551 N N . SER A 1 347 ? -1.175 14.786 -12.016 1.00 64.00 347 SER A N 1
ATOM 2552 C CA . SER A 1 347 ? -0.705 14.161 -13.262 1.00 64.00 347 SER A CA 1
ATOM 2553 C C . SER A 1 347 ? -1.060 14.990 -14.504 1.00 64.00 347 SER A C 1
ATOM 2555 O O . SER A 1 347 ? -2.155 15.558 -14.583 1.00 64.00 347 SER A O 1
ATOM 2557 N N . ALA A 1 348 ? -0.139 15.020 -15.472 1.00 79.69 348 ALA A N 1
ATOM 2558 C CA . ALA A 1 348 ? -0.372 15.423 -16.857 1.00 79.69 348 ALA A CA 1
ATOM 2559 C C . ALA A 1 348 ? -0.487 14.174 -17.747 1.00 79.69 348 ALA A C 1
ATOM 2561 O O . ALA A 1 348 ? 0.205 13.179 -17.508 1.00 79.69 348 ALA A O 1
ATOM 2562 N N . THR A 1 349 ? -1.367 14.220 -18.752 1.00 86.06 349 THR A N 1
ATOM 2563 C CA . THR A 1 349 ? -1.696 13.065 -19.600 1.00 86.06 349 THR A CA 1
ATOM 2564 C C . THR A 1 349 ? -1.775 13.421 -21.081 1.00 86.06 349 THR A C 1
ATOM 2566 O O . THR A 1 349 ? -2.079 14.556 -21.447 1.00 86.06 349 THR A O 1
ATOM 2569 N N . ASP A 1 350 ? -1.545 12.423 -21.936 1.00 88.88 350 ASP A N 1
ATOM 2570 C CA . ASP A 1 350 ? -1.863 12.452 -23.368 1.00 88.88 350 ASP A CA 1
ATOM 2571 C C . ASP A 1 350 ? -2.297 11.050 -23.825 1.00 88.88 350 ASP A C 1
ATOM 2573 O O . ASP A 1 350 ? -1.783 10.039 -23.334 1.00 88.88 350 ASP A O 1
ATOM 2577 N N . SER A 1 351 ? -3.290 10.967 -24.712 1.00 91.56 351 SER A N 1
ATOM 2578 C CA . SER A 1 351 ? -4.029 9.725 -24.967 1.00 91.56 351 SER A CA 1
ATOM 2579 C C . SER A 1 351 ? -4.293 9.423 -26.446 1.00 91.56 351 SER A C 1
ATOM 2581 O O . SER A 1 351 ? -4.625 10.299 -27.248 1.00 91.56 351 SER A O 1
ATOM 2583 N N . ILE A 1 352 ? -4.246 8.129 -26.785 1.00 95.56 352 ILE A N 1
ATOM 2584 C CA . ILE A 1 352 ? -4.619 7.549 -28.084 1.00 95.56 352 ILE A CA 1
ATOM 2585 C C . ILE A 1 352 ? -5.749 6.532 -27.886 1.00 95.56 352 ILE A C 1
ATOM 2587 O O . ILE A 1 352 ? -5.607 5.571 -27.133 1.00 95.56 352 ILE A O 1
ATOM 2591 N N . ALA A 1 353 ? -6.854 6.688 -28.609 1.00 95.38 353 ALA A N 1
ATOM 2592 C CA . ALA A 1 353 ? -7.938 5.712 -28.660 1.00 95.38 353 ALA A CA 1
ATOM 2593 C C . ALA A 1 353 ? -7.719 4.699 -29.794 1.00 95.38 353 ALA A C 1
ATOM 2595 O O . ALA A 1 353 ? -7.362 5.078 -30.914 1.00 95.38 353 ALA A O 1
ATOM 2596 N N . LEU A 1 354 ? -7.973 3.420 -29.506 1.00 97.31 354 LEU A N 1
ATOM 2597 C CA . LEU A 1 354 ? -7.850 2.297 -30.434 1.00 97.31 354 LEU A CA 1
ATOM 2598 C C . LEU A 1 354 ? -9.168 1.510 -30.508 1.00 97.31 354 LEU A C 1
ATOM 2600 O O . LEU A 1 354 ? -9.577 0.875 -29.537 1.00 97.31 354 LEU A O 1
ATOM 2604 N N . ASP A 1 355 ? -9.799 1.479 -31.678 1.00 96.94 355 ASP A N 1
ATOM 2605 C CA . ASP A 1 355 ? -10.892 0.556 -31.998 1.00 96.94 355 ASP A CA 1
ATOM 2606 C C . ASP A 1 355 ? -10.303 -0.783 -32.470 1.00 96.94 355 ASP A C 1
ATOM 2608 O O . ASP A 1 355 ? -10.030 -0.997 -33.654 1.00 96.94 355 ASP A O 1
ATOM 2612 N N . LEU A 1 356 ? -10.037 -1.682 -31.517 1.00 96.12 356 LEU A N 1
ATOM 2613 C CA . LEU A 1 356 ? -9.416 -2.978 -31.803 1.00 96.12 356 LEU A CA 1
ATOM 2614 C C . LEU A 1 356 ? -10.283 -3.880 -32.708 1.00 96.12 356 LEU A C 1
ATOM 2616 O O . LEU A 1 356 ? -9.707 -4.497 -33.615 1.00 96.12 356 LEU A O 1
ATOM 2620 N N . PRO A 1 357 ? -11.620 -3.971 -32.521 1.00 94.88 357 PRO A N 1
ATOM 2621 C CA . PRO A 1 357 ? -12.504 -4.692 -33.442 1.00 94.88 357 PRO A CA 1
ATOM 2622 C C . PRO A 1 357 ? -12.580 -4.079 -34.845 1.00 94.88 357 PRO A C 1
ATOM 2624 O O . PRO A 1 357 ? -12.596 -4.821 -35.828 1.00 94.88 357 PRO A O 1
ATOM 2627 N N . GLY A 1 358 ? -12.616 -2.746 -34.948 1.00 93.56 358 GLY A N 1
ATOM 2628 C CA . GLY A 1 358 ? -12.712 -2.020 -36.220 1.00 93.56 358 GLY A CA 1
ATOM 2629 C C . GLY A 1 358 ? -11.391 -1.868 -36.979 1.00 93.56 358 GLY A C 1
ATOM 2630 O O . GLY A 1 358 ? -11.382 -1.387 -38.113 1.00 93.56 358 GLY A O 1
ATOM 2631 N N . MET A 1 359 ? -10.266 -2.284 -36.390 1.00 95.81 359 MET A N 1
ATOM 2632 C CA . MET A 1 359 ? -8.943 -2.086 -36.977 1.00 95.81 359 MET A CA 1
ATOM 2633 C C . MET A 1 359 ? -8.796 -2.798 -38.344 1.00 95.81 359 MET A C 1
ATOM 2635 O O . MET A 1 359 ? -8.972 -4.024 -38.424 1.00 95.81 359 MET A O 1
ATOM 2639 N N . PRO A 1 360 ? -8.387 -2.093 -39.421 1.00 94.88 360 PRO A N 1
ATOM 2640 C CA . PRO A 1 360 ? -8.183 -2.683 -40.742 1.00 94.88 360 PRO A CA 1
ATOM 2641 C C . PRO A 1 360 ? -7.191 -3.847 -40.736 1.00 94.88 360 PRO A C 1
ATOM 2643 O O . PRO A 1 360 ? -6.194 -3.838 -40.018 1.00 94.88 360 PRO A O 1
ATOM 2646 N N . ALA A 1 361 ? -7.421 -4.837 -41.602 1.00 93.19 361 ALA A N 1
ATOM 2647 C CA . ALA A 1 361 ? -6.590 -6.041 -41.672 1.00 93.19 361 ALA A CA 1
ATOM 2648 C C . ALA A 1 361 ? -5.121 -5.780 -42.049 1.00 93.19 361 ALA A C 1
ATOM 2650 O O . ALA A 1 361 ? -4.258 -6.581 -41.699 1.00 93.19 361 ALA A O 1
ATOM 2651 N N . ALA A 1 362 ? -4.843 -4.668 -42.736 1.00 93.69 362 ALA A N 1
ATOM 2652 C CA . ALA A 1 362 ? -3.487 -4.254 -43.081 1.00 93.69 362 ALA A CA 1
ATOM 2653 C C . ALA A 1 362 ? -2.655 -3.845 -41.850 1.00 93.69 362 ALA A C 1
ATOM 2655 O O . ALA A 1 362 ? -1.435 -3.983 -41.876 1.00 93.69 362 ALA A O 1
ATOM 2656 N N . VAL A 1 363 ? -3.293 -3.379 -40.767 1.00 96.06 363 VAL A N 1
ATOM 2657 C CA . VAL A 1 363 ? -2.608 -2.985 -39.528 1.00 96.06 363 VAL A CA 1
ATOM 2658 C C . VAL A 1 363 ? -2.343 -4.234 -38.691 1.00 96.06 363 VAL A C 1
ATOM 2660 O O . VAL A 1 363 ? -3.240 -4.789 -38.052 1.00 96.06 363 VAL A O 1
ATOM 2663 N N . ALA A 1 364 ? -1.090 -4.680 -38.688 1.00 96.19 364 ALA A N 1
ATOM 2664 C CA . ALA A 1 364 ? -0.650 -5.819 -37.888 1.00 96.19 364 ALA A CA 1
ATOM 2665 C C . ALA A 1 364 ? -0.241 -5.405 -36.466 1.00 96.19 364 ALA A C 1
ATOM 2667 O O . ALA A 1 364 ? -0.337 -6.211 -35.533 1.00 96.19 364 ALA A O 1
ATOM 2668 N N . LYS A 1 365 ? 0.218 -4.157 -36.302 1.00 96.94 365 LYS A N 1
ATOM 2669 C CA . LYS A 1 365 ? 0.732 -3.613 -35.044 1.00 96.94 365 LYS A CA 1
ATOM 2670 C C . LYS A 1 365 ? 0.518 -2.100 -34.968 1.00 96.94 365 LYS A C 1
ATOM 2672 O O . LYS A 1 365 ? 0.695 -1.407 -35.960 1.00 96.94 365 LYS A O 1
ATOM 2677 N N . VAL A 1 366 ? 0.186 -1.600 -33.784 1.00 97.88 366 VAL A N 1
ATOM 2678 C CA . VAL A 1 366 ? 0.185 -0.179 -33.429 1.00 97.88 366 VAL A CA 1
ATOM 2679 C C . VAL A 1 366 ? 1.276 0.040 -32.387 1.00 97.88 366 VAL A C 1
ATOM 2681 O O . VAL A 1 366 ? 1.275 -0.596 -31.331 1.00 97.88 366 VAL A O 1
ATOM 2684 N N . VAL A 1 367 ? 2.234 0.904 -32.701 1.00 98.00 367 VAL A N 1
ATOM 2685 C CA . VAL A 1 367 ? 3.354 1.252 -31.821 1.00 98.00 367 VAL A CA 1
ATOM 2686 C C . VAL A 1 367 ? 3.029 2.573 -31.149 1.00 98.00 367 VAL A C 1
ATOM 2688 O O . VAL A 1 367 ? 2.775 3.546 -31.849 1.00 98.00 367 VAL A O 1
ATOM 2691 N N . ILE A 1 368 ? 3.040 2.612 -29.818 1.00 97.69 368 ILE A N 1
ATOM 2692 C CA . ILE A 1 368 ? 2.798 3.840 -29.057 1.00 97.69 368 ILE A CA 1
ATOM 2693 C C . ILE A 1 368 ? 4.142 4.412 -28.629 1.00 97.69 368 ILE A C 1
ATOM 2695 O O . ILE A 1 368 ? 4.888 3.778 -27.872 1.00 97.69 368 ILE A O 1
ATOM 2699 N N . ALA A 1 369 ? 4.444 5.601 -29.134 1.00 96.75 369 ALA A N 1
ATOM 2700 C CA . ALA A 1 369 ? 5.679 6.318 -28.891 1.00 96.75 369 ALA A CA 1
ATOM 2701 C C . ALA A 1 369 ? 5.426 7.597 -28.088 1.00 96.75 369 ALA A C 1
ATOM 2703 O O . ALA A 1 369 ? 4.364 8.208 -28.182 1.00 96.75 369 ALA A O 1
ATOM 2704 N N . VAL A 1 370 ? 6.430 7.983 -27.308 1.00 95.19 370 VAL A N 1
ATOM 2705 C CA . VAL A 1 370 ? 6.507 9.250 -26.581 1.00 95.19 370 VAL A CA 1
ATOM 2706 C C . VAL A 1 370 ? 7.758 9.995 -27.021 1.00 95.19 370 VAL A C 1
ATOM 2708 O O . VAL A 1 370 ? 8.811 9.379 -27.208 1.00 95.19 370 VAL A O 1
ATOM 2711 N N . SER A 1 371 ? 7.667 11.311 -27.154 1.00 94.12 371 SER A N 1
ATOM 2712 C CA . SER A 1 371 ? 8.814 12.179 -27.412 1.00 94.12 371 SER A CA 1
ATOM 2713 C C . SER A 1 371 ? 8.705 13.490 -26.656 1.00 94.12 371 SER A C 1
ATOM 2715 O O . SER A 1 371 ? 7.605 13.983 -26.426 1.00 94.12 371 SER A O 1
ATOM 2717 N N . LEU A 1 372 ? 9.858 14.061 -26.312 1.00 91.06 372 LEU A N 1
ATOM 2718 C CA . LEU A 1 372 ? 9.943 15.458 -25.899 1.00 91.06 372 LEU A CA 1
ATOM 2719 C C . LEU A 1 372 ? 9.575 16.363 -27.079 1.00 91.06 372 LEU A C 1
ATOM 2721 O O . LEU A 1 372 ? 10.015 16.115 -28.204 1.00 91.06 372 LEU A O 1
ATOM 2725 N N . ASP A 1 373 ? 8.833 17.430 -26.807 1.00 82.19 373 ASP A N 1
ATOM 2726 C CA . ASP A 1 373 ? 8.508 18.480 -27.784 1.00 82.19 373 ASP A CA 1
ATOM 2727 C C . ASP A 1 373 ? 9.725 19.369 -28.141 1.00 82.19 373 ASP A C 1
ATOM 2729 O O . ASP A 1 373 ? 9.689 20.160 -29.084 1.00 82.19 373 ASP A O 1
ATOM 2733 N N . GLY A 1 374 ? 10.822 19.229 -27.388 1.00 75.12 374 GLY A N 1
ATOM 2734 C CA . GLY A 1 374 ? 12.050 20.013 -27.522 1.00 75.12 374 GLY A CA 1
ATOM 2735 C C . GLY A 1 374 ? 12.128 21.223 -26.586 1.00 75.12 374 GLY A C 1
ATOM 2736 O O . GLY A 1 374 ? 13.131 21.941 -26.616 1.00 75.12 374 GLY A O 1
ATOM 2737 N N . SER A 1 375 ? 11.120 21.444 -25.741 1.00 71.00 375 SER A N 1
ATOM 2738 C CA . SER A 1 375 ? 11.127 22.442 -24.678 1.00 71.00 375 SER A CA 1
ATOM 2739 C C . SER A 1 375 ? 11.477 21.809 -23.318 1.00 71.00 375 SER A C 1
ATOM 2741 O O . SER A 1 375 ? 11.191 20.648 -23.024 1.00 71.00 375 SER A O 1
ATOM 2743 N N . GLY A 1 376 ? 12.212 22.555 -22.489 1.00 74.44 376 GLY A N 1
ATOM 2744 C CA . GLY A 1 376 ? 12.571 22.127 -21.133 1.00 74.44 376 GLY A CA 1
ATOM 2745 C C . GLY A 1 376 ? 13.680 21.077 -21.045 1.00 74.44 376 GLY A C 1
ATOM 2746 O O . GLY A 1 376 ? 14.855 21.432 -20.932 1.00 74.44 376 GLY A O 1
ATOM 2747 N N . ALA A 1 377 ? 13.315 19.793 -20.985 1.00 79.38 377 ALA A N 1
ATOM 2748 C CA . ALA A 1 377 ? 14.235 18.710 -20.625 1.00 79.38 377 ALA A CA 1
ATOM 2749 C C . ALA A 1 377 ? 15.131 18.251 -21.782 1.00 79.38 377 ALA A C 1
ATOM 2751 O O . ALA A 1 377 ? 14.717 18.158 -22.931 1.00 79.38 377 ALA A O 1
ATOM 2752 N N . ALA A 1 378 ? 16.367 17.872 -21.443 1.00 83.94 378 ALA A N 1
ATOM 2753 C CA . ALA A 1 378 ? 17.335 17.344 -22.406 1.00 83.94 378 ALA A CA 1
ATOM 2754 C C . ALA A 1 378 ? 17.144 15.848 -22.731 1.00 83.94 378 ALA A C 1
ATOM 2756 O O . ALA A 1 378 ? 17.694 15.375 -23.721 1.00 83.94 378 ALA A O 1
ATOM 2757 N N . ALA A 1 379 ? 16.422 15.095 -21.893 1.00 89.56 379 ALA A N 1
ATOM 2758 C CA . ALA A 1 379 ? 16.167 13.665 -22.075 1.00 89.56 379 ALA A CA 1
ATOM 2759 C C . ALA A 1 379 ? 14.931 13.211 -21.284 1.00 89.56 379 ALA A C 1
ATOM 2761 O O . ALA A 1 379 ? 14.612 13.780 -20.238 1.00 89.56 379 ALA A O 1
ATOM 2762 N N . LEU A 1 380 ? 14.285 12.133 -21.739 1.00 89.25 380 LEU A N 1
ATOM 2763 C CA . LEU A 1 380 ? 13.134 11.507 -21.078 1.00 89.25 380 LEU A CA 1
ATOM 2764 C C . LEU A 1 380 ? 13.464 10.998 -19.667 1.00 89.25 380 LEU A C 1
ATOM 2766 O O . LEU A 1 380 ? 12.568 10.869 -18.843 1.00 89.25 380 LEU A O 1
ATOM 2770 N N . ALA A 1 381 ? 14.743 10.765 -19.352 1.00 85.12 381 ALA A N 1
ATOM 2771 C CA . ALA A 1 381 ? 15.190 10.410 -18.002 1.00 85.12 381 ALA A CA 1
ATOM 2772 C C . ALA A 1 381 ? 14.952 11.511 -16.953 1.00 85.12 381 ALA A C 1
ATOM 2774 O O . ALA A 1 381 ? 15.031 11.239 -15.757 1.00 85.12 381 ALA A O 1
ATOM 2775 N N . ALA A 1 382 ? 14.706 12.751 -17.386 1.00 83.19 382 ALA A N 1
ATOM 2776 C CA . ALA A 1 382 ? 14.330 13.849 -16.503 1.00 83.19 382 ALA A CA 1
ATOM 2777 C C . ALA A 1 382 ? 12.820 13.887 -16.208 1.00 83.19 382 ALA A C 1
ATOM 2779 O O . ALA A 1 382 ? 12.402 14.697 -15.388 1.00 83.19 382 ALA A O 1
ATOM 2780 N N . VAL A 1 383 ? 12.009 13.051 -16.868 1.00 80.62 383 VAL A N 1
ATOM 2781 C CA . VAL A 1 383 ? 10.556 13.010 -16.672 1.00 80.62 383 VAL A CA 1
ATOM 2782 C C . VAL A 1 383 ? 10.205 12.078 -15.526 1.00 80.62 383 VAL A C 1
ATOM 2784 O O . VAL A 1 383 ? 10.432 10.869 -15.597 1.00 80.62 383 VAL A O 1
ATOM 2787 N N . HIS A 1 384 ? 9.593 12.636 -14.486 1.00 75.06 384 HIS A N 1
ATOM 2788 C CA . HIS A 1 384 ? 9.157 11.863 -13.332 1.00 75.06 384 HIS A CA 1
ATOM 2789 C C . HIS A 1 384 ? 7.803 11.189 -13.588 1.00 75.06 384 HIS A C 1
ATOM 2791 O O . HIS A 1 384 ? 6.938 11.708 -14.298 1.00 75.06 384 HIS A O 1
ATOM 2797 N N . ARG A 1 385 ? 7.626 10.001 -12.995 1.00 71.75 385 ARG A N 1
ATOM 2798 C CA . ARG A 1 385 ? 6.393 9.190 -13.055 1.00 71.75 385 ARG A CA 1
ATOM 2799 C C . ARG A 1 385 ? 5.903 8.856 -14.474 1.00 71.75 385 ARG A C 1
ATOM 2801 O O . ARG A 1 385 ? 4.714 8.594 -14.654 1.00 71.75 385 ARG A O 1
ATOM 2808 N N . LEU A 1 386 ? 6.808 8.810 -15.457 1.00 81.44 386 LEU A N 1
ATOM 2809 C CA . LEU A 1 386 ? 6.478 8.481 -16.842 1.00 81.44 386 LEU A CA 1
ATOM 2810 C C . LEU A 1 386 ? 5.975 7.036 -16.960 1.00 81.44 386 LEU A C 1
ATOM 2812 O O . LEU A 1 386 ? 6.705 6.070 -16.721 1.00 81.44 386 LEU A O 1
ATOM 2816 N N . ARG A 1 387 ? 4.713 6.873 -17.346 1.00 83.81 387 ARG A N 1
ATOM 2817 C CA . ARG A 1 387 ? 4.063 5.566 -17.482 1.00 83.81 387 ARG A CA 1
ATOM 2818 C C . ARG A 1 387 ? 3.060 5.568 -18.619 1.00 83.81 387 ARG A C 1
ATOM 2820 O O . ARG A 1 387 ? 2.527 6.609 -18.985 1.00 83.81 387 ARG A O 1
ATOM 2827 N N . VAL A 1 388 ? 2.762 4.382 -19.134 1.00 88.12 388 VAL A N 1
ATOM 2828 C CA . VAL A 1 388 ? 1.654 4.163 -20.063 1.00 88.12 388 VAL A CA 1
ATOM 2829 C C . VAL A 1 388 ? 0.659 3.181 -19.463 1.00 88.12 388 VAL A C 1
ATOM 2831 O O . VAL A 1 388 ? 1.043 2.139 -18.932 1.00 88.12 388 VAL A O 1
ATOM 2834 N N . ALA A 1 389 ? -0.620 3.517 -19.551 1.00 84.56 389 ALA A N 1
ATOM 2835 C CA . ALA A 1 389 ? -1.737 2.682 -19.152 1.00 84.56 389 ALA A CA 1
ATOM 2836 C C . ALA A 1 389 ? -2.631 2.400 -20.358 1.00 84.56 389 ALA A C 1
ATOM 2838 O O . ALA A 1 389 ? -2.771 3.227 -21.254 1.00 84.56 389 ALA A O 1
ATOM 2839 N N . VAL A 1 390 ? -3.240 1.223 -20.377 1.00 86.75 390 VAL A N 1
ATOM 2840 C CA . VAL A 1 390 ? -4.249 0.836 -21.355 1.00 86.75 390 VAL A CA 1
ATOM 2841 C C . VAL A 1 390 ? -5.526 0.541 -20.597 1.00 86.75 390 VAL A C 1
ATOM 2843 O O . VAL A 1 390 ? -5.517 -0.317 -19.715 1.00 86.75 390 VAL A O 1
ATOM 2846 N N . THR A 1 391 ? -6.605 1.238 -20.929 1.00 82.94 391 THR A N 1
ATOM 2847 C CA . THR A 1 391 ? -7.909 1.108 -20.282 1.00 82.94 391 THR A CA 1
ATOM 2848 C C . THR A 1 391 ? -8.970 0.657 -21.279 1.00 82.94 391 THR A C 1
ATOM 2850 O O . THR A 1 391 ? -8.963 1.054 -22.443 1.00 82.94 391 THR A O 1
ATOM 2853 N N . ALA A 1 392 ? -9.882 -0.195 -20.829 1.00 82.69 392 ALA A N 1
ATOM 2854 C CA . ALA A 1 392 ? -11.054 -0.637 -21.570 1.00 82.69 392 ALA A CA 1
ATOM 2855 C C . ALA A 1 392 ? -12.266 -0.457 -20.659 1.00 82.69 392 ALA A C 1
ATOM 2857 O O . ALA A 1 392 ? -12.225 -0.910 -19.522 1.00 82.69 392 ALA A O 1
ATOM 2858 N N . GLU A 1 393 ? -13.313 0.225 -21.129 1.00 77.81 393 GLU A N 1
ATOM 2859 C CA . GLU A 1 393 ? -14.553 0.422 -20.350 1.00 77.81 393 GLU A CA 1
ATOM 2860 C C . GLU A 1 393 ? -14.304 0.953 -18.918 1.00 77.81 393 GLU A C 1
ATOM 2862 O O . GLU A 1 393 ? -14.957 0.545 -17.965 1.00 77.81 393 GLU A O 1
ATOM 2867 N N . SER A 1 394 ? -13.339 1.873 -18.773 1.00 63.50 394 SER A N 1
ATOM 2868 C CA . SER A 1 394 ? -12.886 2.454 -17.493 1.00 63.50 394 SER A CA 1
ATOM 2869 C C . SER A 1 394 ? -12.140 1.507 -16.540 1.00 63.50 394 SER A C 1
ATOM 2871 O O . SER A 1 394 ? -11.761 1.930 -15.451 1.00 63.50 394 SER A O 1
ATOM 2873 N N . GLU A 1 395 ? -11.833 0.279 -16.954 1.00 61.75 395 GLU A N 1
ATOM 2874 C CA . GLU A 1 395 ? -10.952 -0.637 -16.228 1.00 61.75 395 GLU A CA 1
ATOM 2875 C C . GLU A 1 395 ? -9.550 -0.663 -16.846 1.00 61.75 395 GLU A C 1
ATOM 2877 O O . GLU A 1 395 ? -9.378 -0.637 -18.067 1.00 61.75 395 GLU A O 1
ATOM 2882 N N . ALA A 1 396 ? -8.515 -0.728 -16.009 1.00 68.44 396 ALA A N 1
ATOM 2883 C CA . ALA A 1 396 ? -7.148 -0.881 -16.484 1.00 68.44 396 ALA A CA 1
ATOM 2884 C C . ALA A 1 396 ? -6.903 -2.324 -16.969 1.00 68.44 396 ALA A C 1
ATOM 2886 O O . ALA A 1 396 ? -7.192 -3.301 -16.284 1.00 68.44 396 ALA A O 1
ATOM 2887 N N . VAL A 1 397 ? -6.329 -2.449 -18.165 1.00 73.88 397 VAL A N 1
ATOM 2888 C CA . VAL A 1 397 ? -5.976 -3.715 -18.830 1.00 73.88 397 VAL A CA 1
ATOM 2889 C C . VAL A 1 397 ? -4.483 -4.001 -18.697 1.00 73.88 397 VAL A C 1
ATOM 2891 O O . VAL A 1 397 ? -4.061 -5.143 -18.517 1.00 73.88 397 VAL A O 1
ATOM 2894 N N . ALA A 1 398 ? -3.665 -2.957 -18.810 1.00 75.06 398 ALA A N 1
ATOM 2895 C CA . ALA A 1 398 ? -2.216 -3.046 -18.735 1.00 75.06 398 ALA A CA 1
ATOM 2896 C C . ALA A 1 398 ? -1.638 -1.715 -18.274 1.00 75.06 398 ALA A C 1
ATOM 2898 O O . ALA A 1 398 ? -2.082 -0.667 -18.730 1.00 75.06 398 ALA A O 1
ATOM 2899 N N . VAL A 1 399 ? -0.607 -1.759 -17.432 1.00 76.81 399 VAL A N 1
ATOM 2900 C CA . VAL A 1 399 ? 0.189 -0.577 -17.089 1.00 76.81 399 VAL A CA 1
ATOM 2901 C C . VAL A 1 399 ? 1.666 -0.903 -17.188 1.00 76.81 399 VAL A C 1
ATOM 2903 O O . VAL A 1 399 ? 2.097 -1.991 -16.811 1.00 76.81 399 VAL A O 1
ATOM 2906 N N . PHE A 1 400 ? 2.445 0.036 -17.711 1.00 78.31 400 PHE A N 1
ATOM 2907 C CA . PHE A 1 400 ? 3.884 -0.081 -17.862 1.00 78.31 400 PHE A CA 1
ATOM 2908 C C . PHE A 1 400 ? 4.588 1.225 -17.453 1.00 78.31 400 PHE A C 1
ATOM 2910 O O . PHE A 1 400 ? 4.448 2.238 -18.143 1.00 78.31 400 PHE A O 1
ATOM 2917 N N . PRO A 1 401 ? 5.364 1.212 -16.355 1.00 75.50 401 PRO A N 1
ATOM 2918 C CA . PRO A 1 401 ? 6.290 2.283 -16.007 1.00 75.50 401 PRO A CA 1
ATOM 2919 C C . PRO A 1 401 ? 7.425 2.348 -17.028 1.00 75.50 401 PRO A C 1
ATOM 2921 O O . PRO A 1 401 ? 8.126 1.356 -17.258 1.00 75.50 401 PRO A O 1
ATOM 2924 N N . LEU A 1 402 ? 7.625 3.513 -17.635 1.00 82.12 402 LEU A N 1
ATOM 2925 C CA . LEU A 1 402 ? 8.638 3.722 -18.660 1.00 82.12 402 LEU A CA 1
ATOM 2926 C C . LEU A 1 402 ? 9.945 4.195 -18.011 1.00 82.12 402 LEU A C 1
ATOM 2928 O O . LEU A 1 402 ? 10.330 5.356 -18.091 1.00 82.12 402 LEU A O 1
ATOM 2932 N N . ASN A 1 403 ? 10.626 3.253 -17.361 1.00 77.81 403 ASN A N 1
ATOM 2933 C CA . ASN A 1 403 ? 11.843 3.510 -16.589 1.00 77.81 403 ASN A CA 1
ATOM 2934 C C . ASN A 1 403 ? 13.108 3.036 -17.323 1.00 77.81 403 ASN A C 1
ATOM 2936 O O . ASN A 1 403 ? 13.056 2.208 -18.235 1.00 77.81 403 ASN A O 1
ATOM 2940 N N . GLY A 1 404 ? 14.272 3.498 -16.855 1.00 72.44 404 GLY A N 1
ATOM 2941 C CA . GLY A 1 404 ? 15.579 3.042 -17.346 1.00 72.44 404 GLY A CA 1
ATOM 2942 C C . GLY A 1 404 ? 16.038 3.702 -18.648 1.00 72.44 404 GLY A C 1
ATOM 2943 O O . GLY A 1 404 ? 16.949 3.185 -19.293 1.00 72.44 404 GLY A O 1
ATOM 2944 N N . LEU A 1 405 ? 15.414 4.821 -19.025 1.00 84.69 405 LEU A N 1
ATOM 2945 C CA . LEU A 1 405 ? 15.924 5.736 -20.043 1.00 84.69 405 LEU A CA 1
ATOM 2946 C C . LEU A 1 405 ? 17.074 6.570 -19.460 1.00 84.69 405 LEU A C 1
ATOM 2948 O O . LEU A 1 405 ? 17.180 6.761 -18.248 1.00 84.69 405 LEU A O 1
ATOM 2952 N N . THR A 1 406 ? 17.951 7.044 -20.332 1.00 90.38 406 THR A N 1
ATOM 2953 C CA . THR A 1 406 ? 19.159 7.804 -20.015 1.00 90.38 406 THR A CA 1
ATOM 2954 C C . THR A 1 406 ? 19.231 9.081 -20.851 1.00 90.38 406 THR A C 1
ATOM 2956 O O . THR A 1 406 ? 18.747 10.121 -20.420 1.00 90.38 406 THR A O 1
ATOM 2959 N N . THR A 1 407 ? 19.820 9.034 -22.043 1.00 91.50 407 THR A N 1
ATOM 2960 C CA . THR A 1 407 ? 20.021 10.193 -22.924 1.00 91.50 407 THR A CA 1
ATOM 2961 C C . THR A 1 407 ? 18.942 10.330 -23.995 1.00 91.50 407 THR A C 1
ATOM 2963 O O . THR A 1 407 ? 19.038 11.198 -24.855 1.00 91.50 407 THR A O 1
ATOM 2966 N N . GLU A 1 408 ? 17.957 9.437 -24.013 1.00 95.69 408 GLU A N 1
ATOM 2967 C CA . GLU A 1 408 ? 16.973 9.342 -25.083 1.00 95.69 408 GLU A CA 1
ATOM 2968 C C . GLU A 1 408 ? 15.903 10.432 -24.988 1.00 95.69 408 GLU A C 1
ATOM 2970 O O . GLU A 1 408 ? 15.414 10.749 -23.905 1.00 95.69 408 GLU A O 1
ATOM 2975 N N . THR A 1 409 ? 15.525 10.993 -26.136 1.00 94.31 409 THR A N 1
ATOM 2976 C CA . THR A 1 409 ? 14.521 12.067 -26.259 1.00 94.31 409 THR A CA 1
ATOM 2977 C C . THR A 1 409 ? 13.206 11.577 -26.867 1.00 94.31 409 THR A C 1
ATOM 2979 O O . THR A 1 409 ? 12.202 12.285 -26.818 1.00 94.31 409 THR A O 1
ATOM 2982 N N . ALA A 1 410 ? 13.185 10.344 -27.381 1.00 95.38 410 ALA A N 1
ATOM 2983 C CA . ALA A 1 410 ? 11.980 9.616 -27.759 1.00 95.38 410 ALA A CA 1
ATOM 2984 C C . ALA A 1 410 ? 12.068 8.148 -27.329 1.00 95.38 410 ALA A C 1
ATOM 2986 O O . ALA A 1 410 ? 13.161 7.598 -27.190 1.00 95.38 410 ALA A O 1
ATOM 2987 N N . ALA A 1 411 ? 10.923 7.501 -27.127 1.00 96.75 411 ALA A N 1
ATOM 2988 C CA . ALA A 1 411 ? 10.852 6.094 -26.764 1.00 96.75 411 ALA A CA 1
ATOM 2989 C C . ALA A 1 411 ? 9.572 5.421 -27.267 1.00 96.75 411 ALA A C 1
ATOM 2991 O O . ALA A 1 411 ? 8.512 6.035 -27.331 1.00 96.75 411 ALA A O 1
ATOM 2992 N N . VAL A 1 412 ? 9.654 4.120 -27.547 1.00 97.94 412 VAL A N 1
ATOM 2993 C CA . VAL A 1 412 ? 8.476 3.258 -27.702 1.00 97.94 412 VAL A CA 1
ATOM 2994 C C . VAL A 1 412 ? 8.075 2.750 -26.323 1.00 97.94 412 VAL A C 1
ATOM 2996 O O . VAL A 1 412 ? 8.823 2.001 -25.686 1.00 97.94 412 VAL A O 1
ATOM 2999 N N . ALA A 1 413 ? 6.878 3.124 -25.876 1.00 94.75 413 ALA A N 1
ATOM 3000 C CA . ALA A 1 413 ? 6.345 2.713 -24.586 1.00 94.75 413 ALA A CA 1
ATOM 3001 C C . ALA A 1 413 ? 5.782 1.284 -24.667 1.00 94.75 413 ALA A C 1
ATOM 3003 O O . ALA A 1 413 ? 6.271 0.375 -23.987 1.00 94.75 413 ALA A O 1
ATOM 3004 N N . ILE A 1 414 ? 4.807 1.066 -25.555 1.00 97.50 414 ILE A N 1
ATOM 3005 C CA . ILE A 1 414 ? 4.150 -0.229 -25.769 1.00 97.50 414 ILE A CA 1
ATOM 3006 C C . ILE A 1 414 ? 3.905 -0.514 -27.252 1.00 97.50 414 ILE A C 1
ATOM 3008 O O . ILE A 1 414 ? 3.845 0.384 -28.088 1.00 97.50 414 ILE A O 1
ATOM 3012 N N . GLU A 1 415 ? 3.693 -1.790 -27.554 1.00 98.06 415 GLU A N 1
ATOM 3013 C CA . GLU A 1 415 ? 3.190 -2.263 -28.843 1.00 98.06 415 GLU A CA 1
ATOM 3014 C C . GLU A 1 415 ? 1.877 -3.017 -28.644 1.00 98.06 415 GLU A C 1
ATOM 3016 O O . GLU A 1 415 ? 1.816 -3.953 -27.845 1.00 98.06 415 GLU A O 1
ATOM 3021 N N . VAL A 1 416 ? 0.849 -2.661 -29.411 1.00 98.00 416 VAL A N 1
ATOM 3022 C CA . VAL A 1 416 ? -0.413 -3.402 -29.507 1.00 98.00 416 VAL A CA 1
ATOM 3023 C C . VAL A 1 416 ? -0.411 -4.154 -30.835 1.00 98.00 416 VAL A C 1
ATOM 3025 O O . VAL A 1 416 ? -0.347 -3.539 -31.892 1.00 98.00 416 VAL A O 1
ATOM 3028 N N . TYR A 1 417 ? -0.418 -5.484 -30.817 1.00 97.81 417 TYR A N 1
ATOM 3029 C CA . TYR A 1 417 ? -0.167 -6.306 -32.007 1.00 97.81 417 TYR A CA 1
ATOM 3030 C C . TYR A 1 417 ? -1.100 -7.512 -32.103 1.00 97.81 417 TYR A C 1
ATOM 3032 O O . TYR A 1 417 ? -1.602 -8.015 -31.094 1.00 97.81 417 TYR A O 1
ATOM 3040 N N . ARG A 1 418 ? -1.319 -7.995 -33.330 1.00 95.62 418 ARG A N 1
ATOM 3041 C CA . ARG A 1 418 ? -2.124 -9.193 -33.589 1.00 95.62 418 ARG A CA 1
ATOM 3042 C C . ARG A 1 418 ? -1.316 -10.463 -33.361 1.00 95.62 418 ARG A C 1
ATOM 3044 O O . ARG A 1 418 ? -0.193 -10.595 -33.845 1.00 95.62 418 ARG A O 1
ATOM 3051 N N . ARG A 1 419 ? -1.913 -11.432 -32.671 1.00 93.25 419 ARG A N 1
ATOM 3052 C CA . ARG A 1 419 ? -1.360 -12.776 -32.489 1.00 93.25 419 ARG A CA 1
ATOM 3053 C C . ARG A 1 419 ? -2.474 -13.778 -32.212 1.00 93.25 419 ARG A C 1
ATOM 3055 O O . ARG A 1 419 ? -3.380 -13.487 -31.440 1.00 93.25 419 ARG A O 1
ATOM 3062 N N . ASP A 1 420 ? -2.388 -14.951 -32.836 1.00 90.31 420 ASP A N 1
ATOM 3063 C CA . ASP A 1 420 ? -3.308 -16.078 -32.620 1.00 90.31 420 ASP A CA 1
ATOM 3064 C C . ASP A 1 420 ? -4.800 -15.693 -32.753 1.00 90.31 420 ASP A C 1
ATOM 3066 O O . ASP A 1 420 ? -5.655 -16.179 -32.022 1.00 90.31 420 ASP A O 1
ATOM 3070 N N . GLY A 1 421 ? -5.114 -14.787 -33.689 1.00 86.50 421 GLY A N 1
ATOM 3071 C CA . GLY A 1 421 ? -6.481 -14.324 -33.960 1.00 86.50 421 GLY A CA 1
ATOM 3072 C C . GLY A 1 421 ? -7.009 -13.223 -33.029 1.00 86.50 421 GLY A C 1
ATOM 3073 O O . GLY A 1 421 ? -8.138 -12.785 -33.223 1.00 86.50 421 GLY A O 1
ATOM 3074 N N . GLY A 1 422 ? -6.213 -12.745 -32.067 1.00 93.62 422 GLY A N 1
ATOM 3075 C CA . GLY A 1 422 ? -6.579 -11.657 -31.153 1.00 93.62 422 GLY A CA 1
ATOM 3076 C C . GLY A 1 422 ? -5.515 -10.565 -31.045 1.00 93.62 422 GLY A C 1
ATOM 3077 O O . GLY A 1 422 ? -4.450 -10.640 -31.663 1.00 93.62 422 GLY A O 1
ATOM 3078 N N . TRP A 1 423 ? -5.803 -9.541 -30.242 1.00 97.62 423 TRP A N 1
ATOM 3079 C CA . TRP A 1 423 ? -4.859 -8.470 -29.921 1.00 97.62 423 TRP A CA 1
ATOM 3080 C C . TRP A 1 423 ? -4.107 -8.762 -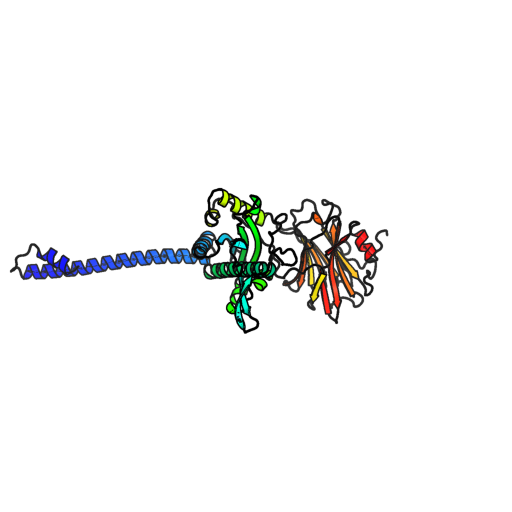28.622 1.00 97.62 423 TRP A C 1
ATOM 3082 O O . TRP A 1 423 ? -4.637 -9.348 -27.675 1.00 97.62 423 TRP A O 1
ATOM 3092 N N . ARG A 1 424 ? -2.848 -8.336 -28.566 1.00 96.50 424 ARG A N 1
ATOM 3093 C CA . ARG A 1 424 ? -1.996 -8.377 -27.376 1.00 96.50 424 ARG A CA 1
ATOM 3094 C C . ARG A 1 424 ? -1.294 -7.041 -27.210 1.00 96.50 424 ARG A C 1
ATOM 3096 O O . ARG A 1 424 ? -1.025 -6.368 -28.198 1.00 96.50 424 ARG A O 1
ATOM 3103 N N . VAL A 1 425 ? -0.945 -6.702 -25.977 1.00 96.50 425 VAL A N 1
ATOM 3104 C CA . VAL A 1 425 ? -0.086 -5.555 -25.660 1.00 96.50 425 VAL A CA 1
ATOM 3105 C C . VAL A 1 425 ? 1.246 -6.044 -25.112 1.00 96.50 425 VAL A C 1
ATOM 3107 O O . VAL A 1 425 ? 1.285 -7.026 -24.369 1.00 96.50 425 VAL A O 1
ATOM 3110 N N . ARG A 1 426 ? 2.345 -5.387 -25.485 1.00 93.81 426 ARG A N 1
ATOM 3111 C CA . ARG A 1 426 ? 3.703 -5.657 -25.005 1.00 93.81 426 ARG A CA 1
ATOM 3112 C C . ARG A 1 426 ? 4.346 -4.387 -24.460 1.00 93.81 426 ARG A C 1
ATOM 3114 O O . ARG A 1 426 ? 4.346 -3.369 -25.140 1.00 93.81 426 ARG A O 1
ATOM 3121 N N . ALA A 1 427 ? 4.962 -4.488 -23.285 1.00 84.75 427 ALA A N 1
ATOM 3122 C CA . ALA A 1 427 ? 5.829 -3.455 -22.726 1.00 84.75 427 ALA A CA 1
ATOM 3123 C C . ALA A 1 427 ? 7.179 -3.444 -23.456 1.00 84.75 427 ALA A C 1
ATOM 3125 O O . ALA A 1 427 ? 7.846 -4.482 -23.518 1.00 84.75 427 ALA A O 1
ATOM 3126 N N . VAL A 1 428 ? 7.592 -2.299 -24.005 1.00 94.38 428 VAL A N 1
ATOM 3127 C CA . VAL A 1 428 ? 8.820 -2.192 -24.815 1.00 94.38 428 VAL A CA 1
ATOM 3128 C C . VAL A 1 428 ? 9.889 -1.373 -24.110 1.00 94.38 428 VAL A C 1
ATOM 3130 O O . VAL A 1 428 ? 10.950 -1.912 -23.806 1.00 94.38 428 VAL A O 1
ATOM 3133 N N . GLY A 1 429 ? 9.628 -0.096 -23.839 1.00 87.25 429 GLY A N 1
ATOM 3134 C CA . GLY A 1 429 ? 10.561 0.809 -23.166 1.00 87.25 429 GLY A CA 1
ATOM 3135 C C . GLY A 1 429 ? 11.927 0.931 -23.840 1.00 87.25 429 GLY A C 1
ATOM 3136 O O . GLY A 1 429 ? 12.955 0.875 -23.162 1.00 87.25 429 GLY A O 1
ATOM 3137 N N . GLN A 1 430 ? 11.952 1.003 -25.170 1.00 94.81 430 GLN A N 1
ATOM 3138 C CA . GLN A 1 430 ? 13.164 1.245 -25.960 1.00 94.81 430 GLN A CA 1
ATOM 3139 C C . GLN A 1 430 ? 13.249 2.736 -26.278 1.00 94.81 430 GLN A C 1
ATOM 3141 O O . GLN A 1 430 ? 12.238 3.306 -26.672 1.00 94.81 430 GLN A O 1
ATOM 3146 N N . GLY A 1 431 ? 14.421 3.348 -26.111 1.00 94.56 431 GLY A N 1
ATOM 3147 C CA . GLY A 1 431 ? 14.638 4.767 -26.392 1.00 94.56 431 GLY A CA 1
ATOM 3148 C C . GLY A 1 431 ? 15.517 5.022 -27.621 1.00 94.56 431 GLY A C 1
ATOM 3149 O O . GLY A 1 431 ? 16.271 4.141 -28.044 1.00 94.56 431 GLY A O 1
ATOM 3150 N N . TRP A 1 432 ? 15.430 6.251 -28.133 1.00 96.12 432 TRP A N 1
ATOM 3151 C CA . TRP A 1 432 ? 16.223 6.823 -29.220 1.00 96.12 432 TRP A CA 1
ATOM 3152 C C . TRP A 1 432 ? 16.849 8.155 -28.790 1.00 96.12 432 TRP A C 1
ATOM 3154 O O . TRP A 1 432 ? 16.157 9.078 -28.352 1.00 96.12 432 TRP A O 1
ATOM 3164 N N . ALA A 1 433 ? 18.175 8.259 -28.917 1.00 92.50 433 ALA A N 1
ATOM 3165 C CA . ALA A 1 433 ? 18.932 9.472 -28.589 1.00 92.50 433 ALA A CA 1
ATOM 3166 C C . ALA A 1 433 ? 18.782 10.573 -29.650 1.00 92.50 433 ALA A C 1
ATOM 3168 O O . ALA A 1 433 ? 18.825 11.754 -29.322 1.00 92.50 433 ALA A O 1
ATOM 3169 N N . ASP A 1 434 ? 18.557 10.198 -30.909 1.00 90.44 434 ASP A N 1
ATOM 3170 C CA . ASP A 1 434 ? 18.263 11.107 -32.020 1.00 90.44 434 ASP A CA 1
ATOM 3171 C C . ASP A 1 434 ? 16.758 11.427 -32.153 1.00 90.44 434 ASP A C 1
ATOM 3173 O O . ASP A 1 434 ? 16.307 11.960 -33.169 1.00 90.44 434 ASP A O 1
ATOM 3177 N N . GLY A 1 435 ? 15.989 11.136 -31.100 1.00 90.69 435 GLY A N 1
ATOM 3178 C CA . GLY A 1 435 ? 14.615 11.584 -30.914 1.00 90.69 435 GLY A CA 1
ATOM 3179 C C . GLY A 1 435 ? 13.596 10.935 -31.837 1.00 90.69 435 GLY A C 1
ATOM 3180 O O . GLY A 1 435 ? 13.798 9.844 -32.374 1.00 90.69 435 GLY A O 1
ATOM 3181 N N . LEU A 1 436 ? 12.453 11.610 -31.989 1.00 90.38 436 LEU A N 1
ATOM 3182 C CA . LEU A 1 436 ? 11.313 11.085 -32.741 1.00 90.38 436 LEU A CA 1
ATOM 3183 C C . LEU A 1 436 ? 11.675 10.814 -34.204 1.00 90.38 436 LEU A C 1
ATOM 3185 O O . LEU A 1 436 ? 11.194 9.843 -34.773 1.00 90.38 436 LEU A O 1
ATOM 3189 N N . ALA A 1 437 ? 12.566 11.617 -34.792 1.00 88.81 437 ALA A N 1
ATOM 3190 C CA . ALA A 1 437 ? 13.043 11.408 -36.155 1.00 88.81 437 ALA A CA 1
ATOM 3191 C C . ALA A 1 437 ? 13.834 10.094 -36.298 1.00 88.81 437 ALA A C 1
ATOM 3193 O O . ALA A 1 437 ? 13.651 9.372 -37.275 1.00 88.81 437 ALA A O 1
ATOM 3194 N N . GLY A 1 438 ? 14.670 9.750 -35.313 1.00 91.50 438 GLY A N 1
ATOM 3195 C CA . GLY A 1 438 ? 15.350 8.453 -35.235 1.00 91.50 438 GLY A CA 1
ATOM 3196 C C . GLY A 1 438 ? 14.396 7.280 -35.203 1.00 91.50 438 GLY A C 1
ATOM 3197 O O . GLY A 1 438 ? 14.460 6.385 -36.047 1.00 91.50 438 GLY A O 1
ATOM 3198 N N . LEU A 1 439 ? 13.455 7.351 -34.265 1.00 93.81 439 LEU A N 1
ATOM 3199 C CA . LEU A 1 439 ? 12.396 6.364 -34.116 1.00 93.81 439 LEU A CA 1
ATOM 3200 C C . LEU A 1 439 ? 11.610 6.217 -35.429 1.00 93.81 439 LEU A C 1
ATOM 3202 O O . LEU A 1 439 ? 11.462 5.110 -35.939 1.00 93.81 439 LEU A O 1
ATOM 3206 N N . ALA A 1 440 ? 11.152 7.320 -36.019 1.00 90.12 440 ALA A N 1
ATOM 3207 C CA . ALA A 1 440 ? 10.367 7.328 -37.250 1.00 90.12 440 ALA A CA 1
ATOM 3208 C C . ALA A 1 440 ? 11.111 6.657 -38.424 1.00 90.12 440 ALA A C 1
ATOM 3210 O O . ALA A 1 440 ? 10.532 5.805 -39.105 1.00 90.12 440 ALA A O 1
ATOM 3211 N N . ARG A 1 441 ? 12.409 6.950 -38.606 1.00 90.69 441 ARG A N 1
ATOM 3212 C CA . ARG A 1 441 ? 13.249 6.322 -39.645 1.00 90.69 441 ARG A CA 1
ATOM 3213 C C . ARG A 1 441 ? 13.375 4.811 -39.468 1.00 90.69 441 ARG A C 1
ATOM 3215 O O . ARG A 1 441 ? 13.259 4.076 -40.452 1.00 90.69 441 ARG A O 1
ATOM 3222 N N . ASP A 1 442 ? 13.546 4.335 -38.236 1.00 92.62 442 ASP A N 1
ATOM 3223 C CA . ASP A 1 442 ? 13.631 2.898 -37.943 1.00 92.62 442 ASP A CA 1
ATOM 3224 C C . ASP A 1 442 ? 12.329 2.158 -38.284 1.00 92.62 442 ASP A C 1
ATOM 3226 O O . ASP A 1 442 ? 12.357 1.007 -38.730 1.00 92.62 442 ASP A O 1
ATOM 3230 N N . PHE A 1 443 ? 11.187 2.839 -38.160 1.00 92.06 443 PHE A N 1
ATOM 3231 C CA . PHE A 1 443 ? 9.884 2.327 -38.588 1.00 92.06 443 PHE A CA 1
ATOM 3232 C C . PHE A 1 443 ? 9.564 2.593 -40.072 1.00 92.06 443 PHE A C 1
ATOM 3234 O O . PHE A 1 443 ? 8.519 2.157 -40.562 1.00 92.06 443 PHE A O 1
ATOM 3241 N N . GLY A 1 444 ? 10.478 3.214 -40.823 1.00 87.50 444 GLY A N 1
ATOM 3242 C CA . GLY A 1 444 ? 10.367 3.424 -42.268 1.00 87.50 444 GLY A CA 1
ATOM 3243 C C . GLY A 1 444 ? 9.623 4.690 -42.692 1.00 87.50 444 GLY A C 1
ATOM 3244 O O . GLY A 1 444 ? 9.186 4.755 -43.837 1.00 87.50 444 GLY A O 1
ATOM 3245 N N . VAL A 1 445 ? 9.476 5.670 -41.800 1.00 83.62 445 VAL A N 1
ATOM 3246 C CA . VAL A 1 445 ? 8.943 7.000 -42.124 1.00 83.62 445 VAL A CA 1
ATOM 3247 C C . VAL A 1 445 ? 10.091 7.903 -42.576 1.00 83.62 445 VAL A C 1
ATOM 3249 O O . VAL A 1 445 ? 11.130 7.968 -41.918 1.00 83.62 445 VAL A O 1
ATOM 3252 N N . ASP A 1 446 ? 9.898 8.597 -43.696 1.00 74.81 446 ASP A N 1
ATOM 3253 C CA . ASP A 1 446 ? 10.812 9.642 -44.155 1.00 74.81 446 ASP A CA 1
ATOM 3254 C C . ASP A 1 446 ? 10.441 10.968 -43.476 1.00 74.81 446 ASP A C 1
ATOM 3256 O O . ASP A 1 446 ? 9.295 11.407 -43.559 1.00 74.81 446 ASP A O 1
ATOM 3260 N N . VAL A 1 447 ? 11.390 11.558 -42.749 1.00 63.00 447 VAL A N 1
ATOM 3261 C CA . VAL A 1 447 ? 11.186 12.746 -41.897 1.00 63.00 447 VAL A CA 1
ATOM 3262 C C . VAL A 1 447 ? 11.793 14.017 -42.507 1.00 63.00 447 VAL A C 1
ATOM 3264 O O . VAL A 1 447 ? 11.646 15.085 -41.920 1.00 63.00 447 VAL A O 1
ATOM 3267 N N . ASP A 1 448 ? 12.437 13.914 -43.677 1.00 56.12 448 ASP A N 1
ATOM 3268 C CA . ASP A 1 448 ? 13.132 15.017 -44.362 1.00 56.12 448 ASP A CA 1
ATOM 3269 C C . ASP A 1 448 ? 12.334 15.603 -45.560 1.00 56.12 448 ASP A C 1
ATOM 3271 O O . ASP A 1 448 ? 12.916 16.281 -46.413 1.00 56.12 448 ASP A O 1
ATOM 3275 N N . ALA A 1 449 ? 11.019 15.345 -45.648 1.00 39.06 449 ALA A N 1
ATOM 3276 C CA . ALA A 1 449 ? 10.150 15.739 -46.771 1.00 39.06 449 ALA A CA 1
ATOM 3277 C C . ALA A 1 449 ? 9.292 16.990 -46.518 1.00 39.06 449 ALA A C 1
ATOM 3279 O O . ALA A 1 449 ? 8.678 17.089 -45.430 1.00 39.06 449 ALA A O 1
#

Organism: NCBI:txid685454

Sequence (449 aa):
MYSWLEQRELATLGRFDFAGRREAKQRALGLLDATVAAEQAARAGTYQAQRATEMAAWTALVENDPGAVLDVLEAAFADNESEAVGVNCEPTPSGALVSLVVMVGTTATLPERKPTRTAAGAPSSAKRTKKDLAELYLRWLASTVLATVKEAFAVAPGVTEAQVLVIRRDPAAADPSGYLAAMYAGRFHRQRLAGWNWPAVDPVEELLRAPDARLHRKGVALELVPLELRDEPELAAVLAAVGAAYAGGQSLTDIADRSGPPATFHIDDVTVVPMPKGANTAMPSVPVTVTLAWDPATAGVDLDVSALLCGGDGRVLAPDAMVFYNQPAGAGGAVRAVGRDQPSAASATDSIALDLPGMPAAVAKVVIAVSLDGSGAAALAAVHRLRVAVTAESEAVAVFPLNGLTTETAAVAIEVYRRDGGWRVRAVGQGWADGLAGLARDFGVDVDA

Secondary structure (DSSP, 8-state):
-HHHHHHHHHTTS-TT-HHHHHHHHHHHHHHHHHHHHHHHHHHHHHHHHHHHHHHHHHHHHHTT-HHHHHHHHHHHHTT-SS-EEEEEEEEETTEEEEEEEEEE--GGGS-SEEEEE-TTS-EEEEEPPHHHHHHHHHHHHHHHHHHHHHHHHHH-TTEEEEEEEEEEE-TT-SSGGGSEEEEEEEEEEHHHHHT--GGG--HHHHHHTSTT-EEEEETTTTEEE---GGG-HHHHHHHHHHHHHHHTT--GGGGG-TTS-----------SPPPPTT-EEEPPSS-EEEEEEE-TTSTT--EEEEEEEE-TTSSBSSTT-EEBTTB-EEGGGTEEEEEPPPPPSS-EEEEEEE-TTT--TT--EEEEEEEE-SSS-SSGGG-TT-EEEEEETTEEEEEEE-----S-SEEEEEEEEEETTEEEEEEEEEEETTHHHHHHHHTT-----

pLDDT: mean 84.23, std 13.77, range [29.97, 98.06]

Foldseek 3Di:
DLVVQLCVLCVPPDPPPPVSSVVSSVVSVVVVVVVVVVVVVVVVVVVVVVVVVVVVLVVCLLQQPFVSLQVQLCVLQVPPPWRKGWQTWAADPQFIETEMETEDEDLVPPDQWDWDADPVRHIDIDGDDLLSSQVVRLQVVLVSVVVSVVSSCVRRVRHFKYKYWYWYADPPDPDLVVRIFTQKIAMDGPVVVVPDPVVPDRSNVVLLQGWLIDHAFDDPSRHGDGDDCPLFVLSVVVRVLCSVQVVVVHHPHVSSPPDDDGSDGDRPDDNGRAADAFDKDFDDLFKKKKKKKFQPVLPWWDKWKKKAFDFPVLAGPDLLRMDTPVNAAHQVRQKGWPAWDDDDNGITMTMIIGGFNSHDPRRFKIWMKMFTPPIDDQAPQSIRQTKMFMDDPNHTPHIHGLDDTDRFGMFGQWMWGDDPRGIMIHGHNGGDNVTPCVVNVVSPHDPPD

InterPro domains:
  IPR003325 TerD domain [PF02342] (275-443)
  IPR003325 TerD domain [cd06974] (288-444)
  IPR051324 Stress and Tellurium Resistance Protein [PTHR32097] (275-448)

Radius of gyration: 33.06 Å; chains: 1; bounding box: 72×65×123 Å